Protein 3FLE (pdb70)

InterPro domains:
  IPR010315 Protein of unknown function DUF915, hydrolase-like [PF06028] (36-289)
  IPR029058 Alpha/Beta hydrolase fold [G3DSA:3.40.50.1820] (40-288)
  IPR029058 Alpha/Beta hydrolase fold [SSF53474] (48-277)

Organism: Staphylococcus epidermidis (strain ATCC 12228 / FDA PCI 1200) (NCBI:txid176280)

Secondary structure (DSSP, 8-state):
--EEEEEE--TT--GGGT---HHHHTTTS-S-EEEEEE-SS--EEESS-----S-EEEEEESSTT---HHHHHHHHHHHHHHHHHTT---EEEEEEE-----S----SSS-SSSPEEEEEEEES--TT-------TTTS-B-TT--B---HHHHHTGGGHHHHTTTT-EEEEE-EE--SSS-BSSSSBHHHHHTHHHHSTT-SSEEE--EESGGGSTGGGGG-HHHHHHHHHHHT-/--EEEEEE--TT--GGGG---HHHHHTT--S-EEEEEE-TTS-EEESS-----S-EEEEEESS-----HHHHHHHHHHHHHHHHHHH---EEEEEEE----TTT---STT-TTS-EEEEEEEES--TT--B--B-TT---B-SS--B---HHHHTTTTGGGGSTTS--EEEEE-EE--SSSSBSSSSBHHHHHTHHHHH-S--SEEE--EESGGGSTTGGGS-HHHHHHHHHHHH-

B-factor: mean 33.71, std 11.46, range [11.64, 81.47]

Structure (mmCIF, N/CA/C/O backbone):
data_3FLE
#
_entry.id   3FLE
#
_cell.length_a   92.722
_cell.length_b   41.458
_cell.length_c   153.996
_cell.angle_alpha   90.000
_cell.angle_beta   90.060
_cell.angle_gamma   90.000
#
_symmetry.space_group_name_H-M   'C 1 2 1'
#
loop_
_entity.id
_entity.type
_entity.pdbx_description
1 polymer 'SE_1780 protein'
2 water water
#
loop_
_atom_site.group_PDB
_atom_site.id
_atom_site.type_symbol
_atom_site.label_atom_id
_atom_site.label_alt_id
_atom_site.label_comp_id
_atom_site.label_asym_id
_atom_site.label_entity_id
_atom_site.label_seq_id
_atom_site.pdbx_PDB_ins_code
_atom_site.Cartn_x
_atom_site.Cartn_y
_atom_site.Cartn_z
_atom_site.occupancy
_atom_site.B_iso_or_equiv
_atom_site.auth_seq_id
_atom_site.auth_comp_id
_atom_site.auth_asym_id
_atom_site.auth_atom_id
_atom_site.pdbx_PDB_model_num
ATOM 1 N N . LYS A 1 5 ? 37.134 -19.086 51.432 1.00 47.10 44 LYS A N 1
ATOM 2 C CA . LYS A 1 5 ? 37.768 -17.797 51.754 1.00 53.08 44 LYS A CA 1
ATOM 3 C C . LYS A 1 5 ? 37.053 -17.135 52.948 1.00 45.78 44 LYS A C 1
ATOM 4 O O . LYS A 1 5 ? 35.824 -17.162 53.040 1.00 48.04 44 LYS A O 1
ATOM 10 N N . THR A 1 6 ? 37.815 -16.561 53.872 1.00 45.25 45 THR A N 1
ATOM 11 C CA . THR A 1 6 ? 37.237 -16.115 55.143 1.00 45.74 45 THR A CA 1
ATOM 12 C C . THR A 1 6 ? 36.778 -14.644 55.151 1.00 47.62 45 THR A C 1
ATOM 13 O O . THR A 1 6 ? 37.506 -13.748 54.700 1.00 48.92 45 THR A O 1
ATOM 17 N N . THR A 1 7 ? 35.574 -14.415 55.685 1.00 48.94 46 THR A N 1
ATOM 18 C CA . THR A 1 7 ? 34.896 -13.113 55.627 1.00 47.44 46 THR A CA 1
ATOM 19 C C . THR A 1 7 ? 34.471 -12.543 56.994 1.00 43.95 46 THR A C 1
ATOM 20 O O . THR A 1 7 ? 33.402 -12.884 57.517 1.00 40.94 46 THR A O 1
ATOM 24 N N . ALA A 1 8 ? 35.310 -11.662 57.542 1.00 45.48 47 ALA A N 1
ATOM 25 C CA . ALA A 1 8 ? 35.063 -11.002 58.823 1.00 39.64 47 ALA A CA 1
ATOM 26 C C . ALA A 1 8 ? 33.807 -10.151 58.746 1.00 40.66 47 ALA A C 1
ATOM 27 O O . ALA A 1 8 ? 33.603 -9.453 57.758 1.00 43.67 47 ALA A O 1
ATOM 29 N N . THR A 1 9 ? 32.970 -10.198 59.781 1.00 37.14 48 THR A N 1
ATOM 30 C CA . THR A 1 9 ? 31.762 -9.370 59.835 1.00 33.38 48 THR A CA 1
ATOM 31 C C . THR A 1 9 ? 31.904 -8.312 60.921 1.00 38.03 48 THR A C 1
ATOM 32 O O . THR A 1 9 ? 31.770 -8.618 62.107 1.00 34.72 48 THR A O 1
ATOM 36 N N . LEU A 1 10 ? 32.165 -7.070 60.511 1.00 38.29 49 LEU A N 1
ATOM 37 C CA . LEU A 1 10 ? 32.422 -5.968 61.442 1.00 37.27 49 LEU A CA 1
ATOM 38 C C . LEU A 1 10 ? 31.147 -5.272 61.947 1.00 37.92 49 LEU A C 1
ATOM 39 O O . LEU A 1 10 ? 30.259 -4.923 61.166 1.00 38.93 49 LEU A O 1
ATOM 44 N N . PHE A 1 11 ? 31.070 -5.074 63.261 1.00 39.39 50 PHE A N 1
ATOM 45 C CA . PHE A 1 11 ? 29.928 -4.401 63.869 1.00 38.25 50 PHE A CA 1
ATOM 46 C C . PHE A 1 11 ? 30.318 -3.048 64.435 1.00 36.00 50 PHE A C 1
ATOM 47 O O . PHE A 1 11 ? 31.123 -2.989 65.358 1.00 37.38 50 PHE A O 1
ATOM 55 N N . LEU A 1 12 ? 29.730 -1.973 63.907 1.00 37.99 51 LEU A N 1
ATOM 56 C CA . LEU A 1 12 ? 30.053 -0.618 64.368 1.00 38.35 51 LEU A CA 1
ATOM 57 C C . LEU A 1 12 ? 28.906 0.071 65.106 1.00 38.41 51 LEU A C 1
ATOM 58 O O . LEU A 1 12 ? 27.755 0.043 64.661 1.00 37.58 51 LEU A O 1
ATOM 63 N N . HIS A 1 13 ? 29.249 0.708 66.226 1.00 40.06 52 HIS A N 1
ATOM 64 C CA . HIS A 1 13 ? 28.297 1.392 67.095 1.00 36.46 52 HIS A CA 1
ATOM 65 C C . HIS A 1 13 ? 28.023 2.818 66.621 1.00 38.94 52 HIS A C 1
ATOM 66 O O . HIS A 1 13 ? 28.897 3.470 66.021 1.00 36.27 52 HIS A O 1
ATOM 73 N N . GLY A 1 14 ? 26.806 3.292 66.891 1.00 38.53 53 GLY A N 1
ATOM 74 C CA . GLY A 1 14 ? 26.448 4.680 66.667 1.00 37.42 53 GLY A CA 1
ATOM 75 C C . GLY A 1 14 ? 27.116 5.593 67.691 1.00 41.23 53 GLY A C 1
ATOM 76 O O . GLY A 1 14 ? 27.974 5.150 68.462 1.00 41.22 53 GLY A O 1
ATOM 77 N N . TYR A 1 15 ? 26.712 6.863 67.698 1.00 38.38 54 TYR A N 1
ATOM 78 C CA . TYR A 1 15 ? 27.296 7.891 68.564 1.00 38.36 54 TYR A CA 1
ATOM 79 C C . TYR A 1 15 ? 27.146 7.552 70.043 1.00 34.79 54 TYR A C 1
ATOM 80 O O . TYR A 1 15 ? 26.079 7.136 70.494 1.00 40.99 54 TYR A O 1
ATOM 89 N N . GLY A 1 16 ? 28.216 7.742 70.800 1.00 35.94 55 GLY A N 1
ATOM 90 C CA . GLY A 1 16 ? 28.154 7.541 72.233 1.00 38.08 55 GLY A CA 1
ATOM 91 C C . GLY A 1 16 ? 28.400 6.105 72.652 1.00 40.44 55 GLY A C 1
ATOM 92 O O . GLY A 1 16 ? 28.744 5.848 73.805 1.00 37.71 55 GLY A O 1
ATOM 93 N N . GLY A 1 17 ? 28.235 5.177 71.709 1.00 40.37 56 GLY A N 1
ATOM 94 C CA . GLY A 1 17 ? 28.287 3.753 71.989 1.00 36.84 56 GLY A CA 1
ATOM 95 C C . GLY A 1 17 ? 29.676 3.150 72.120 1.00 41.15 56 GLY A C 1
ATOM 96 O O . GLY A 1 17 ? 30.694 3.853 72.070 1.00 40.88 56 GLY A O 1
ATOM 97 N N . SER A 1 18 ? 29.704 1.829 72.306 1.00 42.55 57 SER A N 1
ATOM 98 C CA . SER A 1 18 ? 30.936 1.042 72.324 1.00 42.17 57 SER A CA 1
ATOM 99 C C . SER A 1 18 ? 30.616 -0.388 71.908 1.00 41.52 57 SER A C 1
ATOM 100 O O . SER A 1 18 ? 29.529 -0.663 71.396 1.00 40.56 57 SER A O 1
ATOM 103 N N . GLU A 1 19 ? 31.554 -1.299 72.141 1.00 46.35 58 GLU A N 1
ATOM 104 C CA . GLU A 1 19 ? 31.362 -2.696 71.750 1.00 47.05 58 GLU A CA 1
ATOM 105 C C . GLU A 1 19 ? 30.172 -3.350 72.459 1.00 43.56 58 GLU A C 1
ATOM 106 O O . GLU A 1 19 ? 29.669 -4.384 72.018 1.00 46.24 58 GLU A O 1
ATOM 112 N N . ARG A 1 20 ? 29.708 -2.732 73.541 1.00 43.10 59 ARG A N 1
ATOM 113 C CA . ARG A 1 20 ? 28.587 -3.267 74.307 1.00 41.37 59 ARG A CA 1
ATOM 114 C C . ARG A 1 20 ? 27.256 -2.979 73.614 1.00 40.68 59 ARG A C 1
ATOM 115 O O . ARG A 1 20 ? 26.234 -3.601 73.916 1.00 39.87 59 ARG A O 1
ATOM 123 N N . SER A 1 21 ? 27.274 -2.030 72.680 1.00 41.75 60 SER A N 1
ATOM 124 C CA . SER A 1 21 ? 26.096 -1.723 71.868 1.00 42.18 60 SER A CA 1
ATOM 125 C C . SER A 1 21 ? 25.889 -2.808 70.809 1.00 38.79 60 SER A C 1
ATOM 126 O O . SER A 1 21 ? 24.789 -2.983 70.296 1.00 37.53 60 SER A O 1
ATOM 129 N N . GLU A 1 22 ? 26.956 -3.544 70.512 1.00 40.64 61 GLU A N 1
ATOM 130 C CA . GLU A 1 22 ? 26.948 -4.562 69.462 1.00 41.26 61 GLU A CA 1
ATOM 131 C C . GLU A 1 22 ? 26.658 -5.963 70.003 1.00 42.17 61 GLU A C 1
ATOM 132 O O . GLU A 1 22 ? 26.316 -6.865 69.244 1.00 43.52 61 GLU A O 1
ATOM 138 N N . THR A 1 23 ? 26.775 -6.122 71.319 1.00 42.65 62 THR A N 1
ATOM 139 C CA . THR A 1 23 ? 26.694 -7.422 71.979 1.00 41.14 62 THR A CA 1
ATOM 140 C C . THR A 1 23 ? 25.405 -8.238 71.758 1.00 43.63 62 THR A C 1
ATOM 141 O O . THR A 1 23 ? 25.461 -9.413 71.384 1.00 40.93 62 THR A O 1
ATOM 145 N N . PHE A 1 24 ? 24.246 -7.634 71.992 1.00 42.23 63 PHE A N 1
ATOM 146 C CA . PHE A 1 24 ? 22.993 -8.380 71.914 1.00 41.87 63 PHE A CA 1
ATOM 147 C C . PHE A 1 24 ? 22.790 -9.065 70.570 1.00 43.87 63 PHE A C 1
ATOM 148 O O . PHE A 1 24 ? 22.144 -10.112 70.495 1.00 44.18 63 PHE A O 1
ATOM 164 N N . VAL A 1 26 ? 25.398 -9.865 68.175 1.00 37.66 65 VAL A N 1
ATOM 165 C CA . VAL A 1 26 ? 26.411 -10.916 67.967 1.00 39.86 65 VAL A CA 1
ATOM 166 C C . VAL A 1 26 ? 26.200 -12.121 68.891 1.00 41.09 65 VAL A C 1
ATOM 167 O O . VAL A 1 26 ? 26.568 -13.237 68.549 1.00 41.39 65 VAL A O 1
ATOM 171 N N . LYS A 1 27 ? 25.596 -11.892 70.050 1.00 40.59 66 LYS A N 1
ATOM 172 C CA . LYS A 1 27 ? 25.237 -12.972 70.958 1.00 38.15 66 LYS A CA 1
ATOM 173 C C . LYS A 1 27 ? 24.106 -13.809 70.366 1.00 40.06 66 LYS A C 1
ATOM 174 O O . LYS A 1 27 ? 23.917 -14.967 70.716 1.00 38.99 66 LYS A O 1
ATOM 180 N N . GLN A 1 28 ? 23.349 -13.213 69.457 1.00 42.58 67 GLN A N 1
ATOM 181 C CA . GLN A 1 28 ? 22.266 -13.926 68.796 1.00 42.85 67 GLN A CA 1
ATOM 182 C C . GLN A 1 28 ? 22.858 -14.763 67.662 1.00 45.50 67 GLN A C 1
ATOM 183 O O . GLN A 1 28 ? 22.296 -15.785 67.251 1.00 44.24 67 GLN A O 1
ATOM 189 N N . ALA A 1 29 ? 24.021 -14.319 67.186 1.00 45.31 68 ALA A N 1
ATOM 190 C CA . ALA A 1 29 ? 24.748 -14.983 66.107 1.00 42.17 68 ALA A CA 1
ATOM 191 C C . ALA A 1 29 ? 25.441 -16.240 66.618 1.00 43.23 68 ALA A C 1
ATOM 192 O O . ALA A 1 29 ? 25.339 -17.292 66.003 1.00 45.16 68 ALA A O 1
ATOM 194 N N . LEU A 1 30 ? 26.147 -16.115 67.741 1.00 46.57 69 LEU A N 1
ATOM 195 C CA . LEU A 1 30 ? 26.851 -17.234 68.375 1.00 45.49 69 LEU A CA 1
ATOM 196 C C . LEU A 1 30 ? 25.896 -18.368 68.757 1.00 47.06 69 LEU A C 1
ATOM 197 O O . LEU A 1 30 ? 26.213 -19.544 68.559 1.00 49.96 69 LEU A O 1
ATOM 202 N N . ASN A 1 31 ? 24.740 -18.006 69.317 1.00 45.96 70 ASN A N 1
ATOM 203 C CA . ASN A 1 31 ? 23.674 -18.962 69.620 1.00 44.93 70 ASN A CA 1
ATOM 204 C C . ASN A 1 31 ? 23.106 -19.626 68.360 1.00 45.96 70 ASN A C 1
ATOM 205 O O . ASN A 1 31 ? 22.355 -20.601 68.439 1.00 40.25 70 ASN A O 1
ATOM 210 N N . LYS A 1 32 ? 23.457 -19.078 67.202 1.00 43.86 71 LYS A N 1
ATOM 211 C CA . LYS A 1 32 ? 23.060 -19.642 65.919 1.00 43.28 71 LYS A CA 1
ATOM 212 C C . LYS A 1 32 ? 24.206 -20.424 65.263 1.00 48.01 71 LYS A C 1
ATOM 213 O O . LYS A 1 32 ? 24.138 -20.776 64.078 1.00 46.94 71 LYS A O 1
ATOM 219 N N . ASN A 1 33 ? 25.253 -20.690 66.043 1.00 45.45 72 ASN A N 1
ATOM 220 C CA . ASN A 1 33 ? 26.418 -21.457 65.587 1.00 48.72 72 ASN A CA 1
ATOM 221 C C . ASN A 1 33 ? 27.241 -20.753 64.504 1.00 47.10 72 ASN A C 1
ATOM 222 O O . ASN A 1 33 ? 28.346 -21.197 64.168 1.00 43.76 72 ASN A O 1
ATOM 227 N N . VAL A 1 34 ? 26.700 -19.659 63.971 1.00 47.35 73 VAL A N 1
ATOM 228 C CA . VAL A 1 34 ? 27.384 -18.860 62.957 1.00 41.63 73 VAL A CA 1
ATOM 229 C C . VAL A 1 34 ? 28.901 -18.993 63.040 1.00 41.69 73 VAL A C 1
ATOM 230 O O . VAL A 1 34 ? 29.561 -19.306 62.041 1.00 43.08 73 VAL A O 1
ATOM 234 N N . THR A 1 35 ? 29.453 -18.749 64.228 1.00 42.00 74 THR A N 1
ATOM 235 C CA . THR A 1 35 ? 30.905 -18.782 64.404 1.00 42.90 74 THR A CA 1
ATOM 236 C C . THR A 1 35 ? 31.344 -18.881 65.857 1.00 44.01 74 THR A C 1
ATOM 237 O O . THR A 1 35 ? 30.590 -18.518 66.769 1.00 45.37 74 THR A O 1
ATOM 241 N N . ASN A 1 36 ? 32.568 -19.365 66.061 1.00 45.23 75 ASN A N 1
ATOM 242 C CA . ASN A 1 36 ? 33.150 -19.422 67.394 1.00 50.62 75 ASN A CA 1
ATOM 243 C C . ASN A 1 36 ? 34.104 -18.254 67.632 1.00 48.12 75 ASN A C 1
ATOM 244 O O . ASN A 1 36 ? 34.584 -18.026 68.746 1.00 49.59 75 ASN A O 1
ATOM 249 N N . GLU A 1 37 ? 34.365 -17.512 66.565 1.00 49.12 76 GLU A N 1
ATOM 250 C CA . GLU A 1 37 ? 35.250 -16.362 66.615 1.00 49.55 76 GLU A CA 1
ATOM 251 C C . GLU A 1 37 ? 34.481 -15.068 66.884 1.00 45.55 76 GLU A C 1
ATOM 252 O O . GLU A 1 37 ? 33.557 -14.720 66.138 1.00 44.24 76 GLU A O 1
ATOM 258 N N . VAL A 1 38 ? 34.853 -14.382 67.964 1.00 46.03 77 VAL A N 1
ATOM 259 C CA . VAL A 1 38 ? 34.533 -12.968 68.147 1.00 43.29 77 VAL A CA 1
ATOM 260 C C . VAL A 1 38 ? 35.762 -12.303 68.743 1.00 43.54 77 VAL A C 1
ATOM 261 O O . VAL A 1 38 ? 36.455 -12.893 69.572 1.00 46.47 77 VAL A O 1
ATOM 265 N N . ILE A 1 39 ? 36.062 -11.091 68.294 1.00 43.87 78 ILE A N 1
ATOM 266 C CA . ILE A 1 39 ? 37.170 -10.336 68.868 1.00 47.39 78 ILE A CA 1
ATOM 267 C C . ILE A 1 39 ? 36.845 -8.856 68.839 1.00 47.52 78 ILE A C 1
ATOM 268 O O . ILE A 1 39 ? 35.944 -8.424 68.125 1.00 44.85 78 ILE A O 1
ATOM 273 N N . THR A 1 40 ? 37.574 -8.078 69.625 1.00 50.70 79 THR A N 1
ATOM 274 C CA . THR A 1 40 ? 37.317 -6.653 69.676 1.00 46.21 79 THR A CA 1
ATOM 275 C C . THR A 1 40 ? 38.476 -5.897 69.060 1.00 47.51 79 THR A C 1
ATOM 276 O O . THR A 1 40 ? 39.649 -6.149 69.366 1.00 44.30 79 THR A O 1
ATOM 280 N N . ALA A 1 41 ? 38.119 -4.992 68.155 1.00 49.10 80 ALA A N 1
ATOM 281 C CA . ALA A 1 41 ? 39.044 -4.014 67.622 1.00 47.51 80 ALA A CA 1
ATOM 282 C C . ALA A 1 41 ? 38.773 -2.684 68.325 1.00 46.71 80 ALA A C 1
ATOM 283 O O . ALA A 1 41 ? 37.687 -2.106 68.194 1.00 44.90 80 ALA A O 1
ATOM 285 N N . ARG A 1 42 ? 39.753 -2.208 69.085 1.00 46.35 81 ARG A N 1
ATOM 286 C CA . ARG A 1 42 ? 39.636 -0.898 69.708 1.00 48.77 81 ARG A CA 1
ATOM 287 C C . ARG A 1 42 ? 40.492 0.137 68.978 1.00 47.51 81 ARG A C 1
ATOM 288 O O . ARG A 1 42 ? 41.638 -0.130 68.605 1.00 46.26 81 ARG A O 1
ATOM 296 N N . VAL A 1 43 ? 39.926 1.321 68.774 1.00 46.26 82 VAL A N 1
ATOM 297 C CA . VAL A 1 43 ? 40.650 2.400 68.109 1.00 51.79 82 VAL A CA 1
ATOM 298 C C . VAL A 1 43 ? 40.684 3.651 68.996 1.00 47.83 82 VAL A C 1
ATOM 299 O O . VAL A 1 43 ? 39.643 4.210 69.326 1.00 47.69 82 VAL A O 1
ATOM 303 N N . SER A 1 44 ? 41.881 4.087 69.375 1.00 49.07 83 SER A N 1
ATOM 304 C CA . SER A 1 44 ? 42.043 5.255 70.245 1.00 52.78 83 SER A CA 1
ATOM 305 C C . SER A 1 44 ? 41.450 6.555 69.662 1.00 53.88 83 SER A C 1
ATOM 306 O O . SER A 1 44 ? 40.455 6.529 68.927 1.00 50.70 83 SER A O 1
ATOM 309 N N . SER A 1 45 ? 42.053 7.688 70.028 1.00 58.87 84 SER A N 1
ATOM 310 C CA . SER A 1 45 ? 41.710 8.989 69.459 1.00 55.24 84 SER A CA 1
ATOM 311 C C . SER A 1 45 ? 42.648 9.249 68.291 1.00 53.06 84 SER A C 1
ATOM 312 O O . SER A 1 45 ? 42.250 9.786 67.262 1.00 52.67 84 SER A O 1
ATOM 315 N N . GLU A 1 46 ? 43.906 8.862 68.474 1.00 59.10 85 GLU A N 1
ATOM 316 C CA . GLU A 1 46 ? 44.900 8.920 67.409 1.00 61.32 85 GLU A CA 1
ATOM 317 C C . GLU A 1 46 ? 44.530 7.999 66.236 1.00 59.37 85 GLU A C 1
ATOM 318 O O . GLU A 1 46 ? 44.725 8.350 65.066 1.00 55.89 85 GLU A O 1
ATOM 324 N N . GLY A 1 47 ? 43.983 6.827 66.548 1.00 58.38 86 GLY A N 1
ATOM 325 C CA . GLY A 1 47 ? 43.613 5.874 65.515 1.00 53.17 86 GLY A CA 1
ATOM 326 C C . GLY A 1 47 ? 44.621 4.744 65.376 1.00 59.70 86 GLY A C 1
ATOM 327 O O . GLY A 1 47 ? 44.888 4.281 64.260 1.00 62.31 86 GLY A O 1
ATOM 328 N N . LYS A 1 48 ? 45.196 4.322 66.507 1.00 58.77 87 LYS A N 1
ATOM 329 C CA . LYS A 1 48 ? 45.964 3.079 66.584 1.00 53.98 87 LYS A CA 1
ATOM 330 C C . LYS A 1 48 ? 45.001 1.965 66.985 1.00 53.38 87 LYS A C 1
ATOM 331 O O . LYS A 1 48 ? 44.084 2.181 67.790 1.00 51.64 87 LYS A O 1
ATOM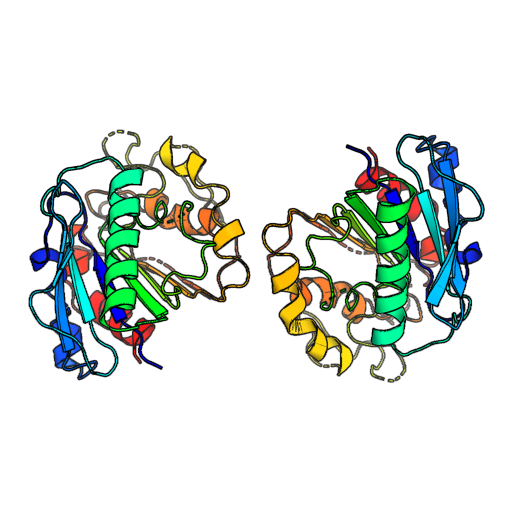 337 N N . VAL A 1 49 ? 45.193 0.779 66.417 1.00 52.40 88 VAL A N 1
ATOM 338 C CA . VAL A 1 49 ? 44.213 -0.294 66.578 1.00 49.80 88 VAL A CA 1
ATOM 339 C C . VAL A 1 49 ? 44.743 -1.463 67.415 1.00 51.57 88 VAL A C 1
ATOM 340 O O . VAL A 1 49 ? 45.795 -2.036 67.100 1.00 52.57 88 VAL A O 1
ATOM 344 N N . TYR A 1 50 ? 44.013 -1.810 68.475 1.00 50.32 89 TYR A N 1
ATOM 345 C CA . TYR A 1 50 ? 44.396 -2.914 69.351 1.00 51.13 89 TYR A CA 1
ATOM 346 C C . TYR A 1 50 ? 43.340 -4.018 69.324 1.00 51.68 89 TYR A C 1
ATOM 347 O O . TYR A 1 50 ? 42.175 -3.782 69.668 1.00 48.24 89 TYR A O 1
ATOM 356 N N . PHE A 1 51 ? 43.753 -5.220 68.919 1.00 54.18 90 PHE A N 1
ATOM 357 C CA . PHE A 1 51 ? 42.882 -6.395 68.947 1.00 54.40 90 PHE A CA 1
ATOM 358 C C . PHE A 1 51 ? 43.069 -7.175 70.253 1.00 56.02 90 PHE A C 1
ATOM 359 O O . PHE A 1 51 ? 44.195 -7.550 70.601 1.00 56.00 90 PHE A O 1
ATOM 367 N N . ASP A 1 52 ? 41.964 -7.440 70.953 1.00 57.19 91 ASP A N 1
ATOM 368 C CA . ASP A 1 52 ? 41.997 -8.136 72.248 1.00 57.07 91 ASP A CA 1
ATOM 369 C C . ASP A 1 52 ? 42.436 -9.608 72.162 1.00 56.93 91 ASP A C 1
ATOM 370 O O . ASP A 1 52 ? 43.104 -10.130 73.056 1.00 61.01 91 ASP A O 1
ATOM 375 N N . LYS A 1 53 ? 42.033 -10.270 71.087 1.00 57.47 92 LYS A N 1
ATOM 376 C CA . LYS A 1 53 ? 42.377 -11.660 70.836 1.00 54.91 92 LYS A CA 1
ATOM 377 C C . LYS A 1 53 ? 42.775 -11.722 69.367 1.00 58.04 92 LYS A C 1
ATOM 378 O O . LYS A 1 53 ? 42.478 -10.797 68.602 1.00 54.69 92 LYS A O 1
ATOM 384 N N . LYS A 1 54 ? 43.429 -12.804 68.962 1.00 58.49 93 LYS A N 1
ATOM 385 C CA . LYS A 1 54 ? 43.881 -12.928 67.581 1.00 55.17 93 LYS A CA 1
ATOM 386 C C . LYS A 1 54 ? 42.876 -13.692 66.705 1.00 57.32 93 LYS A C 1
ATOM 387 O O . LYS A 1 54 ? 41.768 -13.990 67.157 1.00 58.76 93 LYS A O 1
ATOM 393 N N . LEU A 1 55 ? 43.254 -13.981 65.454 1.00 59.27 94 LEU A N 1
ATOM 394 C CA . LEU A 1 55 ? 42.356 -14.619 64.476 1.00 56.51 94 LEU A CA 1
ATOM 395 C C . LEU A 1 55 ? 42.989 -15.795 63.723 1.00 60.49 94 LEU A C 1
ATOM 396 O O . LEU A 1 55 ? 44.206 -15.819 63.494 1.00 60.57 94 LEU A O 1
ATOM 401 N N . SER A 1 56 ? 42.147 -16.745 63.305 1.00 61.28 95 SER A N 1
ATOM 402 C CA . SER A 1 56 ? 42.595 -17.944 62.594 1.00 57.84 95 SER A CA 1
ATOM 403 C C . SER A 1 56 ? 41.799 -18.174 61.314 1.00 58.52 95 SER A C 1
ATOM 404 O O . SER A 1 56 ? 42.355 -18.552 60.275 1.00 62.98 95 SER A O 1
ATOM 407 N N . ALA A 1 59 ? 39.196 -20.235 61.115 1.00 55.47 98 ALA A N 1
ATOM 408 C CA . ALA A 1 59 ? 38.110 -19.401 61.648 1.00 55.17 98 ALA A CA 1
ATOM 409 C C . ALA A 1 59 ? 37.055 -19.043 60.586 1.00 49.63 98 ALA A C 1
ATOM 410 O O . ALA A 1 59 ? 37.355 -18.383 59.578 1.00 46.51 98 ALA A O 1
ATOM 412 N N . ALA A 1 60 ? 35.822 -19.485 60.832 1.00 47.52 99 ALA A N 1
ATOM 413 C CA . ALA A 1 60 ? 34.733 -19.332 59.870 1.00 47.24 99 ALA A CA 1
ATOM 414 C C . ALA A 1 60 ? 33.699 -18.303 60.326 1.00 45.04 99 ALA A C 1
ATOM 415 O O . ALA A 1 60 ? 33.316 -18.296 61.494 1.00 41.86 99 ALA A O 1
ATOM 417 N N . ASN A 1 61 ? 33.240 -17.462 59.392 1.00 42.32 100 ASN A N 1
ATOM 418 C CA . ASN A 1 61 ? 32.276 -16.400 59.680 1.00 42.00 100 ASN A CA 1
ATOM 419 C C . ASN A 1 61 ? 32.677 -15.558 60.885 1.00 42.46 100 ASN A C 1
ATOM 420 O O . ASN A 1 61 ? 31.806 -15.192 61.685 1.00 40.20 100 ASN A O 1
ATOM 425 N N . PRO A 1 62 ? 33.984 -15.230 61.010 1.00 39.52 101 PRO A N 1
ATOM 426 C CA . PRO A 1 62 ? 34.445 -14.542 62.226 1.00 39.28 101 PRO A CA 1
ATOM 427 C C . PRO A 1 62 ? 33.745 -13.203 62.425 1.00 43.95 101 PRO A C 1
ATOM 428 O O . PRO A 1 62 ? 33.528 -12.469 61.447 1.00 40.96 101 PRO A O 1
ATOM 432 N N . ILE A 1 63 ? 33.397 -12.890 63.674 1.00 40.85 102 ILE A N 1
ATOM 433 C CA . ILE A 1 63 ? 32.758 -11.617 63.988 1.00 39.10 102 ILE A CA 1
ATOM 434 C C . ILE A 1 63 ? 33.738 -10.689 64.689 1.00 38.81 102 ILE A C 1
ATOM 435 O O . ILE A 1 63 ? 34.359 -11.078 65.677 1.00 40.59 102 ILE A O 1
ATOM 440 N N . VAL A 1 64 ? 33.891 -9.468 64.183 1.00 38.45 103 VAL A N 1
ATOM 441 C CA . VAL A 1 64 ? 34.729 -8.499 64.885 1.00 40.16 103 VAL A CA 1
ATOM 442 C C . VAL A 1 64 ? 33.979 -7.230 65.299 1.00 39.14 103 VAL A C 1
ATOM 443 O O . VAL A 1 64 ? 33.309 -6.585 64.487 1.00 38.53 103 VAL A O 1
ATOM 447 N N . LYS A 1 65 ? 34.077 -6.917 66.592 1.00 43.13 104 LYS A N 1
ATOM 448 C CA . LYS A 1 65 ? 33.402 -5.773 67.197 1.00 41.74 104 LYS A CA 1
ATOM 449 C C . LYS A 1 65 ? 34.339 -4.572 67.249 1.00 41.21 104 LYS A C 1
ATOM 450 O O . LYS A 1 65 ? 35.429 -4.653 67.827 1.00 40.71 104 LYS A O 1
ATOM 456 N N . VAL A 1 66 ? 33.908 -3.471 66.629 1.00 42.35 105 VAL A N 1
ATOM 457 C CA . VAL A 1 66 ? 34.722 -2.263 66.517 1.00 41.96 105 VAL A CA 1
ATOM 458 C C . VAL A 1 66 ? 34.285 -1.198 67.523 1.00 40.19 105 VAL A C 1
ATOM 459 O O . VAL A 1 66 ? 33.129 -0.779 67.545 1.00 39.46 105 VAL A O 1
ATOM 463 N N . GLU A 1 67 ? 35.223 -0.768 68.357 1.00 40.85 106 GLU A N 1
ATOM 464 C CA . GLU A 1 67 ? 34.969 0.263 69.355 1.00 40.70 106 GLU A CA 1
ATOM 465 C C . GLU A 1 67 ? 35.970 1.397 69.147 1.00 43.03 106 GLU A C 1
ATOM 466 O O . GLU A 1 67 ? 37.172 1.149 69.038 1.00 44.73 106 GLU A O 1
ATOM 472 N N . PHE A 1 68 ? 35.481 2.634 69.069 1.00 41.47 107 PHE A N 1
ATOM 473 C CA . PHE A 1 68 ? 36.375 3.792 69.033 1.00 44.74 107 PHE A CA 1
ATOM 474 C C . PHE A 1 68 ? 36.469 4.400 70.432 1.00 44.48 107 PHE A C 1
ATOM 475 O O . PHE A 1 68 ? 35.448 4.717 71.038 1.00 44.11 107 PHE A O 1
ATOM 483 N N . LYS A 1 69 ? 37.688 4.549 70.949 1.00 47.64 108 LYS A N 1
ATOM 484 C CA . LYS A 1 69 ? 37.910 5.218 72.236 1.00 48.49 108 LYS A CA 1
ATOM 485 C C . LYS A 1 69 ? 37.364 6.645 72.210 1.00 46.81 108 LYS A C 1
ATOM 486 O O . LYS A 1 69 ? 36.638 7.043 73.122 1.00 45.24 108 LYS A O 1
ATOM 492 N N . ASP A 1 70 ? 37.706 7.403 71.164 1.00 45.71 109 ASP A N 1
ATOM 493 C CA . ASP A 1 70 ? 37.084 8.713 70.913 1.00 47.41 109 ASP A CA 1
ATOM 494 C C . ASP A 1 70 ? 35.733 8.543 70.206 1.00 45.46 109 ASP A C 1
ATOM 495 O O . ASP A 1 70 ? 35.648 8.625 68.978 1.00 45.07 109 ASP A O 1
ATOM 500 N N . ASN A 1 71 ? 34.684 8.322 70.998 1.00 44.79 110 ASN A N 1
ATOM 501 C CA . ASN A 1 71 ? 33.396 7.848 70.497 1.00 43.83 110 ASN A CA 1
ATOM 502 C C . ASN A 1 71 ? 32.341 8.933 70.414 1.00 42.84 110 ASN A C 1
ATOM 503 O O . ASN A 1 71 ? 31.155 8.640 70.234 1.00 41.06 110 ASN A O 1
ATOM 508 N N . LYS A 1 72 ? 32.785 10.179 70.564 1.00 47.52 111 LYS A N 1
ATOM 509 C CA . LYS A 1 72 ? 31.918 11.349 70.472 1.00 44.17 111 LYS A CA 1
ATOM 510 C C . LYS A 1 72 ? 32.425 12.300 69.381 1.00 46.76 111 LYS A C 1
ATOM 511 O O . LYS A 1 72 ? 32.208 13.517 69.436 1.00 45.81 111 LYS A O 1
ATOM 517 N N . ASN A 1 73 ? 33.111 11.728 68.397 1.00 43.83 112 ASN A N 1
ATOM 518 C CA . ASN A 1 73 ? 33.653 12.479 67.278 1.00 42.14 112 ASN A CA 1
ATOM 519 C C . ASN A 1 73 ? 32.630 12.533 66.150 1.00 47.24 112 ASN A C 1
ATOM 520 O O . ASN A 1 73 ? 32.358 11.516 65.507 1.00 45.77 112 ASN A O 1
ATOM 525 N N . GLY A 1 74 ? 32.061 13.713 65.914 1.00 43.60 113 GLY A N 1
ATOM 526 C CA . GLY A 1 74 ? 31.077 13.895 64.860 1.00 42.12 113 GLY A CA 1
ATOM 527 C C . GLY A 1 74 ? 31.678 14.124 63.487 1.00 41.78 113 GLY A C 1
ATOM 528 O O . GLY A 1 74 ? 30.985 14.551 62.559 1.00 42.96 113 GLY A O 1
ATOM 529 N N . ASN A 1 75 ? 32.968 13.832 63.358 1.00 42.61 114 ASN A N 1
ATOM 530 C CA . ASN A 1 75 ? 33.695 14.051 62.114 1.00 44.24 114 ASN A CA 1
ATOM 531 C C . ASN A 1 75 ? 33.739 12.798 61.232 1.00 46.34 114 ASN A C 1
ATOM 532 O O . ASN A 1 75 ? 34.604 11.935 61.411 1.00 46.04 114 ASN A O 1
ATOM 537 N N . PHE A 1 76 ? 32.821 12.721 60.267 1.00 48.20 115 PHE A N 1
ATOM 538 C CA . PHE A 1 76 ? 32.638 11.526 59.444 1.00 39.32 115 PHE A CA 1
ATOM 539 C C . PHE A 1 76 ? 33.903 11.045 58.761 1.00 39.95 115 PHE A C 1
ATOM 540 O O . PHE A 1 76 ? 34.066 9.850 58.544 1.00 43.81 115 PHE A O 1
ATOM 548 N N . LYS A 1 77 ? 34.793 11.972 58.424 1.00 41.70 116 LYS A N 1
ATOM 549 C CA . LYS A 1 77 ? 35.974 11.656 57.627 1.00 43.00 116 LYS A CA 1
ATOM 550 C C . LYS A 1 77 ? 37.073 10.999 58.434 1.00 45.04 116 LYS A C 1
ATOM 551 O O . LYS A 1 77 ? 37.894 10.255 57.879 1.00 47.66 116 LYS A O 1
ATOM 557 N N . GLU A 1 78 ? 37.108 11.275 59.736 1.00 44.56 117 GLU A N 1
ATOM 558 C CA . GLU A 1 78 ? 38.083 10.618 60.597 1.00 44.31 117 GLU A CA 1
ATOM 559 C C . GLU A 1 78 ? 37.562 9.306 61.165 1.00 41.26 117 GLU A C 1
ATOM 560 O O . GLU A 1 78 ? 38.347 8.410 61.465 1.00 41.59 117 GLU A O 1
ATOM 566 N N . ASN A 1 79 ? 36.245 9.208 61.326 1.00 38.60 118 ASN A N 1
ATOM 567 C CA . ASN A 1 79 ? 35.613 7.963 61.743 1.00 37.93 118 ASN A CA 1
ATOM 568 C C . ASN A 1 79 ? 35.427 6.994 60.584 1.00 38.63 118 ASN A C 1
ATOM 569 O O . ASN A 1 79 ? 35.106 5.832 60.787 1.00 35.75 118 ASN A O 1
ATOM 574 N N . ALA A 1 80 ? 35.612 7.495 59.367 1.00 42.17 119 ALA A N 1
ATOM 575 C CA . ALA A 1 80 ? 35.714 6.651 58.181 1.00 38.22 119 ALA A CA 1
ATOM 576 C C . ALA A 1 80 ? 37.191 6.375 57.882 1.00 41.66 119 ALA A C 1
ATOM 577 O O . ALA A 1 80 ? 37.528 5.404 57.204 1.00 45.01 119 ALA A O 1
ATOM 579 N N . TYR A 1 81 ? 38.075 7.235 58.382 1.00 40.80 120 TYR A N 1
ATOM 580 C CA . TYR A 1 81 ? 39.500 6.946 58.317 1.00 42.55 120 TYR A CA 1
ATOM 581 C C . TYR A 1 81 ? 39.832 5.854 59.318 1.00 44.54 120 TYR A C 1
ATOM 582 O O . TYR A 1 81 ? 40.708 5.025 59.083 1.00 49.27 120 TYR A O 1
ATOM 591 N N . TRP A 1 82 ? 39.144 5.874 60.450 1.00 42.87 121 TRP A N 1
ATOM 592 C CA . TRP A 1 82 ? 39.343 4.849 61.453 1.00 43.36 121 TRP A CA 1
ATOM 593 C C . TRP A 1 82 ? 38.920 3.501 60.883 1.00 43.30 121 TRP A C 1
ATOM 594 O O . TRP A 1 82 ? 39.651 2.521 61.000 1.00 46.33 121 TRP A O 1
ATOM 605 N N . ILE A 1 83 ? 37.744 3.461 60.259 1.00 41.22 122 ILE A N 1
ATOM 606 C CA . ILE A 1 83 ? 37.212 2.241 59.642 1.00 38.70 122 ILE A CA 1
ATOM 607 C C . ILE A 1 83 ? 38.219 1.570 58.715 1.00 41.86 122 ILE A C 1
ATOM 608 O O . ILE A 1 83 ? 38.326 0.349 58.691 1.00 43.68 122 ILE A O 1
ATOM 613 N N . LYS A 1 84 ? 38.951 2.381 57.955 1.00 46.68 123 LYS A N 1
ATOM 614 C CA . LYS A 1 84 ? 39.981 1.905 57.027 1.00 45.59 123 LYS A CA 1
ATOM 615 C C . LYS A 1 84 ? 41.230 1.426 57.776 1.00 47.77 123 LYS A C 1
ATOM 616 O O . LYS A 1 84 ? 42.001 0.612 57.269 1.00 46.20 123 LYS A O 1
ATOM 622 N N . GLU A 1 85 ? 41.418 1.939 58.989 1.00 47.11 124 GLU A N 1
ATOM 623 C CA . GLU A 1 85 ? 42.520 1.522 59.847 1.00 46.02 124 GLU A CA 1
ATOM 624 C C . GLU A 1 85 ? 42.293 0.154 60.465 1.00 44.60 124 GLU A C 1
ATOM 625 O O . GLU A 1 85 ? 43.252 -0.562 60.741 1.00 46.86 124 GLU A O 1
ATOM 631 N N . VAL A 1 86 ? 41.031 -0.196 60.703 1.00 44.52 125 VAL A N 1
ATOM 632 C CA . VAL A 1 86 ? 40.694 -1.497 61.268 1.00 44.58 125 VAL A CA 1
ATOM 633 C C . VAL A 1 86 ? 40.708 -2.559 60.173 1.00 47.43 125 VAL A C 1
ATOM 634 O O . VAL A 1 86 ? 41.224 -3.664 60.363 1.00 45.79 125 VAL A O 1
ATOM 638 N N . LEU A 1 87 ? 40.156 -2.206 59.018 1.00 45.55 126 LEU A N 1
ATOM 639 C CA . LEU A 1 87 ? 40.152 -3.100 57.872 1.00 45.76 126 LEU A CA 1
ATOM 640 C C . LEU A 1 87 ? 41.578 -3.425 57.463 1.00 45.41 126 LEU A C 1
ATOM 641 O O . LEU A 1 87 ? 41.903 -4.573 57.190 1.00 46.06 126 LEU A O 1
ATOM 646 N N . SER A 1 88 ? 42.429 -2.405 57.442 1.00 46.67 127 SER A N 1
ATOM 647 C CA . SER A 1 88 ? 43.819 -2.546 57.027 1.00 43.80 127 SER A CA 1
ATOM 648 C C . SER A 1 88 ? 44.684 -3.127 58.134 1.00 45.61 127 SER A C 1
ATOM 649 O O . SER A 1 88 ? 45.857 -3.402 57.932 1.00 44.42 127 SER A O 1
ATOM 652 N N . GLN A 1 89 ? 44.111 -3.283 59.320 1.00 48.62 128 GLN A N 1
ATOM 653 C CA . GLN A 1 89 ? 44.812 -3.958 60.404 1.00 48.59 128 GLN A CA 1
ATOM 654 C C . GLN A 1 89 ? 44.410 -5.426 60.408 1.00 45.66 128 GLN A C 1
ATOM 655 O O . GLN A 1 89 ? 45.220 -6.300 60.702 1.00 50.16 128 GLN A O 1
ATOM 661 N N . LEU A 1 90 ? 43.156 -5.689 60.058 1.00 44.44 129 LEU A N 1
ATOM 662 C CA . LEU A 1 90 ? 42.658 -7.055 59.938 1.00 46.87 129 LEU A CA 1
ATOM 663 C C . LEU A 1 90 ? 43.267 -7.800 58.747 1.00 49.43 129 LEU A C 1
ATOM 664 O O . LEU A 1 90 ? 43.188 -9.026 58.676 1.00 51.38 129 LEU A O 1
ATOM 669 N N . LYS A 1 91 ? 43.849 -7.061 57.804 1.00 49.68 130 LYS A N 1
ATOM 670 C CA . LYS A 1 91 ? 44.477 -7.667 56.632 1.00 49.67 130 LYS A CA 1
ATOM 671 C C . LYS A 1 91 ? 45.980 -7.834 56.867 1.00 50.93 130 LYS A C 1
ATOM 672 O O . LYS A 1 91 ? 46.514 -8.939 56.766 1.00 52.13 130 LYS A O 1
ATOM 678 N N . SER A 1 92 ? 46.653 -6.739 57.203 1.00 48.25 131 SER A N 1
ATOM 679 C CA . SER A 1 92 ? 48.084 -6.776 57.483 1.00 49.27 131 SER A CA 1
ATOM 680 C C . SER A 1 92 ? 48.447 -7.855 58.495 1.00 52.16 131 SER A C 1
ATOM 681 O O . SER A 1 92 ? 49.548 -8.413 58.448 1.00 52.97 131 SER A O 1
ATOM 684 N N . GLN A 1 93 ? 47.518 -8.128 59.412 1.00 52.84 132 GLN A N 1
ATOM 685 C CA . GLN A 1 93 ? 47.732 -9.074 60.503 1.00 50.48 132 GLN A CA 1
ATOM 686 C C . GLN A 1 93 ? 47.188 -10.461 60.163 1.00 53.43 132 GLN A C 1
ATOM 687 O O . GLN A 1 93 ? 47.926 -11.452 60.180 1.00 56.54 132 GLN A O 1
ATOM 693 N N . PHE A 1 94 ? 45.894 -10.522 59.856 1.00 51.55 133 PHE A N 1
ATOM 694 C CA . PHE A 1 94 ? 45.192 -11.792 59.708 1.00 52.82 133 PHE A CA 1
ATOM 695 C C . PHE A 1 94 ? 44.866 -12.145 58.253 1.00 53.18 133 PHE A C 1
ATOM 696 O O . PHE A 1 94 ? 44.355 -13.230 57.975 1.00 54.93 133 PHE A O 1
ATOM 704 N N . GLY A 1 95 ? 45.150 -11.230 57.331 1.00 53.06 134 GLY A N 1
ATOM 705 C CA . GLY A 1 95 ? 44.999 -11.508 55.912 1.00 50.09 134 GLY A CA 1
ATOM 706 C C . GLY A 1 95 ? 43.593 -11.447 55.337 1.00 49.29 134 GLY A C 1
ATOM 707 O O . GLY A 1 95 ? 43.409 -11.709 54.142 1.00 48.71 134 GLY A O 1
ATOM 708 N N . ILE A 1 96 ? 42.608 -11.098 56.165 1.00 49.11 135 ILE A N 1
ATOM 709 C CA . ILE A 1 96 ? 41.212 -11.066 55.719 1.00 48.11 135 ILE A CA 1
ATOM 710 C C . ILE A 1 96 ? 41.018 -10.197 54.470 1.00 50.16 135 ILE A C 1
ATOM 711 O O . ILE A 1 96 ? 41.381 -9.012 54.457 1.00 48.83 135 ILE A O 1
ATOM 716 N N . GLN A 1 97 ? 40.440 -10.792 53.427 1.00 48.38 136 GLN A N 1
ATOM 717 C CA . GLN A 1 97 ? 40.346 -10.141 52.124 1.00 46.96 136 GLN A CA 1
ATOM 718 C C . GLN A 1 97 ? 38.964 -9.570 51.869 1.00 46.58 136 GLN A C 1
ATOM 719 O O . GLN A 1 97 ? 38.818 -8.650 51.067 1.00 51.27 136 GLN A O 1
ATOM 725 N N . GLN A 1 98 ? 37.948 -10.129 52.519 1.00 45.79 137 GLN A N 1
ATOM 726 C CA . GLN A 1 98 ? 36.593 -9.586 52.406 1.00 46.71 137 GLN A CA 1
ATOM 727 C C . GLN A 1 98 ? 35.890 -9.467 53.764 1.00 48.61 137 GLN A C 1
ATOM 728 O O . GLN A 1 98 ? 36.331 -10.072 54.751 1.00 45.44 137 GLN A O 1
ATOM 734 N N . PHE A 1 99 ? 34.797 -8.696 53.806 1.00 43.23 138 PHE A N 1
ATOM 735 C CA . PHE A 1 99 ? 34.090 -8.440 55.058 1.00 42.94 138 PHE A CA 1
ATOM 736 C C . PHE A 1 99 ? 32.623 -8.055 54.849 1.00 39.62 138 PHE A C 1
ATOM 737 O O . PHE A 1 99 ? 32.281 -7.424 53.859 1.00 40.71 138 PHE A O 1
ATOM 745 N N . ASN A 1 100 ? 31.756 -8.447 55.778 1.00 39.16 139 ASN A N 1
ATOM 746 C CA . ASN A 1 100 ? 30.434 -7.832 55.891 1.00 35.01 139 ASN A CA 1
ATOM 747 C C . ASN A 1 100 ? 30.498 -6.647 56.871 1.00 39.88 139 ASN A C 1
ATOM 748 O O . ASN A 1 100 ? 31.319 -6.650 57.804 1.00 35.33 139 ASN A O 1
ATOM 753 N N . PHE A 1 101 ? 29.658 -5.631 56.656 1.00 41.39 140 PHE A N 1
ATOM 754 C CA . PHE A 1 101 ? 29.580 -4.519 57.600 1.00 37.40 140 PHE A CA 1
ATOM 755 C C . PHE A 1 101 ? 28.173 -4.309 58.110 1.00 37.17 140 PHE A C 1
ATOM 756 O O . PHE A 1 101 ? 27.222 -4.259 57.327 1.00 38.92 140 PHE A O 1
ATOM 764 N N . VAL A 1 102 ? 28.047 -4.180 59.430 1.00 36.78 141 VAL A N 1
ATOM 765 C CA . VAL A 1 102 ? 26.784 -3.778 60.036 1.00 37.92 141 VAL A CA 1
ATOM 766 C C . VAL A 1 102 ? 27.043 -2.667 61.067 1.00 37.42 141 VAL A C 1
ATOM 767 O O . VAL A 1 102 ? 27.998 -2.713 61.844 1.00 36.52 141 VAL A O 1
ATOM 771 N N . GLY A 1 103 ? 26.225 -1.628 61.019 1.00 39.49 142 GLY A N 1
ATOM 772 C CA . GLY A 1 103 ? 26.483 -0.474 61.844 1.00 34.40 142 GLY A CA 1
ATOM 773 C C . GLY A 1 103 ? 25.189 0.021 62.429 1.00 34.64 142 GLY A C 1
ATOM 774 O O . GLY A 1 103 ? 24.119 -0.241 61.874 1.00 32.81 142 GLY A O 1
ATOM 775 N N . HIS A 1 104 ? 25.280 0.713 63.563 1.00 37.37 143 HIS A N 1
ATOM 776 C CA . HIS A 1 104 ? 24.109 1.369 64.123 1.00 38.34 143 HIS A CA 1
ATOM 777 C C . HIS A 1 104 ? 24.168 2.885 63.909 1.00 36.63 143 HIS A C 1
ATOM 778 O O . HIS A 1 104 ? 25.206 3.508 64.132 1.00 37.33 143 HIS A O 1
ATOM 785 N N . SER A 1 105 ? 23.033 3.454 63.501 1.00 34.94 144 SER A N 1
ATOM 786 C CA . SER A 1 105 ? 22.909 4.869 63.137 1.00 36.80 144 SER A CA 1
ATOM 787 C C . SER A 1 105 ? 24.171 5.484 62.525 1.00 39.47 144 SER A C 1
ATOM 788 O O . SER A 1 105 ? 24.440 5.297 61.330 1.00 41.67 144 SER A O 1
ATOM 799 N N . GLY A 1 107 ? 27.331 4.948 62.834 1.00 39.57 146 GLY A N 1
ATOM 800 C CA . GLY A 1 107 ? 28.442 4.102 62.429 1.00 37.66 146 GLY A CA 1
ATOM 801 C C . GLY A 1 107 ? 28.313 3.846 60.940 1.00 37.56 146 GLY A C 1
ATOM 802 O O . GLY A 1 107 ? 29.267 3.439 60.287 1.00 35.83 146 GLY A O 1
ATOM 803 N N . ASN A 1 108 ? 27.115 4.104 60.415 1.00 34.60 147 ASN A N 1
ATOM 804 C CA . ASN A 1 108 ? 26.777 3.909 58.998 1.00 36.92 147 ASN A CA 1
ATOM 805 C C . ASN A 1 108 ? 27.059 5.144 58.143 1.00 35.87 147 ASN A C 1
ATOM 806 O O . ASN A 1 108 ? 27.351 5.038 56.952 1.00 36.03 147 ASN A O 1
ATOM 819 N N . SER A 1 110 ? 29.493 6.928 58.943 1.00 34.10 149 SER A N 1
ATOM 820 C CA . SER A 1 110 ? 30.950 6.849 58.936 1.00 35.21 149 SER A CA 1
ATOM 821 C C . SER A 1 110 ? 31.418 5.791 57.935 1.00 36.52 149 SER A C 1
ATOM 822 O O . SER A 1 110 ? 32.581 5.777 57.542 1.00 35.97 149 SER A O 1
ATOM 825 N N . PHE A 1 111 ? 30.520 4.892 57.538 1.00 35.20 150 PHE A N 1
ATOM 826 C CA . PHE A 1 111 ? 30.890 3.865 56.570 1.00 37.71 150 PHE A CA 1
ATOM 827 C C . PHE A 1 111 ? 30.575 4.305 55.140 1.00 39.36 150 PHE A C 1
ATOM 828 O O . PHE A 1 111 ? 31.096 3.737 54.174 1.00 41.44 150 PHE A O 1
ATOM 836 N N . ALA A 1 112 ? 29.716 5.315 55.017 1.00 37.77 151 ALA A N 1
ATOM 837 C CA . ALA A 1 112 ? 29.467 5.957 53.732 1.00 37.06 151 ALA A CA 1
ATOM 838 C C . ALA A 1 112 ? 30.628 6.875 53.404 1.00 37.79 151 ALA A C 1
ATOM 839 O O . ALA A 1 112 ? 30.895 7.147 52.241 1.00 42.84 151 ALA A O 1
ATOM 841 N N . PHE A 1 113 ? 31.323 7.354 54.427 1.00 36.51 152 PHE A N 1
ATOM 842 C CA . PHE A 1 113 ? 32.496 8.172 54.183 1.00 40.58 152 PHE A CA 1
ATOM 843 C C . PHE A 1 113 ? 33.747 7.318 54.033 1.00 41.34 152 PHE A C 1
ATOM 844 O O . PHE A 1 113 ? 34.756 7.766 53.477 1.00 35.92 152 PHE A O 1
ATOM 852 N N . TYR A 1 114 ? 33.680 6.081 54.522 1.00 43.09 153 TYR A N 1
ATOM 853 C CA . TYR A 1 114 ? 34.770 5.140 54.301 1.00 39.55 153 TYR A CA 1
ATOM 854 C C . TYR A 1 114 ? 34.767 4.729 52.842 1.00 38.07 153 TYR A C 1
ATOM 855 O O . TYR A 1 114 ? 35.770 4.796 52.150 1.00 42.38 153 TYR A O 1
ATOM 872 N N . LYS A 1 116 ? 33.485 6.167 50.400 1.00 46.24 155 LYS A N 1
ATOM 873 C CA . LYS A 1 116 ? 33.629 7.329 49.531 1.00 43.96 155 LYS A CA 1
ATOM 874 C C . LYS A 1 116 ? 35.097 7.695 49.349 1.00 44.34 155 LYS A C 1
ATOM 875 O O . LYS A 1 116 ? 35.515 8.082 48.261 1.00 45.62 155 LYS A O 1
ATOM 881 N N . ASN A 1 117 ? 35.884 7.547 50.409 1.00 42.56 156 ASN A N 1
ATOM 882 C CA . ASN A 1 117 ? 37.285 7.941 50.368 1.00 41.95 156 ASN A CA 1
ATOM 883 C C . ASN A 1 117 ? 38.230 6.758 50.180 1.00 44.42 156 ASN A C 1
ATOM 884 O O . ASN A 1 117 ? 39.372 6.934 49.757 1.00 46.01 156 ASN A O 1
ATOM 889 N N . TYR A 1 118 ? 37.752 5.555 50.492 1.00 46.65 157 TYR A N 1
ATOM 890 C CA . TYR A 1 118 ? 38.580 4.354 50.412 1.00 46.61 157 TYR A CA 1
ATOM 891 C C . TYR A 1 118 ? 37.867 3.209 49.675 1.00 45.89 157 TYR A C 1
ATOM 892 O O . TYR A 1 118 ? 38.330 2.066 49.682 1.00 50.98 157 TYR A O 1
ATOM 901 N N . GLY A 1 119 ? 36.753 3.523 49.025 1.00 45.16 158 GLY A N 1
ATOM 902 C CA . GLY A 1 119 ? 35.926 2.506 48.405 1.00 46.87 158 GLY A CA 1
ATOM 903 C C . GLY A 1 119 ? 36.392 1.973 47.058 1.00 50.95 158 GLY A C 1
ATOM 904 O O . GLY A 1 119 ? 35.803 1.020 46.537 1.00 53.07 158 GLY A O 1
ATOM 905 N N . ASP A 1 120 ? 37.432 2.574 46.484 1.00 53.13 159 ASP A N 1
ATOM 906 C CA . ASP A 1 120 ? 37.984 2.087 45.213 1.00 52.09 159 ASP A CA 1
ATOM 907 C C . ASP A 1 120 ? 39.368 1.473 45.368 1.00 51.48 159 ASP A C 1
ATOM 908 O O . ASP A 1 120 ? 39.872 0.834 44.444 1.00 52.68 159 ASP A O 1
ATOM 913 N N . ASP A 1 121 ? 39.986 1.674 46.528 1.00 50.26 160 ASP A N 1
ATOM 914 C CA . ASP A 1 121 ? 41.259 1.015 46.809 1.00 53.92 160 ASP A CA 1
ATOM 915 C C . ASP A 1 121 ? 41.061 -0.509 46.744 1.00 57.23 160 ASP A C 1
ATOM 916 O O . ASP A 1 121 ? 39.964 -1.021 47.015 1.00 54.38 160 ASP A O 1
ATOM 921 N N . ARG A 1 122 ? 42.119 -1.218 46.355 1.00 52.85 161 ARG A N 1
ATOM 922 C CA . ARG A 1 122 ? 42.076 -2.663 46.207 1.00 53.79 161 ARG A CA 1
ATOM 923 C C . ARG A 1 122 ? 42.936 -3.358 47.263 1.00 55.71 161 ARG A C 1
ATOM 924 O O . ARG A 1 122 ? 42.724 -4.539 47.557 1.00 59.41 161 ARG A O 1
ATOM 932 N N . HIS A 1 123 ? 43.910 -2.640 47.823 1.00 51.96 162 HIS A N 1
ATOM 933 C CA . HIS A 1 123 ? 44.746 -3.216 48.867 1.00 53.16 162 HIS A CA 1
ATOM 934 C C . HIS A 1 123 ? 43.937 -3.332 50.165 1.00 53.80 162 HIS A C 1
ATOM 935 O O . HIS A 1 123 ? 44.481 -3.678 51.219 1.00 58.81 162 HIS A O 1
ATOM 942 N N . LEU A 1 124 ? 42.639 -3.041 50.088 1.00 53.44 163 LEU A N 1
ATOM 943 C CA . LEU A 1 124 ? 41.775 -3.016 51.273 1.00 52.11 163 LEU A CA 1
ATOM 944 C C . LEU A 1 124 ? 40.691 -4.100 51.237 1.00 49.16 163 LEU A C 1
ATOM 945 O O . LEU A 1 124 ? 40.087 -4.345 50.191 1.00 46.62 163 LEU A O 1
ATOM 950 N N . PRO A 1 125 ? 40.452 -4.765 52.386 1.00 50.26 164 PRO A N 1
ATOM 951 C CA . PRO A 1 125 ? 39.466 -5.848 52.429 1.00 49.11 164 PRO A CA 1
ATOM 952 C C . PRO A 1 125 ? 38.171 -5.411 51.774 1.00 47.97 164 PRO A C 1
ATOM 953 O O . PRO A 1 125 ? 37.650 -4.333 52.068 1.00 47.20 164 PRO A O 1
ATOM 957 N N . GLN A 1 126 ? 37.665 -6.252 50.881 1.00 48.21 165 GLN A N 1
ATOM 958 C CA . GLN A 1 126 ? 36.567 -5.879 50.006 1.00 44.14 165 GLN A CA 1
ATOM 959 C C . GLN A 1 126 ? 35.211 -6.147 50.640 1.00 42.23 165 GLN A C 1
ATOM 960 O O . GLN A 1 126 ? 35.038 -7.129 51.363 1.00 45.02 165 GLN A O 1
ATOM 966 N N . LEU A 1 127 ? 34.249 -5.269 50.370 1.00 41.26 166 LEU A N 1
ATOM 967 C CA . LEU A 1 127 ? 32.906 -5.426 50.925 1.00 43.68 166 LEU A CA 1
ATOM 968 C C . LEU A 1 127 ? 32.151 -6.529 50.183 1.00 42.89 166 LEU A C 1
ATOM 969 O O . LEU A 1 127 ? 32.356 -6.731 48.984 1.00 46.19 166 LEU A O 1
ATOM 974 N N . LYS A 1 128 ? 31.307 -7.259 50.909 1.00 39.15 167 LYS A N 1
ATOM 975 C CA . LYS A 1 128 ? 30.501 -8.315 50.321 1.00 40.68 167 LYS A CA 1
ATOM 976 C C . LYS A 1 128 ? 29.017 -8.045 50.594 1.00 39.37 167 LYS A C 1
ATOM 977 O O . LYS A 1 128 ? 28.221 -7.926 49.665 1.00 40.01 167 LYS A O 1
ATOM 983 N N . LYS A 1 129 ? 28.649 -7.943 51.870 1.00 37.25 168 LYS A N 1
ATOM 984 C CA . LYS A 1 129 ? 27.280 -7.593 52.244 1.00 35.73 168 LYS A CA 1
ATOM 985 C C . LYS A 1 129 ? 27.271 -6.360 53.151 1.00 38.49 168 LYS A C 1
ATOM 986 O O . LYS A 1 129 ? 28.305 -5.987 53.722 1.00 37.10 168 LYS A O 1
ATOM 992 N N . GLU A 1 130 ? 26.103 -5.735 53.284 1.00 34.78 169 GLU A N 1
ATOM 993 C CA . GLU A 1 130 ? 25.989 -4.537 54.092 1.00 34.99 169 GLU A CA 1
ATOM 994 C C . GLU A 1 130 ? 24.638 -4.437 54.788 1.00 36.58 169 GLU A C 1
ATOM 995 O O . GLU A 1 130 ? 23.586 -4.455 54.153 1.00 36.97 169 GLU A O 1
ATOM 1001 N N . VAL A 1 131 ? 24.687 -4.325 56.107 1.00 37.81 170 VAL A N 1
ATOM 1002 C CA . VAL A 1 131 ? 23.494 -4.174 56.915 1.00 36.46 170 VAL A CA 1
ATOM 1003 C C . VAL A 1 131 ? 23.507 -2.774 57.546 1.00 38.73 170 VAL A C 1
ATOM 1004 O O . VAL A 1 131 ? 24.507 -2.363 58.160 1.00 34.22 170 VAL A O 1
ATOM 1008 N N . ASN A 1 132 ? 22.407 -2.039 57.371 1.00 33.80 171 ASN A N 1
ATOM 1009 C CA . ASN A 1 132 ? 22.335 -0.663 57.839 1.00 33.48 171 ASN A CA 1
ATOM 1010 C C . ASN A 1 132 ? 21.200 -0.435 58.836 1.00 36.45 171 ASN A C 1
ATOM 1011 O O . ASN A 1 132 ? 20.021 -0.437 58.459 1.00 34.37 171 ASN A O 1
ATOM 1016 N N . ILE A 1 133 ? 21.564 -0.248 60.109 1.00 34.98 172 ILE A N 1
ATOM 1017 C CA . ILE A 1 133 ? 20.577 -0.091 61.175 1.00 35.68 172 ILE A CA 1
ATOM 1018 C C . ILE A 1 133 ? 20.380 1.377 61.547 1.00 35.60 172 ILE A C 1
ATOM 1019 O O . ILE A 1 133 ? 21.318 2.038 61.971 1.00 34.46 172 ILE A O 1
ATOM 1024 N N . ALA A 1 134 ? 19.150 1.867 61.377 1.00 39.93 173 ALA A N 1
ATOM 1025 C CA . ALA A 1 134 ? 18.788 3.279 61.578 1.00 35.65 173 ALA A CA 1
ATOM 1026 C C . ALA A 1 134 ? 19.756 4.295 60.967 1.00 37.44 173 ALA A C 1
ATOM 1027 O O . ALA A 1 134 ? 20.105 5.290 61.615 1.00 35.49 173 ALA A O 1
ATOM 1029 N N . GLY A 1 135 ? 20.162 4.049 59.719 1.00 33.83 174 GLY A N 1
ATOM 1030 C CA . GLY A 1 135 ? 21.064 4.926 58.994 1.00 32.72 174 GLY A CA 1
ATOM 1031 C C . GLY A 1 135 ? 20.607 6.370 59.107 1.00 36.06 174 GLY A C 1
ATOM 1032 O O . GLY A 1 135 ? 19.408 6.652 59.087 1.00 37.01 174 GLY A O 1
ATOM 1033 N N . VAL A 1 136 ? 21.559 7.288 59.232 1.00 33.88 175 VAL A N 1
ATOM 1034 C CA . VAL A 1 136 ? 21.226 8.691 59.464 1.00 35.65 175 VAL A CA 1
ATOM 1035 C C . VAL A 1 136 ? 21.620 9.566 58.279 1.00 35.80 175 VAL A C 1
ATOM 1036 O O . VAL A 1 136 ? 22.136 10.670 58.464 1.00 38.50 175 VAL A O 1
ATOM 1040 N N . TYR A 1 137 ? 21.325 9.079 57.076 1.00 32.09 176 TYR A N 1
ATOM 1041 C CA . TYR A 1 137 ? 21.901 9.602 55.837 1.00 34.71 176 TYR A CA 1
ATOM 1042 C C . TYR A 1 137 ? 21.532 11.030 55.438 1.00 34.63 176 TYR A C 1
ATOM 1043 O O . TYR A 1 137 ? 22.405 11.822 55.087 1.00 34.86 176 TYR A O 1
ATOM 1052 N N . ASN A 1 138 ? 20.245 11.355 55.472 1.00 38.04 177 ASN A N 1
ATOM 1053 C CA . ASN A 1 138 ? 19.806 12.709 55.148 1.00 35.65 177 ASN A CA 1
ATOM 1054 C C . ASN A 1 138 ? 19.507 13.532 56.388 1.00 36.11 177 ASN A C 1
ATOM 1055 O O . ASN A 1 138 ? 18.502 14.242 56.441 1.00 37.81 177 ASN A O 1
ATOM 1060 N N . GLY A 1 139 ? 20.372 13.423 57.389 1.00 34.07 178 GLY A N 1
ATOM 1061 C CA . GLY A 1 139 ? 20.272 14.265 58.565 1.00 37.23 178 GLY A CA 1
ATOM 1062 C C . GLY A 1 139 ? 19.874 13.519 59.813 1.00 35.71 178 GLY A C 1
ATOM 1063 O O . GLY A 1 139 ? 19.818 12.285 59.830 1.00 35.67 178 GLY A O 1
ATOM 1064 N N . ILE A 1 140 ? 19.609 14.289 60.863 1.00 39.16 179 ILE A N 1
ATOM 1065 C CA . ILE A 1 140 ? 19.039 13.764 62.099 1.00 41.21 179 ILE A CA 1
ATOM 1066 C C . ILE A 1 140 ? 17.789 14.563 62.494 1.00 43.56 179 ILE A C 1
ATOM 1067 O O . ILE A 1 140 ? 17.653 15.729 62.130 1.00 46.07 179 ILE A O 1
ATOM 1072 N N . LEU A 1 141 ? 16.863 13.933 63.208 1.00 40.48 180 LEU A N 1
ATOM 1073 C CA . LEU A 1 141 ? 15.698 14.649 63.691 1.00 43.31 180 LEU A CA 1
ATOM 1074 C C . LEU A 1 141 ? 16.148 15.660 64.743 1.00 45.53 180 LEU A C 1
ATOM 1075 O O . LEU A 1 141 ? 17.166 15.447 65.402 1.00 42.86 180 LEU A O 1
ATOM 1080 N N . ASN A 1 142 ? 15.396 16.754 64.892 1.00 50.11 181 ASN A N 1
ATOM 1081 C CA . ASN A 1 142 ? 15.703 17.815 65.871 1.00 48.26 181 ASN A CA 1
ATOM 1082 C C . ASN A 1 142 ? 17.147 18.347 65.822 1.00 48.83 181 ASN A C 1
ATOM 1083 O O . ASN A 1 142 ? 17.700 18.742 66.853 1.00 50.46 181 ASN A O 1
ATOM 1096 N N . ASN A 1 144 ? 19.314 18.923 62.002 1.00 48.21 183 ASN A N 1
ATOM 1097 C CA . ASN A 1 144 ? 19.306 19.551 60.679 1.00 44.56 183 ASN A CA 1
ATOM 1098 C C . ASN A 1 144 ? 18.128 19.057 59.846 1.00 44.92 183 ASN A C 1
ATOM 1099 O O . ASN A 1 144 ? 18.172 19.059 58.614 1.00 48.59 183 ASN A O 1
ATOM 1104 N N . GLU A 1 145 ? 17.082 18.617 60.530 1.00 41.14 184 GLU A N 1
ATOM 1105 C CA . GLU A 1 145 ? 15.872 18.166 59.877 1.00 44.60 184 GLU A CA 1
ATOM 1106 C C . GLU A 1 145 ? 14.770 18.243 60.911 1.00 47.88 184 GLU A C 1
ATOM 1107 O O . GLU A 1 145 ? 15.030 18.481 62.096 1.00 51.00 184 GLU A O 1
ATOM 1113 N N . ASN A 1 146 ? 13.539 18.050 60.468 1.00 48.20 185 ASN A N 1
ATOM 1114 C CA . ASN A 1 146 ? 12.433 17.987 61.393 1.00 48.82 185 ASN A CA 1
ATOM 1115 C C . ASN A 1 146 ? 11.495 16.823 61.059 1.00 52.12 185 ASN A C 1
ATOM 1116 O O . ASN A 1 146 ? 11.654 16.168 60.016 1.00 51.49 185 ASN A O 1
ATOM 1121 N N . VAL A 1 147 ? 10.545 16.559 61.957 1.00 51.67 186 VAL A N 1
ATOM 1122 C CA . VAL A 1 147 ? 9.677 15.387 61.862 1.00 48.71 186 VAL A CA 1
ATOM 1123 C C . VAL A 1 147 ? 8.683 15.508 60.711 1.00 47.16 186 VAL A C 1
ATOM 1124 O O . VAL A 1 147 ? 8.010 16.526 60.572 1.00 49.15 186 VAL A O 1
ATOM 1128 N N . ASN A 1 148 ? 8.610 14.471 59.877 1.00 50.09 187 ASN A N 1
ATOM 1129 C CA . ASN A 1 148 ? 7.724 14.465 58.705 1.00 52.24 187 ASN A CA 1
ATOM 1130 C C . ASN A 1 148 ? 7.983 15.600 57.698 1.00 49.24 187 ASN A C 1
ATOM 1131 O O . ASN A 1 148 ? 7.166 15.852 56.809 1.00 50.59 187 ASN A O 1
ATOM 1136 N N . GLU A 1 149 ? 9.122 16.275 57.848 1.00 48.33 188 GLU A N 1
ATOM 1137 C CA . GLU A 1 149 ? 9.516 17.356 56.945 1.00 48.36 188 GLU A CA 1
ATOM 1138 C C . GLU A 1 149 ? 10.006 16.813 55.606 1.00 50.47 188 GLU A C 1
ATOM 1139 O O . GLU A 1 149 ? 9.424 17.097 54.553 1.00 52.28 188 GLU A O 1
ATOM 1145 N N . ILE A 1 150 ? 11.079 16.029 55.664 1.00 48.88 189 ILE A N 1
ATOM 1146 C CA . ILE A 1 150 ? 11.769 15.541 54.478 1.00 44.08 189 ILE A CA 1
ATOM 1147 C C . ILE A 1 150 ? 11.056 14.336 53.886 1.00 45.43 189 ILE A C 1
ATOM 1148 O O . ILE A 1 150 ? 10.452 13.550 54.616 1.00 45.98 189 ILE A O 1
ATOM 1153 N N . ILE A 1 151 ? 11.132 14.195 52.564 1.00 44.04 190 ILE A N 1
ATOM 1154 C CA . ILE A 1 151 ? 10.358 13.182 51.846 1.00 43.78 190 ILE A CA 1
ATOM 1155 C C . ILE A 1 151 ? 11.203 12.401 50.840 1.00 44.07 190 ILE A C 1
ATOM 1156 O O . ILE A 1 151 ? 12.162 12.936 50.288 1.00 43.72 190 ILE A O 1
ATOM 1161 N N . VAL A 1 152 ? 10.842 11.141 50.593 1.00 44.30 191 VAL A N 1
ATOM 1162 C CA . VAL A 1 152 ? 11.524 10.332 49.570 1.00 45.51 191 VAL A CA 1
ATOM 1163 C C . VAL A 1 152 ? 10.568 9.803 48.481 1.00 46.19 191 VAL A C 1
ATOM 1164 O O . VAL A 1 152 ? 9.448 9.370 48.776 1.00 44.01 191 VAL A O 1
ATOM 1168 N N . ASP A 1 153 ? 11.011 9.839 47.225 1.00 46.32 192 ASP A N 1
ATOM 1169 C CA . ASP A 1 153 ? 10.207 9.319 46.117 1.00 45.32 192 ASP A CA 1
ATOM 1170 C C . ASP A 1 153 ? 10.366 7.801 45.986 1.00 49.78 192 ASP A C 1
ATOM 1171 O O . ASP A 1 153 ? 10.616 7.113 46.983 1.00 49.77 192 ASP A O 1
ATOM 1176 N N . LYS A 1 154 ? 10.226 7.287 44.761 1.00 52.85 193 LYS A N 1
ATOM 1177 C CA . LYS A 1 154 ? 10.427 5.864 44.477 1.00 50.98 193 LYS A CA 1
ATOM 1178 C C . LYS A 1 154 ? 11.857 5.428 44.784 1.00 48.53 193 LYS A C 1
ATOM 1179 O O . LYS A 1 154 ? 12.096 4.399 45.425 1.00 49.06 193 LYS A O 1
ATOM 1185 N N . GLN A 1 155 ? 12.798 6.238 44.309 1.00 49.42 194 GLN A N 1
ATOM 1186 C CA . GLN A 1 155 ? 14.214 5.924 44.314 1.00 44.41 194 GLN A CA 1
ATOM 1187 C C . GLN A 1 155 ? 14.899 6.401 45.586 1.00 43.37 194 GLN A C 1
ATOM 1188 O O . GLN A 1 155 ? 16.131 6.448 45.652 1.00 44.92 194 GLN A O 1
ATOM 1194 N N . GLY A 1 156 ? 14.110 6.762 46.593 1.00 45.46 195 GLY A N 1
ATOM 1195 C CA . GLY A 1 156 ? 14.665 7.211 47.860 1.00 45.63 195 GLY A CA 1
ATOM 1196 C C . GLY A 1 156 ? 15.346 8.572 47.793 1.00 47.17 195 GLY A C 1
ATOM 1197 O O . GLY A 1 156 ? 16.201 8.889 48.628 1.00 45.71 195 GLY A O 1
ATOM 1198 N N . LYS A 1 157 ? 14.973 9.374 46.797 1.00 47.34 196 LYS A N 1
ATOM 1199 C CA . LYS A 1 157 ? 15.469 10.747 46.678 1.00 46.07 196 LYS A CA 1
ATOM 1200 C C . LYS A 1 157 ? 14.733 11.692 47.637 1.00 44.28 196 LYS A C 1
ATOM 1201 O O . LYS A 1 157 ? 13.499 11.768 47.624 1.00 42.89 196 LYS A O 1
ATOM 1207 N N . PRO A 1 158 ? 15.502 12.414 48.473 1.00 42.34 197 PRO A N 1
ATOM 1208 C CA . PRO A 1 158 ? 15.000 13.315 49.517 1.00 40.84 197 PRO A CA 1
ATOM 1209 C C . PRO A 1 158 ? 14.328 14.562 48.933 1.00 47.89 197 PRO A C 1
ATOM 1210 O O . PRO A 1 158 ? 14.826 15.113 47.945 1.00 49.67 197 PRO A O 1
ATOM 1214 N N . SER A 1 159 ? 13.221 15.001 49.533 1.00 44.04 198 SER A N 1
ATOM 1215 C CA . SER A 1 159 ? 12.550 16.223 49.106 1.00 43.52 198 SER A CA 1
ATOM 1216 C C . SER A 1 159 ? 13.438 17.416 49.425 1.00 46.31 198 SER A C 1
ATOM 1217 O O . SER A 1 159 ? 13.234 18.524 48.911 1.00 48.04 198 SER A O 1
ATOM 1220 N N . ARG A 1 160 ? 14.433 17.173 50.273 1.00 44.25 199 ARG A N 1
ATOM 1221 C CA . ARG A 1 160 ? 15.462 18.157 50.570 1.00 41.33 199 ARG A CA 1
ATOM 1222 C C . ARG A 1 160 ? 16.672 17.429 51.130 1.00 40.08 199 ARG A C 1
ATOM 1223 O O . ARG A 1 160 ? 16.531 16.535 51.965 1.00 41.51 199 ARG A O 1
ATOM 1239 N N . ASN A 1 162 ? 20.469 17.276 53.007 1.00 38.82 201 ASN A N 1
ATOM 1240 C CA . ASN A 1 162 ? 21.310 17.973 53.966 1.00 41.07 201 ASN A CA 1
ATOM 1241 C C . ASN A 1 162 ? 22.794 17.966 53.622 1.00 38.96 201 ASN A C 1
ATOM 1242 O O . ASN A 1 162 ? 23.225 17.260 52.719 1.00 36.44 201 ASN A O 1
ATOM 1247 N N . ALA A 1 163 ? 23.560 18.782 54.338 1.00 38.93 202 ALA A N 1
ATOM 1248 C CA . ALA A 1 163 ? 24.988 18.940 54.086 1.00 35.68 202 ALA A CA 1
ATOM 1249 C C . ALA A 1 163 ? 25.660 17.641 53.652 1.00 38.51 202 ALA A C 1
ATOM 1250 O O . ALA A 1 163 ? 26.033 17.493 52.495 1.00 39.58 202 ALA A O 1
ATOM 1252 N N . ALA A 1 164 ? 25.811 16.705 54.585 1.00 38.24 203 ALA A N 1
ATOM 1253 C CA . ALA A 1 164 ? 26.580 15.481 54.357 1.00 37.83 203 ALA A CA 1
ATOM 1254 C C . ALA A 1 164 ? 26.029 14.599 53.231 1.00 32.11 203 ALA A C 1
ATOM 1255 O O . ALA A 1 164 ? 26.785 14.036 52.456 1.00 33.50 203 ALA A O 1
ATOM 1257 N N . TYR A 1 165 ? 24.711 14.500 53.140 1.00 33.43 204 TYR A N 1
ATOM 1258 C CA . TYR A 1 165 ? 24.063 13.696 52.111 1.00 36.55 204 TYR A CA 1
ATOM 1259 C C . TYR A 1 165 ? 24.564 14.061 50.716 1.00 37.30 204 TYR A C 1
ATOM 1260 O O . TYR A 1 165 ? 24.576 13.225 49.814 1.00 38.44 204 TYR A O 1
ATOM 1269 N N . ARG A 1 166 ? 24.998 15.310 50.558 1.00 39.00 205 ARG A N 1
ATOM 1270 C CA . ARG A 1 166 ? 25.363 15.857 49.259 1.00 34.09 205 ARG A CA 1
ATOM 1271 C C . ARG A 1 166 ? 26.776 15.483 48.839 1.00 36.16 205 ARG A C 1
ATOM 1272 O O . ARG A 1 166 ? 27.005 15.176 47.668 1.00 33.81 205 ARG A O 1
ATOM 1280 N N . GLN A 1 167 ? 27.713 15.496 49.788 1.00 36.22 206 GLN A N 1
ATOM 1281 C CA . GLN A 1 167 ? 29.073 14.990 49.554 1.00 35.89 206 GLN A CA 1
ATOM 1282 C C . GLN A 1 167 ? 29.085 13.495 49.212 1.00 38.41 206 GLN A C 1
ATOM 1283 O O . GLN A 1 167 ? 30.114 12.961 48.789 1.00 41.36 206 GLN A O 1
ATOM 1289 N N . LEU A 1 168 ? 27.945 12.828 49.406 1.00 39.52 207 LEU A N 1
ATOM 1290 C CA . LEU A 1 168 ? 27.828 11.383 49.180 1.00 39.82 207 LEU A CA 1
ATOM 1291 C C . LEU A 1 168 ? 27.016 11.034 47.935 1.00 39.26 207 LEU A C 1
ATOM 1292 O O . LEU A 1 168 ? 26.581 9.896 47.782 1.00 40.40 207 LEU A O 1
ATOM 1297 N N . LEU A 1 169 ? 26.803 12.001 47.047 1.00 40.56 208 LEU A N 1
ATOM 1298 C CA . LEU A 1 169 ? 25.980 11.753 45.866 1.00 38.89 208 LEU A CA 1
ATOM 1299 C C . LEU A 1 169 ? 26.660 10.796 44.882 1.00 39.81 208 LEU A C 1
ATOM 1300 O O . LEU A 1 169 ? 26.009 9.915 44.306 1.00 45.99 208 LEU A O 1
ATOM 1305 N N . SER A 1 170 ? 27.972 10.935 44.721 1.00 39.06 209 SER A N 1
ATOM 1306 C CA . SER A 1 170 ? 28.720 10.078 43.798 1.00 38.75 209 SER A CA 1
ATOM 1307 C C . SER A 1 170 ? 29.207 8.781 44.436 1.00 40.58 209 SER A C 1
ATOM 1308 O O . SER A 1 170 ? 30.294 8.297 44.115 1.00 39.20 209 SER A O 1
ATOM 1311 N N . LEU A 1 171 ? 28.396 8.211 45.322 1.00 39.66 210 LEU A N 1
ATOM 1312 C CA . LEU A 1 171 ? 28.804 7.022 46.066 1.00 43.37 210 LEU A CA 1
ATOM 1313 C C . LEU A 1 171 ? 28.369 5.747 45.335 1.00 43.30 210 LEU A C 1
ATOM 1314 O O . LEU A 1 171 ? 28.869 4.656 45.617 1.00 43.00 210 LEU A O 1
ATOM 1319 N N . TYR A 1 172 ? 27.439 5.891 44.393 1.00 46.05 211 TYR A N 1
ATOM 1320 C CA . TYR A 1 172 ? 27.102 4.799 43.485 1.00 42.62 211 TYR A CA 1
ATOM 1321 C C . TYR A 1 172 ? 28.327 4.441 42.629 1.00 41.46 211 TYR A C 1
ATOM 1322 O O . TYR A 1 172 ? 28.583 3.268 42.355 1.00 44.06 211 TYR A O 1
ATOM 1331 N N . LYS A 1 173 ? 29.093 5.452 42.228 1.00 40.22 212 LYS A N 1
ATOM 1332 C CA . LYS A 1 173 ? 30.321 5.228 41.470 1.00 40.14 212 LYS A CA 1
ATOM 1333 C C . LYS A 1 173 ? 31.259 4.208 42.125 1.00 43.33 212 LYS A C 1
ATOM 1334 O O . LYS A 1 173 ? 32.087 3.584 41.449 1.00 40.36 212 LYS A O 1
ATOM 1340 N N . ILE A 1 174 ? 31.124 4.048 43.439 1.00 44.77 213 ILE A N 1
ATOM 1341 C CA . ILE A 1 174 ? 31.972 3.144 44.209 1.00 42.99 213 ILE A CA 1
ATOM 1342 C C . ILE A 1 174 ? 31.340 1.747 44.327 1.00 42.57 213 ILE A C 1
ATOM 1343 O O . ILE A 1 174 ? 32.051 0.738 44.308 1.00 43.10 213 ILE A O 1
ATOM 1348 N N . TYR A 1 175 ? 30.012 1.701 44.446 1.00 38.75 214 TYR A N 1
ATOM 1349 C CA . TYR A 1 175 ? 29.283 0.447 44.653 1.00 40.35 214 TYR A CA 1
ATOM 1350 C C . TYR A 1 175 ? 29.110 -0.337 43.361 1.00 40.67 214 TYR A C 1
ATOM 1351 O O . TYR A 1 175 ? 29.019 -1.574 43.384 1.00 40.57 214 TYR A O 1
ATOM 1360 N N . CYS A 1 176 ? 29.047 0.397 42.247 1.00 38.84 215 CYS A N 1
ATOM 1361 C CA . CYS A 1 176 ? 28.915 -0.174 40.902 1.00 35.15 215 CYS A CA 1
ATOM 1362 C C . CYS A 1 176 ? 29.878 -1.318 40.630 1.00 35.31 215 CYS A C 1
ATOM 1363 O O . CYS A 1 176 ? 31.098 -1.171 40.816 1.00 39.72 215 CYS A O 1
ATOM 1366 N N . GLY A 1 177 ? 29.328 -2.444 40.175 1.00 31.83 216 GLY A N 1
ATOM 1367 C CA . GLY A 1 177 ? 30.121 -3.539 39.644 1.00 33.66 216 GLY A CA 1
ATOM 1368 C C . GLY A 1 177 ? 30.886 -4.352 40.667 1.00 34.16 216 GLY A C 1
ATOM 1369 O O . GLY A 1 177 ? 31.657 -5.246 40.303 1.00 34.91 216 GLY A O 1
ATOM 1370 N N . LYS A 1 178 ? 30.681 -4.026 41.942 1.00 39.17 217 LYS A N 1
ATOM 1371 C CA . LYS A 1 178 ? 31.263 -4.766 43.061 1.00 38.66 217 LYS A CA 1
ATOM 1372 C C . LYS A 1 178 ? 30.235 -5.764 43.654 1.00 40.22 217 LYS A C 1
ATOM 1373 O O . LYS A 1 178 ? 30.498 -6.422 44.672 1.00 40.63 217 LYS A O 1
ATOM 1379 N N . GLU A 1 179 ? 29.066 -5.862 43.014 1.00 38.86 218 GLU A N 1
ATOM 1380 C CA . GLU A 1 179 ? 28.033 -6.849 43.374 1.00 41.48 218 GLU A CA 1
ATOM 1381 C C . GLU A 1 179 ? 27.734 -6.888 44.877 1.00 37.37 218 GLU A C 1
ATOM 1382 O O . GLU A 1 179 ? 27.376 -7.928 45.437 1.00 36.15 218 GLU A O 1
ATOM 1388 N N . ILE A 1 180 ? 27.872 -5.732 45.513 1.00 37.13 219 ILE A N 1
ATOM 1389 C CA . ILE A 1 180 ? 27.631 -5.583 46.944 1.00 37.87 219 ILE A CA 1
ATOM 1390 C C . ILE A 1 180 ? 26.135 -5.641 47.277 1.00 37.11 219 ILE A C 1
ATOM 1391 O O . ILE A 1 180 ? 25.338 -4.854 46.757 1.00 37.33 219 ILE A O 1
ATOM 1396 N N . GLU A 1 181 ? 25.755 -6.574 48.141 1.00 35.76 220 GLU A N 1
ATOM 1397 C CA . GLU A 1 181 ? 24.383 -6.626 48.612 1.00 35.57 220 GLU A CA 1
ATOM 1398 C C . GLU A 1 181 ? 24.244 -5.666 49.788 1.00 39.13 220 GLU A C 1
ATOM 1399 O O . GLU A 1 181 ? 25.201 -5.464 50.544 1.00 36.34 220 GLU A O 1
ATOM 1405 N N . VAL A 1 182 ? 23.054 -5.076 49.924 1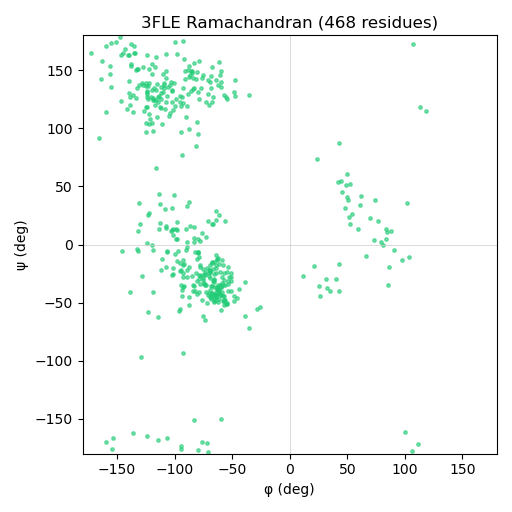.00 38.62 221 VAL A N 1
ATOM 1406 C CA . VAL A 1 182 ? 22.773 -4.091 50.957 1.00 31.87 221 VAL A CA 1
ATOM 1407 C C . VAL A 1 182 ? 21.372 -4.322 51.521 1.00 36.18 221 VAL A C 1
ATOM 1408 O O . VAL A 1 182 ? 20.403 -4.477 50.769 1.00 36.23 221 VAL A O 1
ATOM 1412 N N . LEU A 1 183 ? 21.285 -4.376 52.851 1.00 39.11 222 LEU A N 1
ATOM 1413 C CA . LEU A 1 183 ? 20.011 -4.490 53.555 1.00 37.16 222 LEU A CA 1
ATOM 1414 C C . LEU A 1 183 ? 19.854 -3.275 54.468 1.00 32.23 222 LEU A C 1
ATOM 1415 O O . LEU A 1 183 ? 20.776 -2.910 55.199 1.00 32.61 222 LEU A O 1
ATOM 1420 N N . ASN A 1 184 ? 18.678 -2.664 54.417 1.00 34.57 223 ASN A N 1
ATOM 1421 C CA . ASN A 1 184 ? 18.432 -1.383 55.066 1.00 35.71 223 ASN A CA 1
ATOM 1422 C C . ASN A 1 184 ? 17.331 -1.559 56.095 1.00 36.94 223 ASN A C 1
ATOM 1423 O O . ASN A 1 184 ? 16.157 -1.682 55.747 1.00 40.03 223 ASN A O 1
ATOM 1428 N N . ILE A 1 185 ? 17.726 -1.592 57.363 1.00 37.42 224 ILE A N 1
ATOM 1429 C CA . ILE A 1 185 ? 16.805 -1.835 58.468 1.00 39.23 224 ILE A CA 1
ATOM 1430 C C . ILE A 1 185 ? 16.553 -0.550 59.271 1.00 35.68 224 ILE A C 1
ATOM 1431 O O . ILE A 1 185 ? 17.484 0.083 59.765 1.0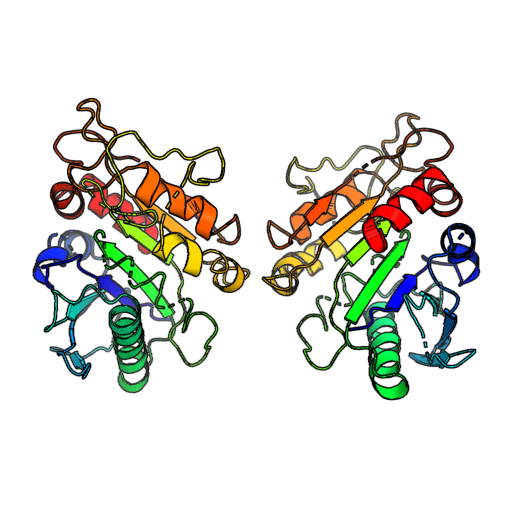0 36.85 224 ILE A O 1
ATOM 1436 N N . TYR A 1 186 ? 15.285 -0.166 59.370 1.00 38.62 225 TYR A N 1
ATOM 1437 C CA . TYR A 1 186 ? 14.873 1.002 60.138 1.00 41.38 225 TYR A CA 1
ATOM 1438 C C . TYR A 1 186 ? 13.515 0.732 60.790 1.00 43.87 225 TYR A C 1
ATOM 1439 O O . TYR A 1 186 ? 12.821 -0.224 60.418 1.00 43.82 225 TYR A O 1
ATOM 1448 N N . GLY A 1 187 ? 13.144 1.561 61.766 1.00 39.79 226 GLY A N 1
ATOM 1449 C CA . GLY A 1 187 ? 11.900 1.373 62.490 1.00 41.60 226 GLY A CA 1
ATOM 1450 C C . GLY A 1 187 ? 10.898 2.509 62.397 1.00 43.48 226 GLY A C 1
ATOM 1451 O O . GLY A 1 187 ? 11.271 3.679 62.313 1.00 42.21 226 GLY A O 1
ATOM 1452 N N . ASP A 1 188 ? 9.615 2.145 62.408 1.00 46.03 227 ASP A N 1
ATOM 1453 C CA . ASP A 1 188 ? 8.503 3.093 62.438 1.00 42.85 227 ASP A CA 1
ATOM 1454 C C . ASP A 1 188 ? 7.695 2.861 63.722 1.00 48.37 227 ASP A C 1
ATOM 1455 O O . ASP A 1 188 ? 6.851 1.956 63.781 1.00 48.81 227 ASP A O 1
ATOM 1460 N N . LEU A 1 189 ? 7.963 3.661 64.753 1.00 47.74 228 LEU A N 1
ATOM 1461 C CA . LEU A 1 189 ? 7.312 3.462 66.042 1.00 46.62 228 LEU A CA 1
ATOM 1462 C C . LEU A 1 189 ? 5.792 3.355 65.885 1.00 51.69 228 LEU A C 1
ATOM 1463 O O . LEU A 1 189 ? 5.123 2.696 66.694 1.00 52.08 228 LEU A O 1
ATOM 1468 N N . GLU A 1 190 ? 5.268 3.997 64.838 1.00 52.37 229 GLU A N 1
ATOM 1469 C CA . GLU A 1 190 ? 3.837 3.998 64.506 1.00 50.43 229 GLU A CA 1
ATOM 1470 C C . GLU A 1 190 ? 3.083 5.068 65.289 1.00 50.17 229 GLU A C 1
ATOM 1471 O O . GLU A 1 190 ? 1.854 5.103 65.279 1.00 51.87 229 GLU A O 1
ATOM 1477 N N . ASP A 1 191 ? 3.840 5.948 65.940 1.00 49.50 230 ASP A N 1
ATOM 1478 C CA . ASP A 1 191 ? 3.289 6.978 66.816 1.00 54.22 230 ASP A CA 1
ATOM 1479 C C . ASP A 1 191 ? 2.896 8.248 66.055 1.00 53.57 230 ASP A C 1
ATOM 1480 O O . ASP A 1 191 ? 2.697 9.306 66.661 1.00 53.33 230 ASP A O 1
ATOM 1485 N N . GLY A 1 192 ? 2.795 8.146 64.734 1.00 51.75 231 GLY A N 1
ATOM 1486 C CA . GLY A 1 192 ? 2.383 9.278 63.928 1.00 48.67 231 GLY A CA 1
ATOM 1487 C C . GLY A 1 192 ? 3.542 10.161 63.514 1.00 51.16 231 GLY A C 1
ATOM 1488 O O . GLY A 1 192 ? 3.330 11.260 63.006 1.00 50.29 231 GLY A O 1
ATOM 1489 N N . SER A 1 193 ? 4.768 9.680 63.712 1.00 51.74 232 SER A N 1
ATOM 1490 C CA . SER A 1 193 ? 5.956 10.465 63.383 1.00 47.64 232 SER A CA 1
ATOM 1491 C C . SER A 1 193 ? 6.920 9.768 62.413 1.00 50.46 232 SER A C 1
ATOM 1492 O O . SER A 1 193 ? 7.970 10.330 62.084 1.00 53.60 232 SER A O 1
ATOM 1495 N N . HIS A 1 194 ? 6.576 8.558 61.965 1.00 48.58 233 HIS A N 1
ATOM 1496 C CA . HIS A 1 194 ? 7.390 7.828 60.983 1.00 46.73 233 HIS A CA 1
ATOM 1497 C C . HIS A 1 194 ? 8.883 7.863 61.290 1.00 45.23 233 HIS A C 1
ATOM 1498 O O . HIS A 1 194 ? 9.678 8.259 60.433 1.00 48.87 233 HIS A O 1
ATOM 1505 N N . SER A 1 195 ? 9.265 7.452 62.498 1.00 46.54 234 SER A N 1
ATOM 1506 C CA . SER A 1 195 ? 10.673 7.492 62.923 1.00 44.47 234 SER A CA 1
ATOM 1507 C C . SER A 1 195 ? 11.010 6.407 63.955 1.00 39.85 234 SER A C 1
ATOM 1508 O O . SER A 1 195 ? 10.125 5.688 64.415 1.00 41.00 234 SER A O 1
ATOM 1511 N N . ASP A 1 196 ? 12.286 6.295 64.314 1.00 38.48 235 ASP A N 1
ATOM 1512 C CA . ASP A 1 196 ? 12.723 5.342 65.338 1.00 40.92 235 ASP A CA 1
ATOM 1513 C C . ASP A 1 196 ? 12.969 6.067 66.661 1.00 42.98 235 ASP A C 1
ATOM 1514 O O . ASP A 1 196 ? 13.837 5.678 67.457 1.00 37.71 235 ASP A O 1
ATOM 1519 N N . GLY A 1 197 ? 12.194 7.126 66.879 1.00 41.72 236 GLY A N 1
ATOM 1520 C CA . GLY A 1 197 ? 12.325 7.952 68.058 1.00 41.27 236 GLY A CA 1
ATOM 1521 C C . GLY A 1 197 ? 13.387 9.014 67.881 1.00 39.17 236 GLY A C 1
ATOM 1522 O O . GLY A 1 197 ? 13.248 10.123 68.383 1.00 43.54 236 GLY A O 1
ATOM 1523 N N . ARG A 1 198 ? 14.447 8.674 67.158 1.00 39.25 237 ARG A N 1
ATOM 1524 C CA . ARG A 1 198 ? 15.630 9.525 67.068 1.00 38.03 237 ARG A CA 1
ATOM 1525 C C . ARG A 1 198 ? 15.925 10.001 65.649 1.00 40.60 237 ARG A C 1
ATOM 1526 O O . ARG A 1 198 ? 16.299 11.153 65.432 1.00 43.61 237 ARG A O 1
ATOM 1534 N N . VAL A 1 199 ? 15.766 9.095 64.689 1.00 41.87 238 VAL A N 1
ATOM 1535 C CA . VAL A 1 199 ? 16.091 9.362 63.295 1.00 39.21 238 VAL A CA 1
ATOM 1536 C C . VAL A 1 199 ? 14.838 9.213 62.443 1.00 40.27 238 VAL A C 1
ATOM 1537 O O . VAL A 1 199 ? 13.900 8.515 62.830 1.00 40.94 238 VAL A O 1
ATOM 1541 N N . SER A 1 200 ? 14.812 9.883 61.294 1.00 42.59 239 SER A N 1
ATOM 1542 C CA . SER A 1 200 ? 13.660 9.824 60.390 1.00 42.00 239 SER A CA 1
ATOM 1543 C C . SER A 1 200 ? 13.772 8.622 59.448 1.00 37.24 239 SER A C 1
ATOM 1544 O O . SER A 1 200 ? 14.873 8.253 59.047 1.00 40.32 239 SER A O 1
ATOM 1547 N N . ASN A 1 201 ? 12.641 8.015 59.101 1.00 38.53 240 ASN A N 1
ATOM 1548 C CA . ASN A 1 201 ? 12.632 6.929 58.123 1.00 39.89 240 ASN A CA 1
ATOM 1549 C C . ASN A 1 201 ? 13.137 7.387 56.751 1.00 39.53 240 ASN A C 1
ATOM 1550 O O . ASN A 1 201 ? 13.906 6.682 56.105 1.00 40.90 240 ASN A O 1
ATOM 1555 N N . SER A 1 202 ? 12.724 8.584 56.328 1.00 46.62 241 SER A N 1
ATOM 1556 C CA . SER A 1 202 ? 13.241 9.214 55.108 1.00 40.31 241 SER A CA 1
ATOM 1557 C C . SER A 1 202 ? 14.764 9.357 55.138 1.00 38.53 241 SER A C 1
ATOM 1558 O O . SER A 1 202 ? 15.426 9.247 54.110 1.00 38.75 241 SER A O 1
ATOM 1561 N N . SER A 1 203 ? 15.318 9.602 56.320 1.00 39.90 242 SER A N 1
ATOM 1562 C CA . SER A 1 203 ? 16.763 9.765 56.472 1.00 37.29 242 SER A CA 1
ATOM 1563 C C . SER A 1 203 ? 17.523 8.510 56.015 1.00 39.07 242 SER A C 1
ATOM 1564 O O . SER A 1 203 ? 18.387 8.582 55.135 1.00 36.46 242 SER A O 1
ATOM 1567 N N . SER A 1 204 ? 17.183 7.371 56.621 1.00 38.90 243 SER A N 1
ATOM 1568 C CA . SER A 1 204 ? 17.773 6.076 56.278 1.00 37.51 243 SER A CA 1
ATOM 1569 C C . SER A 1 204 ? 17.250 5.545 54.937 1.00 35.52 243 SER A C 1
ATOM 1570 O O . SER A 1 204 ? 17.983 4.903 54.193 1.00 36.04 243 SER A O 1
ATOM 1573 N N . GLN A 1 205 ? 15.980 5.807 54.638 1.00 37.59 244 GLN A N 1
ATOM 1574 C CA . GLN A 1 205 ? 15.380 5.394 53.366 1.00 36.39 244 GLN A CA 1
ATOM 1575 C C . GLN A 1 205 ? 15.997 6.095 52.172 1.00 37.89 244 GLN A C 1
ATOM 1576 O O . GLN A 1 205 ? 15.796 5.674 51.030 1.00 38.62 244 GLN A O 1
ATOM 1582 N N . SER A 1 206 ? 16.728 7.175 52.445 1.00 40.09 245 SER A N 1
ATOM 1583 C CA . SER A 1 206 ? 17.395 7.972 51.411 1.00 40.88 245 SER A CA 1
ATOM 1584 C C . SER A 1 206 ? 18.743 7.361 51.027 1.00 39.64 245 SER A C 1
ATOM 1585 O O . SER A 1 206 ? 19.502 7.944 50.259 1.00 40.37 245 SER A O 1
ATOM 1588 N N . LEU A 1 207 ? 19.038 6.189 51.575 1.00 35.07 246 LEU A N 1
ATOM 1589 C CA . LEU A 1 207 ? 20.213 5.434 51.171 1.00 39.29 246 LEU A CA 1
ATOM 1590 C C . LEU A 1 207 ? 19.992 4.809 49.799 1.00 40.16 246 LEU A C 1
ATOM 1591 O O . LEU A 1 207 ? 20.951 4.521 49.076 1.00 37.18 246 LEU A O 1
ATOM 1596 N N . GLN A 1 208 ? 18.724 4.589 49.448 1.00 39.60 247 GLN A N 1
ATOM 1597 C CA . GLN A 1 208 ? 18.400 3.903 48.201 1.00 38.38 247 GLN A CA 1
ATOM 1598 C C . GLN A 1 208 ? 18.741 4.778 47.021 1.00 40.69 247 GLN A C 1
ATOM 1599 O O . GLN A 1 208 ? 18.952 4.292 45.916 1.00 41.38 247 GLN A O 1
ATOM 1605 N N . TYR A 1 209 ? 18.779 6.081 47.269 1.00 43.48 248 TYR A N 1
ATOM 1606 C CA . TYR A 1 209 ? 19.132 7.041 46.239 1.00 43.82 248 TYR A CA 1
ATOM 1607 C C . TYR A 1 209 ? 20.651 7.286 46.190 1.00 42.50 248 TYR A C 1
ATOM 1608 O O . TYR A 1 209 ? 21.186 7.719 45.171 1.00 42.78 248 TYR A O 1
ATOM 1617 N N . LEU A 1 210 ? 21.337 7.001 47.291 1.00 41.05 249 LEU A N 1
ATOM 1618 C CA . LEU A 1 210 ? 22.796 7.087 47.339 1.00 41.98 249 LEU A CA 1
ATOM 1619 C C . LEU A 1 210 ? 23.434 5.925 46.580 1.00 42.03 249 LEU A C 1
ATOM 1620 O O . LEU A 1 210 ? 24.571 6.031 46.095 1.00 40.65 249 LEU A O 1
ATOM 1625 N N . LEU A 1 211 ? 22.698 4.815 46.496 1.00 43.57 250 LEU A N 1
ATOM 1626 C CA . LEU A 1 211 ? 23.177 3.598 45.833 1.00 42.10 250 LEU A CA 1
ATOM 1627 C C . LEU A 1 211 ? 22.651 3.489 44.402 1.00 43.31 250 LEU A C 1
ATOM 1628 O O . LEU A 1 211 ? 23.129 2.665 43.624 1.00 43.83 250 LEU A O 1
ATOM 1633 N N . ARG A 1 212 ? 21.643 4.301 44.092 1.00 40.75 251 ARG A N 1
ATOM 1634 C CA . ARG A 1 212 ? 21.243 4.619 42.721 1.00 39.51 251 ARG A CA 1
ATOM 1635 C C . ARG A 1 212 ? 21.008 3.412 41.794 1.00 43.16 251 ARG A C 1
ATOM 1636 O O . ARG A 1 212 ? 21.094 3.534 40.566 1.00 42.62 251 ARG A O 1
ATOM 1644 N N . GLY A 1 213 ? 20.708 2.257 42.376 1.00 40.21 252 GLY A N 1
ATOM 1645 C CA . GLY A 1 213 ? 20.530 1.040 41.601 1.00 40.08 252 GLY A CA 1
ATOM 1646 C C . GLY A 1 213 ? 21.808 0.287 41.259 1.00 35.34 252 GLY A C 1
ATOM 1647 O O . GLY A 1 213 ? 21.786 -0.623 40.430 1.00 35.00 252 GLY A O 1
ATOM 1648 N N . SER A 1 214 ? 22.914 0.646 41.910 1.00 37.03 253 SER A N 1
ATOM 1649 C CA . SER A 1 214 ? 24.226 0.057 41.607 1.00 37.56 253 SER A CA 1
ATOM 1650 C C . SER A 1 214 ? 24.660 -1.083 42.541 1.00 36.11 253 SER A C 1
ATOM 1651 O O . SER A 1 214 ? 25.785 -1.583 42.427 1.00 32.52 253 SER A O 1
ATOM 1654 N N . THR A 1 215 ? 23.787 -1.496 43.459 1.00 37.84 254 THR A N 1
ATOM 1655 C CA . THR A 1 215 ? 24.081 -2.670 44.284 1.00 36.57 254 THR A CA 1
ATOM 1656 C C . THR A 1 215 ? 23.592 -3.926 43.580 1.00 38.56 254 THR A C 1
ATOM 1657 O O . THR A 1 215 ? 22.615 -3.880 42.826 1.00 37.34 254 THR A O 1
ATOM 1661 N N . LYS A 1 216 ? 24.271 -5.041 43.837 1.00 39.17 255 LYS A N 1
ATOM 1662 C CA . LYS A 1 216 ? 23.816 -6.348 43.387 1.00 37.19 255 LYS A CA 1
ATOM 1663 C C . LYS A 1 216 ? 22.418 -6.629 43.924 1.00 37.14 255 LYS A C 1
ATOM 1664 O O . LYS A 1 216 ? 21.608 -7.308 43.280 1.00 37.17 255 LYS A O 1
ATOM 1670 N N . SER A 1 217 ? 22.133 -6.069 45.095 1.00 37.49 256 SER A N 1
ATOM 1671 C CA . SER A 1 217 ? 20.913 -6.376 45.828 1.00 39.08 256 SER A CA 1
ATOM 1672 C C . SER A 1 217 ? 20.591 -5.185 46.742 1.00 37.00 256 SER A C 1
ATOM 1673 O O . SER A 1 217 ? 21.492 -4.640 47.371 1.00 35.09 256 SER A O 1
ATOM 1676 N N . TYR A 1 218 ? 19.327 -4.758 46.792 1.00 35.91 257 TYR A N 1
ATOM 1677 C CA . TYR A 1 218 ? 18.929 -3.710 47.739 1.00 37.07 257 TYR A CA 1
ATOM 1678 C C . TYR A 1 218 ? 17.576 -3.999 48.380 1.00 38.76 257 TYR A C 1
ATOM 1679 O O . TYR A 1 218 ? 16.562 -4.127 47.687 1.00 39.07 257 TYR A O 1
ATOM 1688 N N . GLN A 1 219 ? 17.566 -4.108 49.707 1.00 39.37 258 GLN A N 1
ATOM 1689 C CA . GLN A 1 219 ? 16.325 -4.336 50.424 1.00 38.77 258 GLN A CA 1
ATOM 1690 C C . GLN A 1 219 ? 16.178 -3.377 51.592 1.00 38.62 258 GLN A C 1
ATOM 1691 O O . GLN A 1 219 ? 17.169 -2.930 52.161 1.00 39.49 258 GLN A O 1
ATOM 1697 N N . GLU A 1 220 ? 14.934 -3.058 51.933 1.00 38.29 259 GLU A N 1
ATOM 1698 C CA . GLU A 1 220 ? 14.643 -2.260 53.113 1.00 42.72 259 GLU A CA 1
ATOM 1699 C C . GLU A 1 220 ? 13.673 -3.033 54.003 1.00 45.64 259 GLU A C 1
ATOM 1700 O O . GLU A 1 220 ? 12.739 -3.674 53.503 1.00 45.86 259 GLU A O 1
ATOM 1714 N N . LYS A 1 222 ? 11.142 -2.305 57.254 1.00 41.28 261 LYS A N 1
ATOM 1715 C CA . LYS A 1 222 ? 10.571 -1.357 58.200 1.00 43.37 261 LYS A CA 1
ATOM 1716 C C . LYS A 1 222 ? 9.914 -2.093 59.361 1.00 48.67 261 LYS A C 1
ATOM 1717 O O . LYS A 1 222 ? 8.732 -2.456 59.285 1.00 48.15 261 LYS A O 1
ATOM 1723 N N . PHE A 1 223 ? 10.689 -2.320 60.422 1.00 47.92 262 PHE A N 1
ATOM 1724 C CA . PHE A 1 223 ? 10.171 -2.935 61.635 1.00 43.20 262 PHE A CA 1
ATOM 1725 C C . PHE A 1 223 ? 9.274 -1.915 62.305 1.00 45.83 262 PHE A C 1
ATOM 1726 O O . PHE A 1 223 ? 9.568 -0.720 62.295 1.00 47.34 262 PHE A O 1
ATOM 1734 N N . LYS A 1 224 ? 8.172 -2.378 62.874 1.00 46.18 263 LYS A N 1
ATOM 1735 C CA . LYS A 1 224 ? 7.199 -1.467 63.449 1.00 46.49 263 LYS A CA 1
ATOM 1736 C C . LYS A 1 224 ? 6.965 -1.779 64.919 1.00 47.57 263 LYS A C 1
ATOM 1737 O O . LYS A 1 224 ? 7.120 -2.920 65.352 1.00 47.57 263 LYS A O 1
ATOM 1743 N N . GLY A 1 225 ? 6.607 -0.757 65.691 1.00 50.57 264 GLY A N 1
ATOM 1744 C CA . GLY A 1 225 ? 6.212 -0.973 67.069 1.00 48.12 264 GLY A CA 1
ATOM 1745 C C . GLY A 1 225 ? 7.233 -0.549 68.102 1.00 47.37 264 GLY A C 1
ATOM 1746 O O . GLY A 1 225 ? 8.294 -0.031 67.762 1.00 50.74 264 GLY A O 1
ATOM 1747 N N . ALA A 1 226 ? 6.908 -0.783 69.369 1.00 42.52 265 ALA A N 1
ATOM 1748 C CA . ALA A 1 226 ? 7.749 -0.357 70.473 1.00 47.50 265 ALA A CA 1
ATOM 1749 C C . ALA A 1 226 ? 9.145 -0.970 70.393 1.00 51.01 265 ALA A C 1
ATOM 1750 O O . ALA A 1 226 ? 10.137 -0.320 70.744 1.00 50.53 265 ALA A O 1
ATOM 1752 N N . LYS A 1 227 ? 9.215 -2.224 69.945 1.00 50.63 266 LYS A N 1
ATOM 1753 C CA . LYS A 1 227 ? 10.487 -2.935 69.828 1.00 48.82 266 LYS A CA 1
ATOM 1754 C C . LYS A 1 227 ? 11.268 -2.485 68.585 1.00 46.49 266 LYS A C 1
ATOM 1755 O O . LYS A 1 227 ? 12.337 -3.012 68.278 1.00 44.13 266 LYS A O 1
ATOM 1761 N N . ALA A 1 228 ? 10.720 -1.503 67.875 1.00 50.54 267 ALA A N 1
ATOM 1762 C CA . ALA A 1 228 ? 11.358 -0.952 66.682 1.00 47.40 267 ALA A CA 1
ATOM 1763 C C . ALA A 1 228 ? 11.803 0.490 66.900 1.00 44.92 267 ALA A C 1
ATOM 1764 O O . ALA A 1 228 ? 11.752 1.305 65.973 1.00 39.36 267 ALA A O 1
ATOM 1766 N N . GLN A 1 229 ? 12.235 0.793 68.126 1.00 44.81 268 GLN A N 1
ATOM 1767 C CA . GLN A 1 229 ? 12.750 2.115 68.468 1.00 43.54 268 GLN A CA 1
ATOM 1768 C C . GLN A 1 229 ? 14.259 2.132 68.271 1.00 42.42 268 GLN A C 1
ATOM 1769 O O . GLN A 1 229 ? 14.890 1.078 68.235 1.00 44.81 268 GLN A O 1
ATOM 1775 N N . HIS A 1 230 ? 14.83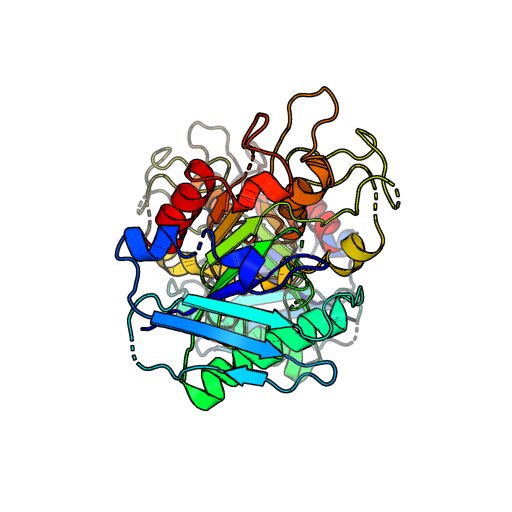1 3.326 68.135 1.00 41.72 269 HIS A N 1
ATOM 1776 C CA . HIS A 1 230 ? 16.251 3.493 67.788 1.00 40.38 269 HIS A CA 1
ATOM 1777 C C . HIS A 1 230 ? 17.177 2.485 68.457 1.00 41.41 269 HIS A C 1
ATOM 1778 O O . HIS A 1 230 ? 17.865 1.725 67.781 1.00 40.09 269 HIS A O 1
ATOM 1785 N N . SER A 1 231 ? 17.204 2.504 69.789 1.00 42.50 270 SER A N 1
ATOM 1786 C CA . SER A 1 231 ? 18.031 1.576 70.544 1.00 44.25 270 SER A CA 1
ATOM 1787 C C . SER A 1 231 ? 17.397 0.186 70.632 1.00 42.08 270 SER A C 1
ATOM 1788 O O . SER A 1 231 ? 18.096 -0.815 70.774 1.00 44.74 270 SER A O 1
ATOM 1791 N N . GLN A 1 232 ? 16.075 0.128 70.539 1.00 42.91 271 GLN A N 1
ATOM 1792 C CA . GLN A 1 232 ? 15.360 -1.143 70.495 1.00 43.72 271 GLN A CA 1
ATOM 1793 C C . GLN A 1 232 ? 15.707 -1.988 69.263 1.00 44.04 271 GLN A C 1
ATOM 1794 O O . GLN A 1 232 ? 15.349 -3.159 69.200 1.00 45.00 271 GLN A O 1
ATOM 1800 N N . LEU A 1 233 ? 16.362 -1.386 68.271 1.00 43.51 272 LEU A N 1
ATOM 1801 C CA . LEU A 1 233 ? 16.626 -2.055 66.995 1.00 42.46 272 LEU A CA 1
ATOM 1802 C C . LEU A 1 233 ? 17.706 -3.123 67.130 1.00 45.08 272 LEU A C 1
ATOM 1803 O O . LEU A 1 233 ? 17.604 -4.210 66.555 1.00 48.17 272 LEU A O 1
ATOM 1808 N N . HIS A 1 234 ? 18.742 -2.798 67.895 1.00 42.82 273 HIS A N 1
ATOM 1809 C CA . HIS A 1 234 ? 19.842 -3.714 68.144 1.00 43.15 273 HIS A CA 1
ATOM 1810 C C . HIS A 1 234 ? 19.659 -4.438 69.484 1.00 41.06 273 HIS A C 1
ATOM 1811 O O . HIS A 1 234 ? 20.620 -4.955 70.046 1.00 36.27 273 HIS A O 1
ATOM 1818 N N . GLU A 1 235 ? 18.421 -4.445 69.988 1.00 44.19 274 GLU A N 1
ATOM 1819 C CA . GLU A 1 235 ? 18.035 -5.183 71.202 1.00 45.58 274 GLU A CA 1
ATOM 1820 C C . GLU A 1 235 ? 16.782 -6.022 70.936 1.00 44.26 274 GLU A C 1
ATOM 1821 O O . GLU A 1 235 ? 16.090 -6.439 71.868 1.00 43.64 274 GLU A O 1
ATOM 1827 N N . ASN A 1 236 ? 16.496 -6.233 69.651 1.00 43.81 275 ASN A N 1
ATOM 1828 C CA . ASN A 1 236 ? 15.387 -7.061 69.197 1.00 44.90 275 ASN A CA 1
ATOM 1829 C C . ASN A 1 236 ? 15.969 -8.353 68.633 1.00 45.34 275 ASN A C 1
ATOM 1830 O O . ASN A 1 236 ? 17.105 -8.348 68.127 1.00 45.04 275 ASN A O 1
ATOM 1835 N N . LYS 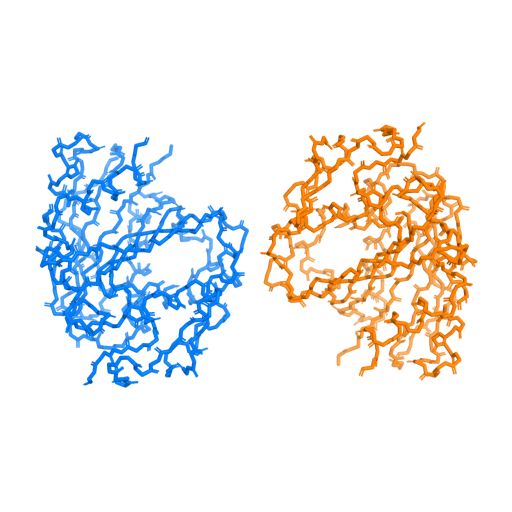A 1 237 ? 15.221 -9.455 68.737 1.00 45.63 276 LYS A N 1
ATOM 1836 C CA . LYS A 1 237 ? 15.694 -10.741 68.222 1.00 43.93 276 LYS A CA 1
ATOM 1837 C C . LYS A 1 237 ? 15.157 -10.994 66.821 1.00 42.99 276 LYS A C 1
ATOM 1838 O O . LYS A 1 237 ? 15.729 -11.766 66.058 1.00 45.66 276 LYS A O 1
ATOM 1844 N N . ASP A 1 238 ? 14.051 -10.342 66.486 1.00 44.61 277 ASP A N 1
ATOM 1845 C CA . ASP A 1 238 ? 13.464 -10.479 65.160 1.00 46.22 277 ASP A CA 1
ATOM 1846 C C . ASP A 1 238 ? 14.238 -9.647 64.146 1.00 45.50 277 ASP A C 1
ATOM 1847 O O . ASP A 1 238 ? 14.141 -9.885 62.940 1.00 44.99 277 ASP A O 1
ATOM 1852 N N . VAL A 1 239 ? 15.005 -8.678 64.647 1.00 45.02 278 VAL A N 1
ATOM 1853 C CA . VAL A 1 239 ? 15.938 -7.905 63.827 1.00 43.85 278 VAL A CA 1
ATOM 1854 C C . VAL A 1 239 ? 17.257 -8.651 63.687 1.00 39.74 278 VAL A C 1
ATOM 1855 O O . VAL A 1 239 ? 17.843 -8.663 62.620 1.00 43.13 278 VAL A O 1
ATOM 1859 N N . ALA A 1 240 ? 17.719 -9.269 64.769 1.00 39.58 279 ALA A N 1
ATOM 1860 C CA . ALA A 1 240 ? 19.027 -9.923 64.783 1.00 39.92 279 ALA A CA 1
ATOM 1861 C C . ALA A 1 240 ? 19.065 -11.192 63.919 1.00 41.74 279 ALA A C 1
ATOM 1862 O O . ALA A 1 240 ? 20.118 -11.588 63.419 1.00 35.56 279 ALA A O 1
ATOM 1864 N N . ASN A 1 241 ? 17.913 -11.831 63.750 1.00 42.14 280 ASN A N 1
ATOM 1865 C CA . ASN A 1 241 ? 17.842 -13.036 62.929 1.00 45.66 280 ASN A CA 1
ATOM 1866 C C . ASN A 1 241 ? 17.719 -12.637 61.465 1.00 44.49 280 ASN A C 1
ATOM 1867 O O . ASN A 1 241 ? 18.257 -13.290 60.572 1.00 44.48 280 ASN A O 1
ATOM 1872 N N . GLU A 1 242 ? 16.998 -11.546 61.241 1.00 46.31 281 GLU A N 1
ATOM 1873 C CA . GLU A 1 242 ? 16.947 -10.895 59.945 1.00 44.38 281 GLU A CA 1
ATOM 1874 C C . GLU A 1 242 ? 18.359 -10.713 59.394 1.00 44.34 281 GLU A C 1
ATOM 1875 O O . GLU A 1 242 ? 18.621 -10.967 58.211 1.00 48.29 281 GLU A O 1
ATOM 1881 N N . ILE A 1 243 ? 19.263 -10.274 60.268 1.00 42.01 282 ILE A N 1
ATOM 1882 C CA . ILE A 1 243 ? 20.656 -10.007 59.919 1.00 40.85 282 ILE A CA 1
ATOM 1883 C C . ILE A 1 243 ? 21.509 -11.285 59.814 1.00 45.22 282 ILE A C 1
ATOM 1884 O O . ILE A 1 243 ? 22.436 -11.354 58.993 1.00 44.80 282 ILE A O 1
ATOM 1889 N N . ILE A 1 244 ? 21.203 -12.280 60.653 1.00 44.03 283 ILE A N 1
ATOM 1890 C CA . ILE A 1 244 ? 21.892 -13.572 60.627 1.00 43.36 283 ILE A CA 1
ATOM 1891 C C . ILE A 1 244 ? 21.669 -14.255 59.289 1.00 41.41 283 ILE A C 1
ATOM 1892 O O . ILE A 1 244 ? 22.597 -14.734 58.640 1.00 42.23 283 ILE A O 1
ATOM 1897 N N . GLN A 1 245 ? 20.405 -14.298 58.901 1.00 44.01 284 GLN A N 1
ATOM 1898 C CA . GLN A 1 245 ? 19.958 -15.039 57.737 1.00 45.81 284 GLN A CA 1
ATOM 1899 C C . GLN A 1 245 ? 20.410 -14.350 56.452 1.00 42.31 284 GLN A C 1
ATOM 1900 O O . GLN A 1 245 ? 20.466 -14.970 55.396 1.00 43.74 284 GLN A O 1
ATOM 1906 N N . PHE A 1 246 ? 20.729 -13.064 56.555 1.00 44.46 285 PHE A N 1
ATOM 1907 C CA . PHE A 1 246 ? 21.152 -12.280 55.409 1.00 40.07 285 PHE A CA 1
ATOM 1908 C C . PHE A 1 246 ? 22.665 -12.409 55.231 1.00 39.26 285 PHE A C 1
ATOM 1909 O O . PHE A 1 246 ? 23.168 -12.627 54.123 1.00 40.22 285 PHE A O 1
ATOM 1917 N N . LEU A 1 247 ? 23.394 -12.297 56.332 1.00 38.18 286 LEU A N 1
ATOM 1918 C CA . LEU A 1 247 ? 24.843 -12.365 56.274 1.00 35.88 286 LEU A CA 1
ATOM 1919 C C . LEU A 1 247 ? 25.342 -13.799 56.192 1.00 42.62 286 LEU A C 1
ATOM 1920 O O . LEU A 1 247 ? 26.378 -14.068 55.576 1.00 39.77 286 LEU A O 1
ATOM 1925 N N . TRP A 1 248 ? 24.611 -14.726 56.803 1.00 41.70 287 TRP A N 1
ATOM 1926 C CA . TRP A 1 248 ? 25.208 -16.018 57.090 1.00 40.70 287 TRP A CA 1
ATOM 1927 C C . TRP A 1 248 ? 24.451 -17.273 56.640 1.00 46.26 287 TRP A C 1
ATOM 1928 O O . TRP A 1 248 ? 25.079 -18.309 56.406 1.00 46.45 287 TRP A O 1
ATOM 1939 N N . GLU A 1 249 ? 23.127 -17.202 56.520 1.00 43.98 288 GLU A N 1
ATOM 1940 C CA . GLU A 1 249 ? 22.356 -18.395 56.133 1.00 45.66 288 GLU A CA 1
ATOM 1941 C C . GLU A 1 249 ? 22.344 -18.639 54.624 1.00 46.61 288 GLU A C 1
ATOM 1942 O O . GLU A 1 249 ? 21.520 -19.406 54.120 1.00 44.85 288 GLU A O 1
ATOM 1949 N N . LYS B 1 5 ? 37.619 20.293 26.086 1.00 48.23 44 LYS B N 1
ATOM 1950 C CA . LYS B 1 5 ? 38.109 18.924 25.925 1.00 40.05 44 LYS B CA 1
ATOM 1951 C C . LYS B 1 5 ? 37.356 18.215 24.798 1.00 39.13 44 LYS B C 1
ATOM 1952 O O . LYS B 1 5 ? 36.166 17.900 24.934 1.00 41.68 44 LYS B O 1
ATOM 1958 N N . THR B 1 6 ? 38.052 17.946 23.697 1.00 35.14 45 THR B N 1
ATOM 1959 C CA . THR B 1 6 ? 37.383 17.540 22.460 1.00 34.00 45 THR B CA 1
ATOM 1960 C C . THR B 1 6 ? 37.019 16.032 22.332 1.00 33.64 45 THR B C 1
ATOM 1961 O O . THR B 1 6 ? 37.814 15.134 22.651 1.00 30.13 45 THR B O 1
ATOM 1965 N N . THR B 1 7 ? 35.781 15.803 21.880 1.00 29.92 46 THR B N 1
ATOM 1966 C CA . THR B 1 7 ? 35.168 14.481 21.679 1.00 25.90 46 THR B CA 1
ATOM 1967 C C . THR B 1 7 ? 34.931 14.194 20.184 1.00 21.24 46 THR B C 1
ATOM 1968 O O . THR B 1 7 ? 34.205 14.925 19.496 1.00 22.55 46 THR B O 1
ATOM 1972 N N . ALA B 1 8 ? 35.569 13.143 19.679 1.00 20.89 47 ALA B N 1
ATOM 1973 C CA . ALA B 1 8 ? 35.317 12.656 18.327 1.00 19.46 47 ALA B CA 1
ATOM 1974 C C . ALA B 1 8 ? 34.133 11.711 18.404 1.00 17.89 47 ALA B C 1
ATOM 1975 O O . ALA B 1 8 ? 33.912 11.092 19.436 1.00 19.13 47 ALA B O 1
ATOM 1977 N N . THR B 1 9 ? 33.349 11.630 17.336 1.00 19.11 48 THR B N 1
ATOM 1978 C CA . THR B 1 9 ? 32.241 10.681 17.267 1.00 14.93 48 THR B CA 1
ATOM 1979 C C . THR B 1 9 ? 32.581 9.706 16.176 1.00 16.94 48 THR B C 1
ATOM 1980 O O . THR B 1 9 ? 32.805 10.112 15.034 1.00 16.09 48 THR B O 1
ATOM 1984 N N . LEU B 1 10 ? 32.616 8.422 16.535 1.00 16.11 49 LEU B N 1
ATOM 1985 C CA . LEU B 1 10 ? 32.880 7.339 15.599 1.00 17.20 49 LEU B CA 1
ATOM 1986 C C . LEU B 1 10 ? 31.585 6.732 15.082 1.00 15.65 49 LEU B C 1
ATOM 1987 O O . LEU B 1 10 ? 30.714 6.376 15.869 1.00 17.35 49 LEU B O 1
ATOM 1992 N N . PHE B 1 11 ? 31.451 6.637 13.760 1.00 17.54 50 PHE B N 1
ATOM 1993 C CA . PHE B 1 11 ? 30.355 5.892 13.157 1.00 16.17 50 PHE B CA 1
ATOM 1994 C C . PHE B 1 11 ? 30.861 4.525 12.724 1.00 17.28 50 PHE B C 1
ATOM 1995 O O . PHE B 1 11 ? 31.994 4.387 12.250 1.00 17.58 50 PHE B O 1
ATOM 2003 N N . LEU B 1 12 ? 30.043 3.505 12.951 1.00 15.40 51 LEU B N 1
ATOM 2004 C CA . LEU B 1 12 ? 30.369 2.170 12.493 1.00 13.36 51 LEU B CA 1
ATOM 2005 C C . LEU B 1 12 ? 29.150 1.511 11.865 1.00 16.30 51 LEU B C 1
ATOM 2006 O O . LEU B 1 12 ? 28.075 1.473 12.469 1.00 14.65 51 LEU B O 1
ATOM 2011 N N . HIS B 1 13 ? 29.357 0.998 10.650 1.00 18.55 52 HIS B N 1
ATOM 2012 C CA . HIS B 1 13 ? 28.401 0.214 9.870 1.00 14.32 52 HIS B CA 1
ATOM 2013 C C . HIS B 1 13 ? 28.170 -1.198 10.449 1.00 15.70 52 HIS B C 1
ATOM 2014 O O . HIS B 1 13 ? 28.733 -1.588 11.493 1.00 14.40 52 HIS B O 1
ATOM 2021 N N . GLY B 1 14 ? 27.337 -1.971 9.761 1.00 17.30 53 GLY B N 1
ATOM 2022 C CA . GLY B 1 14 ? 27.114 -3.357 10.135 1.00 14.40 53 GLY B CA 1
ATOM 2023 C C . GLY B 1 14 ? 27.779 -4.306 9.161 1.00 18.33 53 GLY B C 1
ATOM 2024 O O . GLY B 1 14 ? 28.633 -3.887 8.368 1.00 17.21 53 GLY B O 1
ATOM 2025 N N . TYR B 1 15 ? 27.420 -5.588 9.236 1.00 17.42 54 TYR B N 1
ATOM 2026 C CA . TYR B 1 15 ? 27.948 -6.587 8.304 1.00 19.61 54 TYR B CA 1
ATOM 2027 C C . TYR B 1 15 ? 27.648 -6.219 6.846 1.00 18.29 54 TYR B C 1
ATOM 2028 O O . TYR B 1 15 ? 26.519 -5.882 6.470 1.00 18.29 54 TYR B O 1
ATOM 2037 N N . GLY B 1 16 ? 28.685 -6.240 6.032 1.00 19.60 55 GLY B N 1
ATOM 2038 C CA . GLY B 1 16 ? 28.552 -5.903 4.629 1.00 21.25 55 GLY B CA 1
ATOM 2039 C C . GLY B 1 16 ? 28.520 -4.432 4.268 1.00 21.09 55 GLY B C 1
ATOM 2040 O O . GLY B 1 16 ? 28.420 -4.088 3.094 1.00 25.83 55 GLY B O 1
ATOM 2041 N N . GLY B 1 17 ? 28.606 -3.551 5.258 1.00 19.39 56 GLY B N 1
ATOM 2042 C CA . GLY B 1 17 ? 28.497 -2.120 5.016 1.00 19.69 56 GLY B CA 1
ATOM 2043 C C . GLY B 1 17 ? 29.838 -1.419 4.834 1.00 22.09 56 GLY B C 1
ATOM 2044 O O . GLY B 1 17 ? 30.891 -2.063 4.827 1.00 19.19 56 GLY B O 1
ATOM 2045 N N . SER B 1 18 ? 29.808 -0.092 4.687 1.00 21.61 57 SER B N 1
ATOM 2046 C CA . SER B 1 18 ? 31.041 0.679 4.520 1.00 20.71 57 SER B CA 1
ATOM 2047 C C . SER B 1 18 ? 30.793 2.085 4.999 1.00 20.90 57 SER B C 1
ATOM 2048 O O . SER B 1 18 ? 29.718 2.374 5.513 1.00 21.58 57 SER B O 1
ATOM 2051 N N . GLU B 1 19 ? 31.777 2.962 4.845 1.00 23.96 58 GLU B N 1
ATOM 2052 C CA . GLU B 1 19 ? 31.569 4.364 5.203 1.00 26.39 58 GLU B CA 1
ATOM 2053 C C . GLU B 1 19 ? 30.324 4.882 4.483 1.00 22.22 58 GLU B C 1
ATOM 2054 O O . GLU B 1 19 ? 29.723 5.843 4.905 1.00 24.32 58 GLU B O 1
ATOM 2060 N N . ARG B 1 20 ? 29.911 4.199 3.423 1.00 24.09 59 ARG B N 1
ATOM 2061 C CA . ARG B 1 20 ? 28.763 4.625 2.630 1.00 23.24 59 ARG B CA 1
ATOM 2062 C C . ARG B 1 20 ? 27.482 4.535 3.446 1.00 23.98 59 ARG B C 1
ATOM 2063 O O . ARG B 1 20 ? 26.556 5.326 3.244 1.00 23.43 59 ARG B O 1
ATOM 2071 N N . SER B 1 21 ? 27.444 3.554 4.354 1.00 22.62 60 SER B N 1
ATOM 2072 C CA . SER B 1 21 ? 26.306 3.292 5.243 1.00 22.72 60 SER B CA 1
ATOM 2073 C C . SER B 1 21 ? 26.067 4.400 6.260 1.00 22.74 60 SER B C 1
ATOM 2074 O O . SER B 1 21 ? 24.962 4.539 6.804 1.00 22.09 60 SER B O 1
ATOM 2077 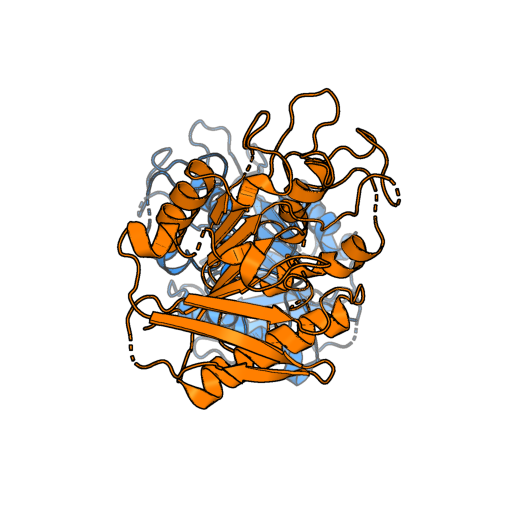N N . GLU B 1 22 ? 27.110 5.182 6.507 1.00 21.66 61 GLU B N 1
ATOM 2078 C CA . GLU B 1 22 ? 27.090 6.223 7.525 1.00 21.92 61 GLU B CA 1
ATOM 2079 C C . GLU B 1 22 ? 27.016 7.631 6.919 1.00 21.63 61 GLU B C 1
ATOM 2080 O O . GLU B 1 22 ? 26.876 8.613 7.636 1.00 20.45 61 GLU B O 1
ATOM 2086 N N . THR B 1 23 ? 27.114 7.714 5.594 1.00 22.33 62 THR B N 1
ATOM 2087 C CA . THR B 1 23 ? 27.144 8.993 4.877 1.00 20.99 62 THR B CA 1
ATOM 2088 C C . THR B 1 23 ? 25.880 9.875 5.025 1.00 24.56 62 THR B C 1
ATOM 2089 O O . THR B 1 23 ? 25.972 11.107 5.062 1.00 23.49 62 THR B O 1
ATOM 2093 N N . PHE B 1 24 ? 24.703 9.263 5.109 1.00 21.48 63 PHE B N 1
ATOM 2094 C CA . PHE B 1 24 ? 23.484 10.051 5.219 1.00 19.93 63 PHE B CA 1
ATOM 2095 C C . PHE B 1 24 ? 23.424 10.805 6.547 1.00 22.97 63 PHE B C 1
ATOM 2096 O O . PHE B 1 24 ? 23.180 12.012 6.568 1.00 20.14 63 PHE B O 1
ATOM 2112 N N . VAL B 1 26 ? 25.921 11.405 8.543 1.00 22.67 65 VAL B N 1
ATOM 2113 C CA . VAL B 1 26 ? 27.054 12.329 8.586 1.00 20.56 65 VAL B CA 1
ATOM 2114 C C . VAL B 1 26 ? 26.750 13.605 7.791 1.00 23.74 65 VAL B C 1
ATOM 2115 O O . VAL B 1 26 ? 27.131 14.708 8.189 1.00 22.35 65 VAL B O 1
ATOM 2119 N N . LYS B 1 27 ? 26.028 13.451 6.691 1.00 24.79 66 LYS B N 1
ATOM 2120 C CA . LYS B 1 27 ? 25.603 14.582 5.876 1.00 23.31 66 LYS B CA 1
ATOM 2121 C C . LYS B 1 27 ? 24.639 15.453 6.672 1.00 23.24 66 LYS B C 1
ATOM 2122 O O . LYS B 1 27 ? 24.742 16.673 6.662 1.00 22.26 66 LYS B O 1
ATOM 2128 N N . GLN B 1 28 ? 23.708 14.817 7.375 1.00 25.22 67 GLN B N 1
ATOM 2129 C CA . GLN B 1 28 ? 22.693 15.523 8.158 1.00 24.70 67 GLN B CA 1
ATOM 2130 C C . GLN B 1 28 ? 23.313 16.335 9.297 1.00 23.32 67 GLN B C 1
ATOM 2131 O O . GLN B 1 28 ? 22.897 17.459 9.579 1.00 21.08 67 GLN B O 1
ATOM 2137 N N . ALA B 1 29 ? 24.305 15.737 9.955 1.00 24.59 68 ALA B N 1
ATOM 2138 C CA . ALA B 1 29 ? 25.123 16.421 10.955 1.00 20.38 68 ALA B CA 1
ATOM 2139 C C . ALA B 1 29 ? 25.893 17.597 10.339 1.00 21.28 68 ALA B C 1
ATOM 2140 O O . ALA B 1 29 ? 26.051 18.611 10.980 1.00 24.37 68 ALA B O 1
ATOM 2142 N N . LEU B 1 30 ? 26.387 17.460 9.111 1.00 23.37 69 LEU B N 1
ATOM 2143 C CA . LEU B 1 30 ? 27.044 18.581 8.414 1.00 27.01 69 LEU B CA 1
ATOM 2144 C C . LEU B 1 30 ? 26.031 19.630 7.923 1.00 24.84 69 LEU B C 1
ATOM 2145 O O . LEU B 1 30 ? 26.325 20.826 7.918 1.00 27.23 69 LEU B O 1
ATOM 2150 N N . ASN B 1 31 ? 24.835 19.186 7.544 1.00 26.58 70 ASN B N 1
ATOM 2151 C CA . ASN B 1 31 ? 23.757 20.110 7.189 1.00 25.43 70 ASN B CA 1
ATOM 2152 C C . ASN B 1 31 ? 23.296 20.995 8.362 1.00 27.04 70 ASN B C 1
ATOM 2153 O O . ASN B 1 31 ? 23.062 22.188 8.183 1.00 26.67 70 ASN B O 1
ATOM 2158 N N . LYS B 1 32 ? 23.162 20.392 9.539 1.00 23.26 71 LYS B N 1
ATOM 2159 C CA . LYS B 1 32 ? 22.853 21.073 10.794 1.00 22.73 71 LYS B CA 1
ATOM 2160 C C . LYS B 1 32 ? 24.047 21.812 11.380 1.00 23.15 71 LYS B C 1
ATOM 2161 O O . LYS B 1 32 ? 23.997 22.259 12.529 1.00 23.24 71 LYS B O 1
ATOM 2167 N N . ASN B 1 33 ? 25.130 21.917 10.614 1.00 27.80 72 ASN B N 1
ATOM 2168 C CA . ASN B 1 33 ? 26.360 22.588 11.073 1.00 25.00 72 ASN B CA 1
ATOM 2169 C C . ASN B 1 33 ? 26.886 22.144 12.436 1.00 25.43 72 ASN B C 1
ATOM 2170 O O . ASN B 1 33 ? 27.024 22.956 13.349 1.00 30.27 72 ASN B O 1
ATOM 2175 N N . VAL B 1 34 ? 27.211 20.860 12.536 1.00 25.13 73 VAL B N 1
ATOM 2176 C CA . VAL B 1 34 ? 27.659 20.207 13.770 1.00 24.46 73 VAL B CA 1
ATOM 2177 C C . VAL B 1 34 ? 29.184 20.233 13.873 1.00 26.16 73 VAL B C 1
ATOM 2178 O O . VAL B 1 34 ? 29.780 20.188 14.968 1.00 22.30 73 VAL B O 1
ATOM 2182 N N . THR B 1 35 ? 29.807 20.329 12.706 1.00 25.26 74 THR B N 1
ATOM 2183 C CA . THR B 1 35 ? 31.239 20.212 12.595 1.00 26.08 74 THR B CA 1
ATOM 2184 C C . THR B 1 35 ? 31.633 20.548 11.172 1.00 25.96 74 THR B C 1
ATOM 2185 O O . THR B 1 35 ? 30.792 20.597 10.285 1.00 26.98 74 THR B O 1
ATOM 2189 N N . ASN B 1 36 ? 32.917 20.787 10.961 1.00 28.56 75 ASN B N 1
ATOM 2190 C CA . ASN B 1 36 ? 33.440 20.956 9.619 1.00 28.89 75 ASN B CA 1
ATOM 2191 C C . ASN B 1 36 ? 34.479 19.868 9.324 1.00 30.96 75 ASN B C 1
ATOM 2192 O O . ASN B 1 36 ? 34.958 19.737 8.199 1.00 34.95 75 ASN B O 1
ATOM 2197 N N . GLU B 1 37 ? 34.781 19.062 10.342 1.00 30.91 76 GLU B N 1
ATOM 2198 C CA . GLU B 1 37 ? 35.851 18.073 10.275 1.00 27.82 76 GLU B CA 1
ATOM 2199 C C . GLU B 1 37 ? 35.322 16.646 10.208 1.00 26.13 76 GLU B C 1
ATOM 2200 O O . GLU B 1 37 ? 34.688 16.164 11.151 1.00 26.94 76 GLU B O 1
ATOM 2206 N N . VAL B 1 38 ? 35.598 15.959 9.106 1.00 22.97 77 VAL B N 1
ATOM 2207 C CA . VAL B 1 38 ? 35.148 14.579 8.963 1.00 26.68 77 VAL B CA 1
ATOM 2208 C C . VAL B 1 38 ? 36.192 13.728 8.286 1.00 27.37 77 VAL B C 1
ATOM 2209 O O . VAL B 1 38 ? 36.516 13.954 7.120 1.00 28.81 77 VAL B O 1
ATOM 2213 N N . ILE B 1 39 ? 36.706 12.736 9.001 1.00 25.34 78 ILE B N 1
ATOM 2214 C CA . ILE B 1 39 ? 37.681 11.844 8.402 1.00 27.97 78 ILE B CA 1
ATOM 2215 C C . ILE B 1 39 ? 37.150 10.426 8.321 1.00 24.40 78 ILE B C 1
ATOM 2216 O O . ILE B 1 39 ? 36.172 10.070 8.977 1.00 19.83 78 ILE B O 1
ATOM 2221 N N . THR B 1 40 ? 37.786 9.639 7.466 1.00 26.21 79 THR B N 1
ATOM 2222 C CA . THR B 1 40 ? 37.439 8.240 7.292 1.00 21.86 79 THR B CA 1
ATOM 2223 C C . THR B 1 40 ? 38.611 7.399 7.769 1.00 25.77 79 THR B C 1
ATOM 2224 O O . THR B 1 40 ? 39.766 7.599 7.362 1.00 21.08 79 THR B O 1
ATOM 2228 N N . ALA B 1 41 ? 38.289 6.473 8.669 1.00 26.30 80 ALA B N 1
ATOM 2229 C CA . ALA B 1 41 ? 39.250 5.532 9.215 1.00 23.80 80 ALA B CA 1
ATOM 2230 C C . ALA B 1 41 ? 38.986 4.187 8.562 1.00 23.98 80 ALA B C 1
ATOM 2231 O O . ALA B 1 41 ? 37.949 3.563 8.803 1.00 20.83 80 ALA B O 1
ATOM 2233 N N . ARG B 1 42 ? 39.908 3.757 7.707 1.00 24.28 81 ARG B N 1
ATOM 2234 C CA . ARG B 1 42 ? 39.763 2.466 7.044 1.00 27.97 81 ARG B CA 1
ATOM 2235 C C . ARG B 1 42 ? 40.708 1.453 7.690 1.00 27.73 81 ARG B C 1
ATOM 2236 O O . ARG B 1 42 ? 41.935 1.587 7.607 1.00 25.26 81 ARG B O 1
ATOM 2244 N N . VAL B 1 43 ? 40.116 0.462 8.358 1.00 24.46 82 VAL B N 1
ATOM 2245 C CA . VAL B 1 43 ? 40.867 -0.598 9.018 1.00 28.05 82 VAL B CA 1
ATOM 2246 C C . VAL B 1 43 ? 41.120 -1.726 8.018 1.00 30.09 82 VAL B C 1
ATOM 2247 O O . VAL B 1 43 ? 40.200 -2.183 7.329 1.00 25.31 82 VAL B O 1
ATOM 2251 N N . SER B 1 44 ? 42.377 -2.152 7.923 1.00 29.30 83 SER B N 1
ATOM 2252 C CA . SER B 1 44 ? 42.746 -3.212 6.991 1.00 32.82 83 SER B CA 1
ATOM 2253 C C . SER B 1 44 ? 42.393 -4.613 7.499 1.00 35.90 83 SER B C 1
ATOM 2254 O O . SER B 1 44 ? 42.243 -4.850 8.710 1.00 31.81 83 SER B O 1
ATOM 2257 N N . SER B 1 45 ? 42.270 -5.534 6.543 1.00 38.09 84 SER B N 1
ATOM 2258 C CA . SER B 1 45 ? 42.114 -6.953 6.809 1.00 37.84 84 SER B CA 1
ATOM 2259 C C . SER B 1 45 ? 42.996 -7.352 7.981 1.00 39.58 84 SER B C 1
ATOM 2260 O O . SER B 1 45 ? 42.643 -8.243 8.753 1.00 38.96 84 SER B O 1
ATOM 2263 N N . GLU B 1 46 ? 44.142 -6.677 8.103 1.00 40.91 85 GLU B N 1
ATOM 2264 C CA . GLU B 1 46 ? 45.145 -6.985 9.120 1.00 38.82 85 GLU B CA 1
ATOM 2265 C C . GLU B 1 46 ? 45.107 -6.022 10.321 1.00 39.40 85 GLU B C 1
ATOM 2266 O O . GLU B 1 46 ? 46.038 -5.998 11.146 1.00 40.74 85 GLU B O 1
ATOM 2272 N N . GLY B 1 47 ? 44.030 -5.238 10.415 1.00 37.29 86 GLY B N 1
ATOM 2273 C CA . GLY B 1 47 ? 43.799 -4.364 11.551 1.00 30.35 86 GLY B CA 1
ATOM 2274 C C . GLY B 1 47 ? 44.508 -3.029 11.452 1.00 31.83 86 GLY B C 1
ATOM 2275 O O . GLY B 1 47 ? 44.473 -2.223 12.396 1.00 32.81 86 GLY B O 1
ATOM 2276 N N . LYS B 1 48 ? 45.156 -2.801 10.310 1.00 37.90 87 LYS B N 1
ATOM 2277 C CA . LYS B 1 48 ? 45.926 -1.581 10.056 1.00 31.96 87 LYS B CA 1
ATOM 2278 C C . LYS B 1 48 ? 44.987 -0.421 9.745 1.00 28.07 87 LYS B C 1
ATOM 2279 O O . LYS B 1 48 ? 43.956 -0.593 9.093 1.00 28.98 87 LYS B O 1
ATOM 2285 N N . VAL B 1 49 ? 45.361 0.762 10.212 1.00 27.85 88 VAL B N 1
ATOM 2286 C CA . VAL B 1 49 ? 44.451 1.901 10.252 1.00 30.76 88 VAL B CA 1
ATOM 2287 C C . VAL B 1 49 ? 44.948 3.073 9.405 1.00 28.25 88 VAL B C 1
ATOM 2288 O O . VAL B 1 49 ? 46.075 3.541 9.572 1.00 31.87 88 VAL B O 1
ATOM 2292 N N . TYR B 1 50 ? 44.098 3.541 8.494 1.00 29.22 89 TYR B N 1
ATOM 2293 C CA . TYR B 1 50 ? 44.451 4.621 7.574 1.00 27.04 89 TYR B CA 1
ATOM 2294 C C . TYR B 1 50 ? 43.415 5.737 7.643 1.00 28.51 89 TYR B C 1
ATOM 2295 O O . TYR B 1 50 ? 42.245 5.536 7.298 1.00 26.74 89 TYR B O 1
ATOM 2304 N N . PHE B 1 51 ? 43.863 6.907 8.104 1.00 26.21 90 PHE B N 1
ATOM 2305 C CA . PHE B 1 51 ? 43.053 8.109 8.149 1.00 24.81 90 PHE B CA 1
ATOM 2306 C C . PHE B 1 51 ? 43.205 8.881 6.837 1.00 29.46 90 PHE B C 1
ATOM 2307 O O . PHE B 1 51 ? 44.312 9.323 6.502 1.00 33.29 90 PHE B O 1
ATOM 2315 N N . ASP B 1 52 ? 42.100 9.071 6.114 1.00 30.21 91 ASP B N 1
ATOM 2316 C CA . ASP B 1 52 ? 42.135 9.764 4.819 1.00 29.48 91 ASP B CA 1
ATOM 2317 C C . ASP B 1 52 ? 42.558 11.244 4.892 1.00 31.14 91 ASP B C 1
ATOM 2318 O O . ASP B 1 52 ? 42.988 11.832 3.897 1.00 32.11 91 ASP B O 1
ATOM 2323 N N . LYS B 1 53 ? 42.435 11.840 6.073 1.00 30.50 92 LYS B N 1
ATOM 2324 C CA . LYS B 1 53 ? 42.947 13.178 6.323 1.00 28.97 92 LYS B CA 1
ATOM 2325 C C . LYS B 1 53 ? 43.369 13.219 7.776 1.00 27.91 92 LYS B C 1
ATOM 2326 O O . LYS B 1 53 ? 43.204 12.245 8.510 1.00 30.37 92 LYS B O 1
ATOM 2332 N N . LYS B 1 54 ? 43.889 14.357 8.201 1.00 29.40 93 LYS B N 1
ATOM 2333 C CA . LYS B 1 54 ? 44.298 14.525 9.579 1.00 29.01 93 LYS B CA 1
ATOM 2334 C C . LYS B 1 54 ? 43.346 15.498 10.248 1.00 30.55 93 LYS B C 1
ATOM 2335 O O . LYS B 1 54 ? 42.842 16.409 9.591 1.00 40.21 93 LYS B O 1
ATOM 2341 N N . LEU B 1 55 ? 43.078 15.298 11.540 1.00 33.58 94 LEU B N 1
ATOM 2342 C CA . LEU B 1 55 ? 42.259 16.229 12.340 1.00 34.67 94 LEU B CA 1
ATOM 2343 C C . LEU B 1 55 ? 43.078 17.405 12.873 1.00 39.21 94 LEU B C 1
ATOM 2344 O O . LEU B 1 55 ? 44.293 17.279 13.056 1.00 43.16 94 LEU B O 1
ATOM 2349 N N . SER B 1 56 ? 42.409 18.526 13.167 1.00 44.80 95 SER B N 1
ATOM 2350 C CA . SER B 1 56 ? 43.077 19.720 13.712 1.00 43.41 95 SER B CA 1
ATOM 2351 C C . SER B 1 56 ? 43.064 19.764 15.234 1.00 40.89 95 SER B C 1
ATOM 2352 O O . SER B 1 56 ? 43.455 20.761 15.830 1.00 43.83 95 SER B O 1
ATOM 2355 N N . ALA B 1 59 ? 39.688 22.000 15.583 1.00 44.43 98 ALA B N 1
ATOM 2356 C CA . ALA B 1 59 ? 38.617 21.095 15.159 1.00 44.89 98 ALA B CA 1
ATOM 2357 C C . ALA B 1 59 ? 37.586 20.818 16.271 1.00 39.68 98 ALA B C 1
ATOM 2358 O O . ALA B 1 59 ? 37.904 20.225 17.322 1.00 34.34 98 ALA B O 1
ATOM 2360 N N . ALA B 1 60 ? 36.353 21.265 16.034 1.00 33.64 99 ALA B N 1
ATOM 2361 C CA . ALA B 1 60 ? 35.268 21.051 16.984 1.00 27.93 99 ALA B CA 1
ATOM 2362 C C . ALA B 1 60 ? 34.373 19.936 16.473 1.00 25.72 99 ALA B C 1
ATOM 2363 O O . ALA B 1 60 ? 34.126 19.843 15.270 1.00 23.30 99 ALA B O 1
ATOM 2365 N N . ASN B 1 61 ? 33.922 19.079 17.390 1.00 25.84 100 ASN B N 1
ATOM 2366 C CA . ASN B 1 61 ? 33.001 17.993 17.073 1.00 23.00 100 ASN B CA 1
ATOM 2367 C C . ASN B 1 61 ? 33.401 17.151 15.864 1.00 23.53 100 ASN B C 1
ATOM 2368 O O . ASN B 1 61 ? 32.576 16.938 14.963 1.00 24.21 100 ASN B O 1
ATOM 2373 N N . PRO B 1 62 ? 34.656 16.657 15.843 1.00 21.83 101 PRO B N 1
ATOM 2374 C CA . PRO B 1 62 ? 35.119 15.921 14.662 1.00 20.03 101 PRO B CA 1
ATOM 2375 C C . PRO B 1 62 ? 34.405 14.590 14.501 1.00 22.14 101 PRO B C 1
ATOM 2376 O O . PRO B 1 62 ? 34.253 13.869 15.486 1.00 20.69 101 PRO B O 1
ATOM 2380 N N . ILE B 1 63 ? 33.970 14.275 13.283 1.00 20.87 102 ILE B N 1
ATOM 2381 C CA . ILE B 1 63 ? 33.297 13.010 13.030 1.00 19.28 102 ILE B CA 1
ATOM 2382 C C . ILE B 1 63 ? 34.245 12.053 12.363 1.00 17.76 102 ILE B C 1
ATOM 2383 O O . ILE B 1 63 ? 34.906 12.422 11.405 1.00 18.83 102 ILE B O 1
ATOM 2388 N N . VAL B 1 64 ? 34.304 10.819 12.862 1.00 19.52 103 VAL B N 1
ATOM 2389 C CA . VAL B 1 64 ? 35.126 9.793 12.232 1.00 18.82 103 VAL B CA 1
ATOM 2390 C C . VAL B 1 64 ? 34.299 8.635 11.666 1.00 18.86 103 VAL B C 1
ATOM 2391 O O . VAL B 1 64 ? 33.738 7.844 12.419 1.00 18.68 103 VAL B O 1
ATOM 2395 N N . LYS B 1 65 ? 34.229 8.548 10.337 1.00 16.88 104 LYS B N 1
ATOM 2396 C CA . LYS B 1 65 ? 33.551 7.442 9.671 1.00 19.96 104 LYS B CA 1
ATOM 2397 C C . LYS B 1 65 ? 34.444 6.215 9.621 1.00 20.83 104 LYS B C 1
ATOM 2398 O O . LYS B 1 65 ? 35.382 6.149 8.838 1.00 19.66 104 LYS B O 1
ATOM 2404 N N . VAL B 1 66 ? 34.128 5.245 10.469 1.00 19.30 105 VAL B N 1
ATOM 2405 C CA . VAL B 1 66 ? 34.882 4.020 10.584 1.00 18.16 105 VAL B CA 1
ATOM 2406 C C . VAL B 1 66 ? 34.443 2.990 9.544 1.00 19.43 105 VAL B C 1
ATOM 2407 O O . VAL B 1 66 ? 33.253 2.760 9.325 1.00 16.94 105 VAL B O 1
ATOM 2411 N N . GLU B 1 67 ? 35.409 2.369 8.893 1.00 16.94 106 GLU B N 1
ATOM 2412 C CA . GLU B 1 67 ? 35.067 1.408 7.869 1.00 17.67 106 GLU B CA 1
ATOM 2413 C C . GLU B 1 67 ? 35.972 0.198 7.970 1.00 21.09 106 GLU B C 1
ATOM 2414 O O . GLU B 1 67 ? 37.214 0.317 8.026 1.00 21.32 106 GLU B O 1
ATOM 2420 N N . PHE B 1 68 ? 35.355 -0.973 8.044 1.00 18.94 107 PHE B N 1
ATOM 2421 C CA . PHE B 1 68 ? 36.127 -2.197 8.039 1.00 21.96 107 PHE B CA 1
ATOM 2422 C C . PHE B 1 68 ? 36.213 -2.712 6.610 1.00 22.63 107 PHE B C 1
ATOM 2423 O O . PHE B 1 68 ? 35.189 -2.969 5.975 1.00 23.72 107 PHE B O 1
ATOM 2431 N N . LYS B 1 69 ? 37.438 -2.813 6.101 1.00 21.98 108 LYS B N 1
ATOM 2432 C CA . LYS B 1 69 ? 37.685 -3.400 4.790 1.00 26.78 108 LYS B CA 1
ATOM 2433 C C . LYS B 1 69 ? 37.210 -4.857 4.771 1.00 23.99 108 LYS B C 1
ATOM 2434 O O . LYS B 1 69 ? 36.732 -5.345 3.747 1.00 22.83 108 LYS B O 1
ATOM 2440 N N . ASP B 1 70 ? 37.362 -5.541 5.908 1.00 25.65 109 ASP B N 1
ATOM 2441 C CA . ASP B 1 70 ? 36.792 -6.870 6.129 1.00 26.15 109 ASP B CA 1
ATOM 2442 C C . ASP B 1 70 ? 35.431 -6.718 6.814 1.00 22.70 109 ASP B C 1
ATOM 2443 O O . ASP B 1 70 ? 35.300 -6.938 8.022 1.00 24.07 109 ASP B O 1
ATOM 2448 N N . ASN B 1 71 ? 34.432 -6.342 6.019 1.00 23.70 110 ASN B N 1
ATOM 2449 C CA . ASN B 1 71 ? 33.136 -5.876 6.495 1.00 21.71 110 ASN B CA 1
ATOM 2450 C C . ASN B 1 71 ? 32.148 -7.005 6.660 1.00 22.08 110 ASN B C 1
ATOM 2451 O O . ASN B 1 71 ? 31.029 -6.786 7.121 1.00 21.22 110 ASN B O 1
ATOM 2456 N N . LYS B 1 72 ? 32.563 -8.205 6.258 1.00 26.69 111 LYS B N 1
ATOM 2457 C CA . LYS B 1 72 ? 31.827 -9.442 6.554 1.00 25.63 111 LYS B CA 1
ATOM 2458 C C . LYS B 1 72 ? 32.651 -10.374 7.445 1.00 25.87 111 LYS B C 1
ATOM 2459 O O . LYS B 1 72 ? 33.047 -11.456 7.015 1.00 28.58 111 LYS B O 1
ATOM 2465 N N . ASN B 1 73 ? 32.914 -9.955 8.676 1.00 25.05 112 ASN B N 1
ATOM 2466 C CA . ASN B 1 73 ? 33.700 -10.754 9.610 1.00 26.48 112 ASN B CA 1
ATOM 2467 C C . ASN B 1 73 ? 32.854 -10.924 10.856 1.00 24.67 112 ASN B C 1
ATOM 2468 O O . ASN B 1 73 ? 32.699 -9.972 11.627 1.00 26.28 112 ASN B O 1
ATOM 2473 N N . GLY B 1 74 ? 32.279 -12.115 11.037 1.00 23.07 113 GLY B N 1
ATOM 2474 C CA . GLY B 1 74 ? 31.307 -12.348 12.093 1.00 19.92 113 GLY B CA 1
ATOM 2475 C C . GLY B 1 74 ? 31.919 -12.573 13.454 1.00 20.61 113 GLY B C 1
ATOM 2476 O O . GLY B 1 74 ? 31.223 -12.879 14.417 1.00 21.83 113 GLY B O 1
ATOM 2477 N N . ASN B 1 75 ? 33.237 -12.427 13.515 1.00 22.91 114 ASN B N 1
ATOM 2478 C CA . ASN B 1 75 ? 34.023 -12.610 14.728 1.00 23.02 114 ASN B CA 1
ATOM 2479 C C . ASN B 1 75 ? 34.071 -11.299 15.513 1.00 23.86 114 ASN B C 1
ATOM 2480 O O . ASN B 1 75 ? 34.871 -10.421 15.184 1.00 22.68 114 ASN B O 1
ATOM 2485 N N . PHE B 1 76 ? 33.232 -11.187 16.547 1.00 25.23 115 PHE B N 1
ATOM 2486 C CA . PHE B 1 76 ? 33.039 -9.945 17.283 1.00 23.57 115 PHE B CA 1
ATOM 2487 C C . PHE B 1 76 ? 34.282 -9.530 18.033 1.00 20.66 115 PHE B C 1
ATOM 2488 O O . PHE B 1 76 ? 34.469 -8.347 18.308 1.00 18.12 115 PHE B O 1
ATOM 2496 N N . LYS B 1 77 ? 35.114 -10.518 18.352 1.00 20.46 116 LYS B N 1
ATOM 2497 C CA . LYS B 1 77 ? 36.353 -10.329 19.104 1.00 21.43 116 LYS B CA 1
ATOM 2498 C C . LYS B 1 77 ? 37.357 -9.621 18.221 1.00 18.68 116 LYS B C 1
ATOM 2499 O O . LYS B 1 77 ? 38.040 -8.676 18.649 1.00 19.47 116 LYS B O 1
ATOM 2505 N N . GLU B 1 78 ? 37.416 -10.079 16.974 1.00 18.85 117 GLU B N 1
ATOM 2506 C CA . GLU B 1 78 ? 38.263 -9.508 15.947 1.00 21.64 117 GLU B CA 1
ATOM 2507 C C . GLU B 1 78 ? 37.819 -8.090 15.602 1.00 17.97 117 GLU B C 1
ATOM 2508 O O . GLU B 1 78 ? 38.642 -7.187 15.534 1.00 17.96 117 GLU B O 1
ATOM 2514 N N . ASN B 1 79 ? 36.514 -7.887 15.421 1.00 17.37 118 ASN B N 1
ATOM 2515 C CA . ASN B 1 79 ? 35.970 -6.555 15.139 1.00 17.53 118 ASN B CA 1
ATOM 2516 C C . ASN B 1 79 ? 36.112 -5.544 16.272 1.00 16.48 118 ASN B C 1
ATOM 2517 O O . ASN B 1 79 ? 36.211 -4.354 16.036 1.00 15.01 118 ASN B O 1
ATOM 2522 N N . ALA B 1 80 ? 36.108 -6.042 17.505 1.00 18.12 119 ALA B N 1
ATOM 2523 C CA . ALA B 1 80 ? 36.267 -5.222 18.702 1.00 16.01 119 ALA B CA 1
ATOM 2524 C C . ALA B 1 80 ? 37.675 -4.657 18.771 1.00 17.50 119 ALA B C 1
ATOM 2525 O O . ALA B 1 80 ? 37.879 -3.526 19.220 1.00 16.47 119 ALA B O 1
ATOM 2527 N N . TYR B 1 81 ? 38.637 -5.467 18.321 1.00 18.87 120 TYR B N 1
ATOM 2528 C CA . TYR B 1 81 ? 40.060 -5.117 18.311 1.00 18.65 120 TYR B CA 1
ATOM 2529 C C . TYR B 1 81 ? 40.381 -4.003 17.310 1.00 19.43 120 TYR B C 1
ATOM 2530 O O . TYR B 1 81 ? 41.099 -3.077 17.628 1.00 21.97 120 TYR B O 1
ATOM 2539 N N . TRP B 1 82 ? 39.847 -4.102 16.101 1.00 19.00 121 TRP B N 1
ATOM 2540 C CA . TRP B 1 82 ? 40.014 -3.056 15.109 1.00 20.19 121 TRP B CA 1
ATOM 2541 C C . TRP B 1 82 ? 39.492 -1.717 15.625 1.00 19.33 121 TRP B C 1
ATOM 2542 O O . TRP B 1 82 ? 40.048 -0.663 15.299 1.0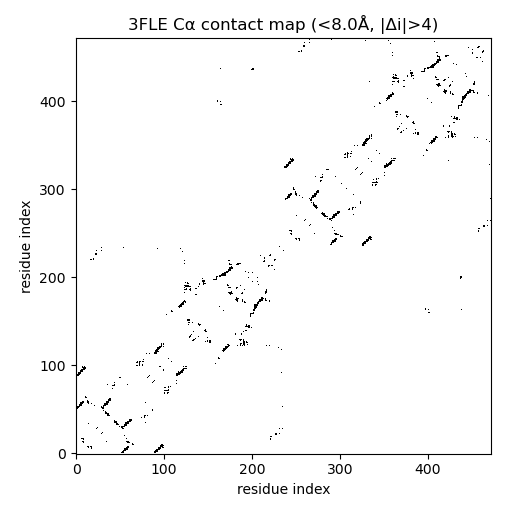0 20.79 121 TRP B O 1
ATOM 2553 N N . ILE B 1 83 ? 38.417 -1.765 16.415 1.00 15.95 122 ILE B N 1
ATOM 2554 C CA . ILE B 1 83 ? 37.871 -0.575 17.051 1.00 18.37 122 ILE B CA 1
ATOM 2555 C C . ILE B 1 83 ? 38.874 0.019 18.030 1.00 18.66 122 ILE B C 1
ATOM 2556 O O . ILE B 1 83 ? 39.074 1.222 18.042 1.00 19.67 122 ILE B O 1
ATOM 2561 N N . LYS B 1 84 ? 39.490 -0.831 18.850 1.00 20.09 123 LYS B N 1
ATOM 2562 C CA . LYS B 1 84 ? 40.561 -0.417 19.753 1.00 21.26 123 LYS B CA 1
ATOM 2563 C C . LYS B 1 84 ? 41.708 0.223 18.976 1.00 21.64 123 LYS B C 1
ATOM 2564 O O . LYS B 1 84 ? 42.264 1.234 19.380 1.00 23.91 123 LYS B O 1
ATOM 2570 N N . GLU B 1 85 ? 42.068 -0.412 17.866 1.00 24.07 124 GLU B N 1
ATOM 2571 C CA . GLU B 1 85 ? 43.036 0.105 16.900 1.00 23.46 124 GLU B CA 1
ATOM 2572 C C . GLU B 1 85 ? 42.689 1.504 16.395 1.00 22.33 124 GLU B C 1
ATOM 2573 O O . GLU B 1 85 ? 43.540 2.387 16.355 1.00 26.50 124 GLU B O 1
ATOM 2579 N N . VAL B 1 86 ? 41.450 1.687 15.962 1.00 23.28 125 VAL B N 1
ATOM 2580 C CA . VAL B 1 86 ? 40.945 2.995 15.570 1.00 21.60 125 VAL B CA 1
ATOM 2581 C C . VAL B 1 86 ? 41.141 3.987 16.719 1.00 21.83 125 VAL B C 1
ATOM 2582 O O . VAL B 1 86 ? 41.710 5.066 16.552 1.00 20.63 125 VAL B O 1
ATOM 2586 N N . LEU B 1 87 ? 40.690 3.585 17.900 1.00 21.48 126 LEU B N 1
ATOM 2587 C CA . LEU B 1 87 ? 40.728 4.448 19.065 1.00 19.78 126 LEU B CA 1
ATOM 2588 C C . LEU B 1 87 ? 42.141 4.707 19.597 1.00 20.88 126 LEU B C 1
ATOM 2589 O O . LEU B 1 87 ? 42.462 5.831 19.987 1.00 21.34 126 LEU B O 1
ATOM 2594 N N . SER B 1 88 ? 42.977 3.676 19.634 1.00 23.26 127 SER B N 1
ATOM 2595 C CA . SER B 1 88 ? 44.372 3.842 20.048 1.00 23.87 127 SER B CA 1
ATOM 2596 C C . SER B 1 88 ? 45.025 4.932 19.191 1.00 22.37 127 SER B C 1
ATOM 2597 O O . SER B 1 88 ? 45.606 5.885 19.704 1.00 21.14 127 SER B O 1
ATOM 2600 N N . GLN B 1 89 ? 44.890 4.785 17.879 1.00 20.39 128 GLN B N 1
ATOM 2601 C CA . GLN B 1 89 ? 45.485 5.687 16.908 1.00 19.80 128 GLN B CA 1
ATOM 2602 C C . GLN B 1 89 ? 44.895 7.087 16.903 1.00 21.77 128 GLN B C 1
ATOM 2603 O O . GLN B 1 89 ? 45.630 8.058 16.781 1.00 24.61 128 GLN B O 1
ATOM 2609 N N . LEU B 1 90 ? 43.578 7.205 17.014 1.00 19.02 129 LEU B N 1
ATOM 2610 C CA . LEU B 1 90 ? 42.959 8.518 17.211 1.00 22.06 129 LEU B CA 1
ATOM 2611 C C . LEU B 1 90 ? 43.656 9.316 18.328 1.00 22.31 129 LEU B C 1
ATOM 2612 O O . LEU B 1 90 ? 43.983 10.497 18.151 1.00 17.07 129 LEU B O 1
ATOM 2617 N N . LYS B 1 91 ? 43.861 8.656 19.475 1.00 24.68 130 LYS B N 1
ATOM 2618 C CA . LYS B 1 91 ? 44.571 9.219 20.635 1.00 22.56 130 LYS B CA 1
ATOM 2619 C C . LYS B 1 91 ? 46.064 9.490 20.358 1.00 23.57 130 LYS B C 1
ATOM 2620 O O . LYS B 1 91 ? 46.566 10.586 20.628 1.00 24.50 130 LYS B O 1
ATOM 2626 N N . SER B 1 92 ? 46.753 8.491 19.813 1.00 23.24 131 SER B N 1
ATOM 2627 C CA . SER B 1 92 ? 48.196 8.556 19.594 0.00 24.26 131 SER B CA 1
ATOM 2628 C C . SER B 1 92 ? 48.601 9.552 18.499 1.00 24.97 131 SER B C 1
ATOM 2629 O O . SER B 1 92 ? 49.695 10.118 18.550 1.00 27.78 131 SER B O 1
ATOM 2632 N N . GLN B 1 93 ? 47.722 9.782 17.522 1.00 24.89 132 GLN B N 1
ATOM 2633 C CA . GLN B 1 93 ? 48.017 10.696 16.407 1.00 23.64 132 GLN B CA 1
ATOM 2634 C C . GLN B 1 93 ? 47.529 12.129 16.653 1.00 24.47 132 GLN B C 1
ATOM 2635 O O . GLN B 1 93 ? 48.241 13.098 16.364 1.00 22.76 132 GLN B O 1
ATOM 2641 N N . PHE B 1 94 ? 46.307 12.254 17.169 1.00 25.64 133 PHE B N 1
ATOM 2642 C CA . PHE B 1 94 ? 45.619 13.537 17.232 1.00 21.89 133 PHE B CA 1
ATOM 2643 C C . PHE B 1 94 ? 45.257 13.990 18.651 1.00 22.11 133 PHE B C 1
ATOM 2644 O O . PHE B 1 94 ? 44.695 15.070 18.843 1.00 26.56 133 PHE B O 1
ATOM 2652 N N . GLY B 1 95 ? 45.592 13.185 19.650 1.00 23.70 134 GLY B N 1
ATOM 2653 C CA . GLY B 1 95 ? 45.362 13.578 21.032 1.00 24.92 134 GLY B CA 1
ATOM 2654 C C . GLY B 1 95 ? 43.921 13.460 21.503 1.00 24.22 134 GLY B C 1
ATOM 2655 O O . GLY B 1 95 ? 43.545 14.092 22.498 1.00 25.97 134 GLY B O 1
ATOM 2656 N N . ILE B 1 96 ? 43.120 12.647 20.807 1.00 25.62 135 ILE B N 1
ATOM 2657 C CA . ILE B 1 96 ? 41.715 12.443 21.183 1.00 23.83 135 ILE B CA 1
ATOM 2658 C C . ILE B 1 96 ? 41.573 11.653 22.486 1.00 25.26 135 ILE B C 1
ATOM 2659 O O . ILE B 1 96 ? 42.026 10.504 22.592 1.00 19.58 135 ILE B O 1
ATOM 2664 N N . GLN B 1 97 ? 40.930 12.281 23.472 1.00 24.19 136 GLN B N 1
ATOM 2665 C CA . GLN B 1 97 ? 40.886 11.748 24.831 0.68 23.91 136 GLN B CA 1
ATOM 2666 C C . GLN B 1 97 ? 39.519 11.187 25.194 1.00 21.67 136 GLN B C 1
ATOM 2667 O O . GLN B 1 97 ? 39.392 10.426 26.151 1.00 22.51 136 GLN B O 1
ATOM 2673 N N . GLN B 1 98 ? 38.499 11.598 24.449 1.00 20.51 137 GLN B N 1
ATOM 2674 C CA . GLN B 1 98 ? 37.145 11.111 24.659 1.00 22.77 137 GLN B CA 1
ATOM 2675 C C . GLN B 1 98 ? 36.487 10.872 23.312 1.00 21.87 137 GLN B C 1
ATOM 2676 O O . GLN B 1 98 ? 36.988 11.361 22.290 1.00 23.02 137 GLN B O 1
ATOM 2682 N N . PHE B 1 99 ? 35.383 10.114 23.304 1.00 24.68 138 PHE B N 1
ATOM 2683 C CA . PHE B 1 99 ? 34.717 9.741 22.051 1.00 19.24 138 PHE B CA 1
ATOM 2684 C C . PHE B 1 99 ? 33.228 9.406 22.211 1.00 18.21 138 PHE B C 1
ATOM 2685 O O . PHE B 1 99 ? 32.782 9.017 23.289 1.00 17.07 138 PHE B O 1
ATOM 2693 N N . ASN B 1 100 ? 32.458 9.592 21.145 1.00 14.60 139 ASN B N 1
ATOM 2694 C CA . ASN B 1 100 ? 31.096 9.071 21.078 1.00 15.64 139 ASN B CA 1
ATOM 2695 C C . ASN B 1 100 ? 31.069 7.893 20.096 1.00 15.70 139 ASN B C 1
ATOM 2696 O O . ASN B 1 100 ? 32.011 7.702 19.325 1.00 16.29 139 ASN B O 1
ATOM 2701 N N . PHE B 1 101 ? 30.004 7.096 20.158 1.00 16.97 140 PHE B N 1
ATOM 2702 C CA . PHE B 1 101 ? 29.835 5.943 19.279 1.00 15.30 140 PHE B CA 1
ATOM 2703 C C . PHE B 1 101 ? 28.436 5.922 18.715 1.00 14.34 140 PHE B C 1
ATOM 2704 O O . PHE B 1 101 ? 27.463 5.996 19.455 1.00 14.99 140 PHE B O 1
ATOM 2712 N N . VAL B 1 102 ? 28.369 5.861 17.388 1.00 15.05 141 VAL B N 1
ATOM 2713 C CA . VAL B 1 102 ? 27.142 5.620 16.649 1.00 16.03 141 VAL B CA 1
ATOM 2714 C C . VAL B 1 102 ? 27.356 4.327 15.891 1.00 16.37 141 VAL B C 1
ATOM 2715 O O . VAL B 1 102 ? 28.353 4.173 15.181 1.00 18.57 141 VAL B O 1
ATOM 2719 N N . GLY B 1 103 ? 26.462 3.366 16.091 1.00 16.50 142 GLY B N 1
ATOM 2720 C CA . GLY B 1 103 ? 26.632 2.066 15.500 1.00 11.80 142 GLY B CA 1
ATOM 2721 C C . GLY B 1 103 ? 25.345 1.526 14.943 1.00 16.07 142 GLY B C 1
ATOM 2722 O O . GLY B 1 103 ? 24.249 1.869 15.400 1.00 14.36 142 GLY B O 1
ATOM 2723 N N . HIS B 1 104 ? 25.478 0.660 13.946 1.00 15.86 143 HIS B N 1
ATOM 2724 C CA . HIS B 1 104 ? 24.317 0.085 13.296 1.00 18.93 143 HIS B CA 1
ATOM 2725 C C . HIS B 1 104 ? 24.444 -1.427 13.265 1.00 17.10 143 HIS B C 1
ATOM 2726 O O . HIS B 1 104 ? 25.533 -1.959 13.028 1.00 15.96 143 HIS B O 1
ATOM 2733 N N . SER B 1 105 ? 23.328 -2.105 13.533 1.00 17.25 144 SER B N 1
ATOM 2734 C CA . SER B 1 105 ? 23.244 -3.564 13.509 1.00 15.43 144 SER B CA 1
ATOM 2735 C C . SER B 1 105 ? 24.457 -4.238 14.166 1.00 18.08 144 SER B C 1
ATOM 2736 O O . SER B 1 105 ? 24.621 -4.150 15.379 1.00 17.98 144 SER B O 1
ATOM 2747 N N . GLY B 1 107 ? 27.697 -3.560 14.110 1.00 17.19 146 GLY B N 1
ATOM 2748 C CA . GLY B 1 107 ? 28.728 -2.707 14.677 1.00 16.92 146 GLY B CA 1
ATOM 2749 C C . GLY B 1 107 ? 28.524 -2.480 16.166 1.00 17.53 146 GLY B C 1
ATOM 2750 O O . GLY B 1 107 ? 29.469 -2.260 16.902 1.00 16.40 146 GLY B O 1
ATOM 2751 N N . ASN B 1 108 ? 27.264 -2.506 16.590 1.00 16.43 147 ASN B N 1
ATOM 2752 C CA . ASN B 1 108 ? 26.868 -2.354 17.985 1.00 17.33 147 ASN B CA 1
ATOM 2753 C C . ASN B 1 108 ? 27.365 -3.459 18.864 1.00 16.50 147 ASN B C 1
ATOM 2754 O O . ASN B 1 108 ? 27.709 -3.233 20.019 1.00 18.45 147 ASN B O 1
ATOM 2767 N N . SER B 1 110 ? 29.939 -5.462 18.131 1.00 15.04 149 SER B N 1
ATOM 2768 C CA . SER B 1 110 ? 31.405 -5.396 18.143 1.00 15.69 149 SER B CA 1
ATOM 2769 C C . SER B 1 110 ? 31.879 -4.379 19.173 1.00 16.10 149 SER B C 1
ATOM 2770 O O . SER B 1 110 ? 32.836 -4.615 19.902 1.00 17.55 149 SER B O 1
ATOM 2773 N N . PHE B 1 111 ? 31.231 -3.223 19.201 1.00 14.98 150 PHE B N 1
ATOM 2774 C CA . PHE B 1 111 ? 31.548 -2.212 20.192 1.00 14.85 150 PHE B CA 1
ATOM 2775 C C . PHE B 1 111 ? 31.289 -2.708 21.611 1.00 17.19 150 PHE B C 1
ATOM 2776 O O . PHE B 1 111 ? 32.053 -2.398 22.506 1.00 16.88 150 PHE B O 1
ATOM 2784 N N . ALA B 1 112 ? 30.207 -3.468 21.815 1.00 18.72 151 ALA B N 1
ATOM 2785 C CA . ALA B 1 112 ? 29.920 -4.067 23.125 1.00 18.57 151 ALA B CA 1
ATOM 2786 C C . ALA B 1 112 ? 31.068 -4.952 23.584 1.00 16.37 151 ALA B C 1
ATOM 2787 O O . ALA B 1 112 ? 31.472 -4.901 24.746 1.00 15.35 151 ALA B O 1
ATOM 2789 N N . PHE B 1 113 ? 31.576 -5.766 22.666 1.00 13.93 152 PHE B N 1
ATOM 2790 C CA . PHE B 1 113 ? 32.775 -6.569 22.912 1.00 17.13 152 PHE B CA 1
ATOM 2791 C C . PHE B 1 113 ? 34.027 -5.684 23.008 1.00 18.76 152 PHE B C 1
ATOM 2792 O O . PHE B 1 113 ? 35.041 -6.084 23.587 1.00 19.78 152 PHE B O 1
ATOM 2800 N N . TYR B 1 114 ? 33.969 -4.482 22.438 1.00 17.59 153 TYR B N 1
ATOM 2801 C CA . TYR B 1 114 ? 35.061 -3.524 22.638 1.00 18.71 153 TYR B CA 1
ATOM 2802 C C . TYR B 1 114 ? 35.088 -3.085 24.083 1.00 18.21 153 TYR B C 1
ATOM 2803 O O . TYR B 1 114 ? 36.140 -2.970 24.692 1.00 20.30 153 TYR B O 1
ATOM 2820 N N . LYS B 1 116 ? 33.591 -4.696 26.607 1.00 20.85 155 LYS B N 1
ATOM 2821 C CA . LYS B 1 116 ? 33.832 -5.911 27.374 1.00 23.04 155 LYS B CA 1
ATOM 2822 C C . LYS B 1 116 ? 35.331 -6.145 27.565 1.00 23.11 155 LYS B C 1
ATOM 2823 O O . LYS B 1 116 ? 35.765 -6.533 28.646 1.00 28.16 155 LYS B O 1
ATOM 2829 N N . ASN B 1 117 ? 36.114 -5.880 26.526 1.00 20.82 156 ASN B N 1
ATOM 2830 C CA . ASN B 1 117 ? 37.521 -6.300 26.494 1.00 21.92 156 ASN B CA 1
ATOM 2831 C C . ASN B 1 117 ? 38.553 -5.235 26.785 1.00 26.14 156 ASN B C 1
ATOM 2832 O O . ASN B 1 117 ? 39.653 -5.558 27.244 1.00 31.09 156 ASN B O 1
ATOM 2837 N N . TYR B 1 118 ? 38.208 -3.975 26.511 1.00 24.33 157 TYR B N 1
ATOM 2838 C CA . TYR B 1 118 ? 39.157 -2.869 26.586 1.00 24.32 157 TYR B CA 1
ATOM 2839 C C . TYR B 1 118 ? 38.608 -1.668 27.336 1.00 24.99 157 TYR B C 1
ATOM 2840 O O . TYR B 1 118 ? 39.335 -0.698 27.532 1.00 28.93 157 TYR B O 1
ATOM 2849 N N . GLY B 1 119 ? 37.336 -1.740 27.743 1.00 23.51 158 GLY B N 1
ATOM 2850 C CA . GLY B 1 119 ? 36.652 -0.642 28.406 1.00 23.14 158 GLY B CA 1
ATOM 2851 C C . GLY B 1 119 ? 37.299 -0.129 29.684 1.00 29.15 158 GLY B C 1
ATOM 2852 O O . GLY B 1 119 ? 37.095 1.015 30.072 1.00 28.49 158 GLY B O 1
ATOM 2853 N N . ASP B 1 120 ? 38.074 -0.972 30.353 1.00 31.91 159 ASP B N 1
ATOM 2854 C CA . ASP B 1 120 ? 38.727 -0.561 31.592 1.00 33.96 159 ASP B CA 1
ATOM 2855 C C . ASP B 1 120 ? 40.194 -0.231 31.350 1.00 32.38 159 ASP B C 1
ATOM 2856 O O . ASP B 1 120 ? 40.952 -0.002 32.295 1.00 33.17 159 ASP B O 1
ATOM 2861 N N . ASP B 1 121 ? 40.578 -0.207 30.078 1.00 30.98 160 ASP B N 1
ATOM 2862 C CA . ASP B 1 121 ? 41.908 0.249 29.687 1.00 30.77 160 ASP B CA 1
ATOM 2863 C C . ASP B 1 121 ? 41.944 1.778 29.676 1.00 33.52 160 ASP B C 1
ATOM 2864 O O . ASP B 1 121 ? 41.557 2.423 28.691 1.00 31.14 160 ASP B O 1
ATOM 2869 N N . ARG B 1 122 ? 42.396 2.353 30.789 1.00 35.25 161 ARG B N 1
ATOM 2870 C CA . ARG B 1 122 ? 42.435 3.801 30.964 1.00 35.05 161 ARG B CA 1
ATOM 2871 C C . ARG B 1 122 ? 43.380 4.502 29.989 1.00 36.49 161 ARG B C 1
ATOM 2872 O O . ARG B 1 122 ? 43.385 5.731 29.905 1.00 35.39 161 ARG B O 1
ATOM 2880 N N . HIS B 1 123 ? 44.173 3.730 29.255 1.00 37.10 162 HIS B N 1
ATOM 2881 C CA . HIS B 1 123 ? 45.083 4.314 28.276 1.00 32.72 162 HIS B CA 1
ATOM 2882 C C . HIS B 1 123 ? 44.407 4.634 26.945 1.00 33.56 162 HIS B C 1
ATOM 2883 O O . HIS B 1 123 ? 45.014 5.258 26.075 1.00 35.41 162 HIS B O 1
ATOM 2890 N N . LEU B 1 124 ? 43.146 4.230 26.804 1.00 31.89 163 LEU B N 1
ATOM 2891 C CA . LEU B 1 124 ? 42.371 4.483 25.593 1.00 28.74 163 LEU B CA 1
ATOM 2892 C C . LEU B 1 124 ? 41.478 5.715 25.773 1.00 23.81 163 LEU B C 1
ATOM 2893 O O . LEU B 1 124 ? 41.282 6.177 26.890 1.00 23.75 163 LEU B O 1
ATOM 2898 N N . PRO B 1 125 ? 40.953 6.272 24.663 1.00 25.12 164 PRO B N 1
ATOM 2899 C CA . PRO B 1 125 ? 40.017 7.382 24.820 1.00 23.53 164 PRO B CA 1
ATOM 2900 C C . PRO B 1 125 ? 38.812 6.882 25.594 1.00 23.34 164 PRO B C 1
ATOM 2901 O O . PRO B 1 125 ? 38.534 5.679 25.603 1.00 23.60 164 PRO B O 1
ATOM 2905 N N . GLN B 1 126 ? 38.094 7.798 26.227 1.00 22.25 165 GLN B N 1
ATOM 2906 C CA . GLN B 1 126 ? 37.020 7.419 27.132 1.00 23.61 165 GLN B CA 1
ATOM 2907 C C . GLN B 1 126 ? 35.636 7.742 26.567 1.00 19.63 165 GLN B C 1
ATOM 2908 O O . GLN B 1 126 ? 35.411 8.825 26.034 1.00 22.60 165 GLN B O 1
ATOM 2914 N N . LEU B 1 127 ? 34.720 6.785 26.692 1.00 21.75 166 LEU B N 1
ATOM 2915 C CA . LEU B 1 127 ? 33.407 6.853 26.047 1.00 21.31 166 LEU B CA 1
ATOM 2916 C C . LEU B 1 127 ? 32.473 7.801 26.781 1.00 20.24 166 LEU B C 1
ATOM 2917 O O . LEU B 1 127 ? 32.392 7.771 28.010 1.00 20.12 166 LEU B O 1
ATOM 2922 N N . LYS B 1 128 ? 31.779 8.654 26.025 1.00 19.72 167 LYS B N 1
ATOM 2923 C CA . LYS B 1 128 ? 30.916 9.673 26.612 1.00 18.50 167 LYS B CA 1
ATOM 2924 C C . LYS B 1 128 ? 29.450 9.409 26.260 1.00 16.26 167 LYS B C 1
ATOM 2925 O O . LYS B 1 128 ? 28.639 9.184 27.134 1.00 18.59 167 LYS B O 1
ATOM 2931 N N . LYS B 1 129 ? 29.121 9.438 24.975 1.00 17.25 168 LYS B N 1
ATOM 2932 C CA . LYS B 1 129 ? 27.760 9.161 24.526 1.00 17.95 168 LYS B CA 1
ATOM 2933 C C . LYS B 1 129 ? 27.748 8.012 23.527 1.00 16.07 168 LYS B C 1
ATOM 2934 O O . LYS B 1 129 ? 28.560 7.946 22.620 1.00 13.53 168 LYS B O 1
ATOM 2940 N N . GLU B 1 130 ? 26.795 7.112 23.697 1.00 14.85 169 GLU B N 1
ATOM 2941 C CA . GLU B 1 130 ? 26.716 5.951 22.851 1.00 14.69 169 GLU B CA 1
ATOM 2942 C C . GLU B 1 130 ? 25.346 5.928 22.222 1.00 14.99 169 GLU B C 1
ATOM 2943 O O . GLU B 1 130 ? 24.357 6.114 22.906 1.00 14.42 169 GLU B O 1
ATOM 2949 N N . VAL B 1 131 ? 25.314 5.743 20.908 1.00 17.13 170 VAL B N 1
ATOM 2950 C CA . VAL B 1 131 ? 24.077 5.612 20.154 1.00 16.64 170 VAL B CA 1
ATOM 2951 C C . VAL B 1 131 ? 24.138 4.284 19.419 1.00 14.74 170 VAL B C 1
ATOM 2952 O O . VAL B 1 131 ? 25.080 4.016 18.703 1.00 14.72 170 VAL B O 1
ATOM 2956 N N . ASN B 1 132 ? 23.137 3.442 19.624 1.00 16.73 171 ASN B N 1
ATOM 2957 C CA . ASN B 1 132 ? 23.059 2.160 18.929 1.00 16.21 171 ASN B CA 1
ATOM 2958 C C . ASN B 1 132 ? 21.786 2.178 18.100 1.00 16.00 171 ASN B C 1
ATOM 2959 O O . ASN B 1 132 ? 20.711 2.455 18.638 1.00 16.48 171 ASN B O 1
ATOM 2964 N N . ILE B 1 133 ? 21.909 1.946 16.794 1.00 16.98 172 ILE B N 1
ATOM 2965 C CA . ILE B 1 133 ? 20.739 1.809 15.929 1.00 17.19 172 ILE B CA 1
ATOM 2966 C C . ILE B 1 133 ? 20.645 0.333 15.497 1.00 16.95 172 ILE B C 1
ATOM 2967 O O . ILE B 1 133 ? 21.633 -0.251 15.112 1.00 13.99 172 ILE B O 1
ATOM 2972 N N . ALA B 1 134 ? 19.461 -0.268 15.624 1.00 17.29 173 ALA B N 1
ATOM 2973 C CA . ALA B 1 134 ? 19.250 -1.685 15.306 1.00 16.49 173 ALA B CA 1
ATOM 2974 C C . ALA B 1 134 ? 20.219 -2.646 15.997 1.00 16.48 173 ALA B C 1
ATOM 2975 O O . ALA B 1 134 ? 20.809 -3.488 15.334 1.00 16.38 173 ALA B O 1
ATOM 2977 N N . GLY B 1 135 ? 20.353 -2.537 17.321 1.00 15.61 174 GLY B N 1
ATOM 2978 C CA . GLY B 1 135 ? 21.263 -3.367 18.096 1.00 15.67 174 GLY B CA 1
ATOM 2979 C C . GLY B 1 135 ? 20.940 -4.848 17.984 1.00 18.84 174 GLY B C 1
ATOM 2980 O O . GLY B 1 135 ? 19.775 -5.233 17.872 1.00 18.16 174 GLY B O 1
ATOM 2981 N N . VAL B 1 136 ? 21.970 -5.693 18.008 1.00 18.67 175 VAL B N 1
ATOM 2982 C CA . VAL B 1 136 ? 21.784 -7.111 17.716 1.00 16.28 175 VAL B CA 1
ATOM 2983 C C . VAL B 1 136 ? 22.268 -8.007 18.862 1.00 17.25 175 VAL B C 1
ATOM 2984 O O . VAL B 1 136 ? 22.591 -9.171 18.651 1.00 16.65 175 VAL B O 1
ATOM 2988 N N . TYR B 1 137 ? 22.268 -7.458 20.072 1.00 15.99 176 TYR B N 1
ATOM 2989 C CA . TYR B 1 137 ? 22.890 -8.090 21.240 1.00 16.89 176 TYR B CA 1
ATOM 2990 C C . TYR B 1 137 ? 22.449 -9.518 21.544 1.00 16.99 176 TYR B C 1
ATOM 2991 O O . TYR B 1 137 ? 23.260 -10.356 21.918 1.00 14.93 176 TYR B O 1
ATOM 3000 N N . ASN B 1 138 ? 21.159 -9.799 21.398 1.00 18.72 177 ASN B N 1
ATOM 3001 C CA . ASN B 1 138 ? 20.635 -11.131 21.661 1.00 15.47 177 ASN B CA 1
ATOM 3002 C C . ASN B 1 138 ? 20.228 -11.907 20.386 1.00 17.55 177 ASN B C 1
ATOM 3003 O O . ASN B 1 138 ? 19.302 -12.712 20.399 1.00 19.23 177 ASN B O 1
ATOM 3008 N N . GLY B 1 139 ? 20.902 -11.659 19.277 1.00 15.07 178 GLY B N 1
ATOM 3009 C CA . GLY B 1 139 ? 20.708 -12.500 18.115 1.00 16.76 178 GLY B CA 1
ATOM 3010 C C . GLY B 1 139 ? 19.943 -11.918 16.956 1.00 17.59 178 GLY B C 1
ATOM 3011 O O . GLY B 1 139 ? 19.373 -10.822 17.042 1.00 18.30 178 GLY B O 1
ATOM 3012 N N . ILE B 1 140 ? 19.930 -12.677 15.862 1.00 20.60 179 ILE B N 1
ATOM 3013 C CA . ILE B 1 140 ? 19.303 -12.261 14.598 1.00 20.45 179 ILE B CA 1
ATOM 3014 C C . ILE B 1 140 ? 18.138 -13.152 14.139 1.00 23.75 179 ILE B C 1
ATOM 3015 O O . ILE B 1 140 ? 18.213 -14.387 14.189 1.00 22.15 179 ILE B O 1
ATOM 3020 N N . LEU B 1 141 ? 17.053 -12.508 13.715 1.00 21.35 180 LEU B N 1
ATOM 3021 C CA . LEU B 1 141 ? 15.839 -13.204 13.304 1.00 23.00 180 LEU B CA 1
ATOM 3022 C C . LEU B 1 141 ? 16.122 -14.220 12.208 1.00 21.14 180 LEU B C 1
ATOM 3023 O O . LEU B 1 141 ? 16.679 -13.857 11.167 1.00 22.33 180 LEU B O 1
ATOM 3028 N N . ASN B 1 142 ? 15.694 -15.465 12.425 1.00 22.52 181 ASN B N 1
ATOM 3029 C CA . ASN B 1 142 ? 15.846 -16.544 11.441 1.00 22.33 181 ASN B CA 1
ATOM 3030 C C . ASN B 1 142 ? 17.290 -17.048 11.337 1.00 23.25 181 ASN B C 1
ATOM 3031 O O . ASN B 1 142 ? 17.626 -17.800 10.418 1.00 22.15 181 ASN B O 1
ATOM 3044 N N . ASN B 1 144 ? 19.347 -17.253 14.933 1.00 24.66 183 ASN B N 1
ATOM 3045 C CA . ASN B 1 144 ? 19.272 -17.860 16.268 1.00 22.52 183 ASN B CA 1
ATOM 3046 C C . ASN B 1 144 ? 18.073 -17.354 17.067 1.00 22.20 183 ASN B C 1
ATOM 3047 O O . ASN B 1 144 ? 18.119 -17.305 18.287 1.00 23.61 183 ASN B O 1
ATOM 3052 N N . GLU B 1 145 ? 17.007 -16.982 16.370 1.00 24.90 184 GLU B N 1
ATOM 3053 C CA . GLU B 1 145 ? 15.846 -16.357 16.989 1.00 25.16 184 GLU B CA 1
ATOM 3054 C C . GLU B 1 145 ? 14.671 -16.424 16.001 1.00 26.85 184 GLU B C 1
ATOM 3055 O O . GLU B 1 145 ? 14.864 -16.284 14.789 1.00 26.51 184 GLU B O 1
ATOM 3061 N N . ASN B 1 146 ? 13.461 -16.659 16.510 1.00 28.82 185 ASN B N 1
ATOM 3062 C CA . ASN B 1 146 ? 12.255 -16.687 15.667 1.00 27.25 185 ASN B CA 1
ATOM 3063 C C . ASN B 1 146 ? 11.377 -15.460 15.888 1.00 27.48 185 ASN B C 1
ATOM 3064 O O . ASN B 1 146 ? 11.242 -14.986 17.015 1.00 26.57 185 ASN B O 1
ATOM 3069 N N . VAL B 1 147 ? 10.763 -14.964 14.817 1.00 31.49 186 VAL B N 1
ATOM 3070 C CA . VAL B 1 147 ? 9.750 -13.900 14.919 1.00 29.49 186 VAL B CA 1
ATOM 3071 C C . VAL B 1 147 ? 8.878 -14.022 16.182 1.00 28.39 186 VAL B C 1
ATOM 3072 O O . VAL B 1 147 ? 8.339 -15.082 16.484 1.00 29.09 186 VAL B O 1
ATOM 3076 N N . ASN B 1 148 ? 8.778 -12.929 16.932 1.00 27.80 187 ASN B N 1
ATOM 3077 C CA . ASN B 1 148 ? 7.980 -12.870 18.163 1.00 29.10 187 ASN B CA 1
ATOM 3078 C C . ASN B 1 148 ? 8.238 -13.964 19.223 1.00 26.90 187 ASN B C 1
ATOM 3079 O O . ASN B 1 148 ? 7.424 -14.164 20.124 1.00 27.79 187 ASN B O 1
ATOM 3084 N N . GLU B 1 149 ? 9.377 -14.647 19.130 1.00 28.77 188 GLU B N 1
ATOM 3085 C CA . GLU B 1 149 ? 9.698 -15.735 20.052 1.00 28.21 188 GLU B CA 1
ATOM 3086 C C . GLU B 1 149 ? 10.081 -15.230 21.447 1.00 29.15 188 GLU B C 1
ATOM 3087 O O . GLU B 1 149 ? 9.391 -15.504 22.451 1.00 29.12 188 GLU B O 1
ATOM 3093 N N . ILE B 1 150 ? 11.200 -14.508 21.497 1.00 29.79 189 ILE B N 1
ATOM 3094 C CA . ILE B 1 150 ? 11.766 -13.983 22.737 1.00 27.10 189 ILE B CA 1
ATOM 3095 C C . ILE B 1 150 ? 11.060 -12.712 23.210 1.00 25.28 189 ILE B C 1
ATOM 3096 O O . ILE B 1 150 ? 10.864 -11.764 22.444 1.00 29.60 189 ILE B O 1
ATOM 3101 N N . ILE B 1 151 ? 10.691 -12.693 24.484 1.00 26.88 190 ILE B N 1
ATOM 3102 C CA . ILE B 1 151 ? 10.091 -11.507 25.085 1.00 30.33 190 ILE B CA 1
ATOM 3103 C C . ILE B 1 151 ? 11.003 -10.956 26.187 1.00 27.80 190 ILE B C 1
ATOM 3104 O O . ILE B 1 151 ? 11.466 -11.713 27.036 1.00 29.98 190 ILE B O 1
ATOM 3109 N N . VAL B 1 152 ? 11.247 -9.641 26.187 1.00 31.65 191 VAL B N 1
ATOM 3110 C CA . VAL B 1 152 ? 12.153 -9.026 27.172 1.00 29.24 191 VAL B CA 1
ATOM 3111 C C . VAL B 1 152 ? 11.409 -8.371 28.341 1.00 31.41 191 VAL B C 1
ATOM 3112 O O . VAL B 1 152 ? 10.181 -8.275 28.327 1.00 30.74 191 VAL B O 1
ATOM 3116 N N . ASP B 1 153 ? 12.169 -7.900 29.330 1.00 32.71 192 ASP B N 1
ATOM 3117 C CA . ASP B 1 153 ? 11.624 -7.244 30.525 1.00 34.23 192 ASP B CA 1
ATOM 3118 C C . ASP B 1 153 ? 11.152 -5.822 30.282 1.00 34.30 192 ASP B C 1
ATOM 3119 O O . ASP B 1 153 ? 11.062 -5.362 29.144 1.00 33.42 192 ASP B O 1
ATOM 3124 N N . LYS B 1 154 ? 10.846 -5.150 31.393 1.00 34.32 193 LYS B N 1
ATOM 3125 C CA . LYS B 1 154 ? 10.792 -3.703 31.454 1.00 37.26 193 LYS B CA 1
ATOM 3126 C C . LYS B 1 154 ? 12.223 -3.265 31.720 1.00 36.07 193 LYS B C 1
ATOM 3127 O O . LYS B 1 154 ? 12.649 -2.166 31.347 1.00 32.63 193 LYS B O 1
ATOM 3133 N N . GLN B 1 155 ? 12.965 -4.165 32.358 1.00 32.15 194 GLN B N 1
ATOM 3134 C CA . GLN B 1 155 ? 14.381 -3.980 32.623 1.00 31.86 194 GLN B CA 1
ATOM 3135 C C . GLN B 1 155 ? 15.269 -4.510 31.490 1.00 27.31 194 GLN B C 1
ATOM 3136 O O . GLN B 1 155 ? 16.491 -4.447 31.591 1.00 26.79 194 GLN B O 1
ATOM 3142 N N . GLY B 1 156 ? 14.661 -5.019 30.418 1.00 25.23 195 GLY B N 1
ATOM 3143 C CA . GLY B 1 156 ? 15.408 -5.480 29.254 1.00 23.50 195 GLY B CA 1
ATOM 3144 C C . GLY B 1 156 ? 15.846 -6.950 29.195 1.00 25.20 195 GLY B C 1
ATOM 3145 O O . GLY B 1 156 ? 16.392 -7.387 28.188 1.00 23.23 195 GLY B O 1
ATOM 3146 N N . LYS B 1 157 ? 15.605 -7.720 30.254 1.00 27.49 196 LYS B N 1
ATOM 3147 C CA . LYS B 1 157 ? 16.008 -9.131 30.293 1.00 26.89 196 LYS B CA 1
ATOM 3148 C C . LYS B 1 157 ? 15.248 -10.000 29.283 1.00 27.27 196 LYS B C 1
ATOM 3149 O O . LYS B 1 157 ? 14.016 -10.007 29.245 1.00 27.53 196 LYS B O 1
ATOM 3155 N N . PRO B 1 158 ? 15.989 -10.744 28.455 1.00 29.32 197 PRO B N 1
ATOM 3156 C CA . PRO B 1 158 ? 15.342 -11.610 27.464 1.00 25.90 197 PRO B CA 1
ATOM 3157 C C . PRO B 1 158 ? 14.887 -12.927 28.096 1.00 30.74 197 PRO B C 1
ATOM 3158 O O . PRO B 1 158 ? 15.599 -13.473 28.955 1.00 28.20 197 PRO B O 1
ATOM 3162 N N . SER B 1 159 ? 13.725 -13.427 27.674 1.00 28.87 198 SER B N 1
ATOM 3163 C CA . SER B 1 159 ? 13.205 -14.701 28.171 1.00 30.18 198 SER B CA 1
ATOM 3164 C C . SER B 1 159 ? 14.115 -15.878 27.784 1.00 30.67 198 SER B C 1
ATOM 3165 O O . SER B 1 159 ? 14.126 -16.917 28.459 1.00 27.20 198 SER B O 1
ATOM 3168 N N . ARG B 1 160 ? 14.882 -15.706 26.709 1.00 27.27 199 ARG B N 1
ATOM 3169 C CA . ARG B 1 160 ? 15.939 -16.659 26.349 1.00 24.61 199 ARG B CA 1
ATOM 3170 C C . ARG B 1 160 ? 17.165 -15.878 25.948 1.00 24.21 199 ARG B C 1
ATOM 3171 O O . ARG B 1 160 ? 17.050 -14.908 25.201 1.00 25.09 199 ARG B O 1
ATOM 3187 N N . ASN B 1 162 ? 20.858 -15.742 24.049 1.00 21.27 201 ASN B N 1
ATOM 3188 C CA . ASN B 1 162 ? 21.755 -16.368 23.088 1.00 22.76 201 ASN B CA 1
ATOM 3189 C C . ASN B 1 162 ? 23.211 -16.413 23.560 1.00 21.13 201 ASN B C 1
ATOM 3190 O O . ASN B 1 162 ? 23.558 -15.863 24.600 1.00 21.53 201 ASN B O 1
ATOM 3195 N N . ALA B 1 163 ? 24.051 -17.102 22.805 1.00 19.66 202 ALA B N 1
ATOM 3196 C CA . ALA B 1 163 ? 25.416 -17.369 23.249 1.00 21.48 202 ALA B CA 1
ATOM 3197 C C . ALA B 1 163 ? 26.255 -16.104 23.408 1.00 22.43 202 ALA B C 1
ATOM 3198 O O . ALA B 1 163 ? 26.976 -15.962 24.386 1.00 22.22 202 ALA B O 1
ATOM 3200 N N . ALA B 1 164 ? 26.150 -15.190 22.443 1.00 22.72 203 ALA B N 1
ATOM 3201 C CA . ALA B 1 164 ? 26.863 -13.912 22.476 1.00 23.10 203 ALA B CA 1
ATOM 3202 C C . ALA B 1 164 ? 26.405 -13.047 23.640 1.00 22.17 203 ALA B C 1
ATOM 3203 O O . ALA B 1 164 ? 27.217 -12.446 24.337 1.00 19.92 203 ALA B O 1
ATOM 3205 N N . TYR B 1 165 ? 25.093 -12.976 23.834 1.00 19.91 204 TYR B N 1
ATOM 3206 C CA . TYR B 1 165 ? 24.523 -12.211 24.931 1.00 21.05 204 TYR B CA 1
ATOM 3207 C C . TYR B 1 165 ? 25.072 -12.644 26.285 1.00 23.50 204 TYR B C 1
ATOM 3208 O O . TYR B 1 165 ? 25.449 -11.814 27.109 1.00 25.18 204 TYR B O 1
ATOM 3217 N N . ARG B 1 166 ? 25.099 -13.951 26.515 1.00 21.04 205 ARG B N 1
ATOM 3218 C CA . ARG B 1 166 ? 25.595 -14.495 27.766 1.00 23.40 205 ARG B CA 1
ATOM 3219 C C . ARG B 1 166 ? 27.053 -14.122 28.003 1.00 21.42 205 ARG B C 1
ATOM 3220 O O . ARG B 1 166 ? 27.501 -14.087 29.140 1.00 25.03 205 ARG B O 1
ATOM 3228 N N . GLN B 1 167 ? 27.789 -13.827 26.941 1.00 20.24 206 GLN B N 1
ATOM 3229 C CA . GLN B 1 167 ? 29.188 -13.417 27.091 1.00 23.06 206 GLN B CA 1
ATOM 3230 C C . GLN B 1 167 ? 29.339 -11.961 27.488 1.00 23.11 206 GLN B C 1
ATOM 3231 O O . GLN B 1 167 ? 30.446 -11.499 27.740 1.00 24.41 206 GLN B O 1
ATOM 3237 N N . LEU B 1 168 ? 28.217 -11.237 27.504 1.00 24.75 207 LEU B N 1
ATOM 3238 C CA . LEU B 1 168 ? 28.214 -9.808 27.789 1.00 23.06 207 LEU B CA 1
ATOM 3239 C C . LEU B 1 168 ? 27.496 -9.510 29.095 1.00 23.35 207 LEU B C 1
ATOM 3240 O O . LEU B 1 168 ? 27.170 -8.363 29.378 1.00 21.94 207 LEU B O 1
ATOM 3245 N N . LEU B 1 169 ? 27.233 -10.533 29.895 1.00 23.37 208 LEU B N 1
ATOM 3246 C CA . LEU B 1 169 ? 26.473 -10.305 31.111 1.00 25.02 208 LEU B CA 1
ATOM 3247 C C . LEU B 1 169 ? 27.237 -9.421 32.093 1.00 22.86 208 LEU B C 1
ATOM 3248 O O . LEU B 1 169 ? 26.642 -8.643 32.828 1.00 28.34 208 LEU B O 1
ATOM 3253 N N . SER B 1 170 ? 28.561 -9.500 32.060 1.00 25.11 209 SER B N 1
ATOM 3254 C CA . SER B 1 170 ? 29.409 -8.671 32.924 1.00 27.53 209 SER B CA 1
ATOM 3255 C C . SER B 1 170 ? 29.597 -7.229 32.442 1.00 27.65 209 SER B C 1
ATOM 3256 O O . SER B 1 170 ? 30.120 -6.385 33.176 1.00 28.09 209 SER B O 1
ATOM 3259 N N . LEU B 1 171 ? 29.168 -6.955 31.214 1.00 30.15 210 LEU B N 1
ATOM 3260 C CA . LEU B 1 171 ? 29.436 -5.675 30.574 1.00 26.67 210 LEU B CA 1
ATOM 3261 C C . LEU B 1 171 ? 29.164 -4.491 31.507 1.00 29.83 210 LEU B C 1
ATOM 3262 O O . LEU B 1 171 ? 29.976 -3.575 31.601 1.00 27.79 210 LEU B O 1
ATOM 3267 N N . TYR B 1 172 ? 28.034 -4.510 32.206 1.00 31.42 211 TYR B N 1
ATOM 3268 C CA . TYR B 1 172 ? 27.697 -3.420 33.130 1.00 30.09 211 TYR B CA 1
ATOM 3269 C C . TYR B 1 172 ? 28.881 -2.973 34.017 1.00 29.33 211 TYR B C 1
ATOM 3270 O O . TYR B 1 172 ? 29.049 -1.773 34.280 1.00 29.17 211 TYR B O 1
ATOM 3279 N N . LYS B 1 173 ? 29.680 -3.946 34.464 1.00 28.96 212 LYS B N 1
ATOM 3280 C CA . LYS B 1 173 ? 30.853 -3.728 35.323 1.00 31.57 212 LYS B CA 1
ATOM 3281 C C . LYS B 1 173 ? 31.913 -2.800 34.714 1.00 32.21 212 LYS B C 1
ATOM 3282 O O . LYS B 1 173 ? 32.843 -2.346 35.407 1.00 32.64 212 LYS B O 1
ATOM 3288 N N . ILE B 1 174 ? 31.770 -2.553 33.413 1.00 28.60 213 ILE B N 1
ATOM 3289 C CA . ILE B 1 174 ? 32.672 -1.709 32.639 1.00 27.27 213 ILE B CA 1
ATOM 3290 C C . ILE B 1 174 ? 32.155 -0.281 32.613 1.00 29.02 213 ILE B C 1
ATOM 3291 O O . ILE B 1 174 ? 32.931 0.672 32.667 1.00 28.11 213 ILE B O 1
ATOM 3296 N N . TYR B 1 175 ? 30.830 -0.146 32.553 1.00 28.29 214 TYR B N 1
ATOM 3297 C CA . TYR B 1 175 ? 30.193 1.143 32.361 1.00 22.62 214 TYR B CA 1
ATOM 3298 C C . TYR B 1 175 ? 30.076 1.867 33.693 1.00 26.22 214 TYR B C 1
ATOM 3299 O O . TYR B 1 175 ? 29.536 2.971 33.768 1.00 24.38 214 TYR B O 1
ATOM 3308 N N . CYS B 1 176 ? 30.600 1.236 34.740 1.00 27.13 215 CYS B N 1
ATOM 3309 C CA . CYS B 1 176 ? 30.408 1.702 36.114 1.00 28.72 215 CYS B CA 1
ATOM 3310 C C . CYS B 1 176 ? 31.077 3.024 36.444 1.00 31.68 215 CYS B C 1
ATOM 3311 O O . CYS B 1 176 ? 32.309 3.158 36.322 1.00 34.31 215 CYS B O 1
ATOM 3314 N N . GLY B 1 177 ? 30.267 3.988 36.894 1.00 26.50 216 GLY B N 1
ATOM 3315 C CA . GLY B 1 177 ? 30.779 5.279 37.316 1.00 28.33 216 GLY B CA 1
ATOM 3316 C C . GLY B 1 177 ? 31.634 5.967 36.273 1.00 27.53 216 GLY B C 1
ATOM 3317 O O . GLY B 1 177 ? 32.514 6.773 36.608 1.00 29.54 216 GLY B O 1
ATOM 3318 N N . LYS B 1 178 ? 31.373 5.640 35.006 1.00 27.16 217 LYS B N 1
ATOM 3319 C CA . LYS B 1 178 ? 32.061 6.250 33.878 1.00 24.52 217 LYS B CA 1
ATOM 3320 C C . LYS B 1 178 ? 31.248 7.390 33.271 1.00 25.03 217 LYS B C 1
ATOM 3321 O O . LYS B 1 178 ? 31.727 8.081 32.382 1.00 26.77 217 LYS B O 1
ATOM 3327 N N . GLU B 1 179 ? 30.023 7.579 33.763 1.00 25.53 218 GLU B N 1
ATOM 3328 C CA . GLU B 1 179 ? 29.135 8.663 33.334 1.00 25.78 218 GLU B CA 1
ATOM 3329 C C . GLU B 1 179 ? 28.740 8.637 31.856 1.00 22.52 218 GLU B C 1
ATOM 3330 O O . GLU B 1 179 ? 28.670 9.678 31.198 1.00 21.40 218 GLU B O 1
ATOM 3336 N N . ILE B 1 180 ? 28.442 7.446 31.348 1.00 21.03 219 ILE B N 1
ATOM 3337 C CA . ILE B 1 180 ? 28.002 7.294 29.963 1.00 18.73 219 ILE B CA 1
ATOM 3338 C C . ILE B 1 180 ? 26.479 7.537 29.790 1.00 16.81 219 ILE B C 1
ATOM 3339 O O . ILE B 1 180 ? 25.671 7.201 30.649 1.00 19.25 219 ILE B O 1
ATOM 3344 N N . GLU B 1 181 ? 26.109 8.147 28.676 1.00 17.35 220 GLU B N 1
ATOM 3345 C CA . GLU B 1 181 ? 24.716 8.235 28.262 1.00 18.83 220 GLU B CA 1
ATOM 3346 C C . GLU B 1 181 ? 24.540 7.312 27.050 1.00 18.15 220 GLU B C 1
ATOM 3347 O O . GLU B 1 181 ? 25.421 7.244 26.188 1.00 14.40 220 GLU B O 1
ATOM 3353 N N . VAL B 1 182 ? 23.420 6.588 27.007 1.00 16.95 221 VAL B N 1
ATOM 3354 C CA . VAL B 1 182 ? 23.170 5.652 25.930 1.00 15.26 221 VAL B CA 1
ATOM 3355 C C . VAL B 1 182 ? 21.841 5.992 25.295 1.00 18.04 221 VAL B C 1
ATOM 3356 O O . VAL B 1 182 ? 20.865 6.291 26.000 1.00 15.43 221 VAL B O 1
ATOM 3360 N N . LEU B 1 183 ? 21.827 5.974 23.960 1.00 17.79 222 LEU B N 1
ATOM 3361 C CA . LEU B 1 183 ? 20.609 6.117 23.188 1.00 19.53 222 LEU B CA 1
ATOM 3362 C C . LEU B 1 183 ? 20.607 4.866 22.336 1.00 18.14 222 LEU B C 1
ATOM 3363 O O . LEU B 1 183 ? 21.603 4.570 21.674 1.00 16.14 222 LEU B O 1
ATOM 3368 N N . ASN B 1 184 ? 19.489 4.141 22.393 1.00 15.83 223 ASN B N 1
ATOM 3369 C CA . ASN B 1 184 ? 19.316 2.854 21.753 1.00 14.29 223 ASN B CA 1
ATOM 3370 C C . ASN B 1 184 ? 18.119 3.000 20.827 1.00 17.41 223 ASN B C 1
ATOM 3371 O O . ASN B 1 184 ? 16.979 3.048 21.293 1.00 18.30 223 ASN B O 1
ATOM 3376 N N . ILE B 1 185 ? 18.375 3.122 19.525 1.00 15.85 224 ILE B N 1
ATOM 3377 C CA . ILE B 1 185 ? 17.316 3.326 18.529 1.00 16.98 224 ILE B CA 1
ATOM 3378 C C . ILE B 1 185 ? 16.997 2.011 17.767 1.00 17.27 224 ILE B C 1
ATOM 3379 O O . ILE B 1 185 ? 17.891 1.287 17.366 1.00 16.33 224 ILE B O 1
ATOM 3384 N N . TYR B 1 186 ? 15.713 1.686 17.637 1.00 16.53 225 TYR B N 1
ATOM 3385 C CA . TYR B 1 186 ? 15.261 0.556 16.826 1.00 18.13 225 TYR B CA 1
ATOM 3386 C C . TYR B 1 186 ? 13.974 0.920 16.073 1.00 20.72 225 TYR B C 1
ATOM 3387 O O . TYR B 1 186 ? 13.307 1.885 16.409 1.00 20.35 225 TYR B O 1
ATOM 3396 N N . GLY B 1 187 ? 13.644 0.148 15.047 1.00 19.34 226 GLY B N 1
ATOM 3397 C CA . GLY B 1 187 ? 12.411 0.343 14.327 1.00 21.55 226 GLY B CA 1
ATOM 3398 C C . GLY B 1 187 ? 11.474 -0.845 14.413 1.00 17.02 226 GLY B C 1
ATOM 3399 O O . GLY B 1 187 ? 11.887 -1.975 14.611 1.00 16.24 226 GLY B O 1
ATOM 3400 N N . ASP B 1 188 ? 10.188 -0.550 14.284 1.00 19.89 227 ASP B N 1
ATOM 3401 C CA . ASP B 1 188 ? 9.139 -1.556 14.218 1.00 18.24 227 ASP B CA 1
ATOM 3402 C C . ASP B 1 188 ? 8.432 -1.287 12.896 1.00 20.57 227 ASP B C 1
ATOM 3403 O O . ASP B 1 188 ? 7.822 -0.217 12.721 1.00 21.07 227 ASP B O 1
ATOM 3408 N N . LEU B 1 189 ? 8.569 -2.217 11.950 1.00 20.44 228 LEU B N 1
ATOM 3409 C CA . LEU B 1 189 ? 7.863 -2.135 10.679 1.00 21.15 228 LEU B CA 1
ATOM 3410 C C . LEU B 1 189 ? 6.345 -2.076 10.900 1.00 24.14 228 LEU B C 1
ATOM 3411 O O . LEU B 1 189 ? 5.595 -1.677 10.000 1.00 28.34 228 LEU B O 1
ATOM 3416 N N . GLU B 1 190 ? 5.902 -2.469 12.095 1.00 21.39 229 GLU B N 1
ATOM 3417 C CA . GLU B 1 190 ? 4.472 -2.523 12.432 1.00 25.19 229 GLU B CA 1
ATOM 3418 C C . GLU B 1 190 ? 3.680 -3.490 11.547 1.00 25.96 229 GLU B C 1
ATOM 3419 O O . GLU B 1 190 ? 2.504 -3.265 11.276 1.00 28.49 229 GLU B O 1
ATOM 3425 N N . ASP B 1 191 ? 4.328 -4.585 11.152 1.00 23.29 230 ASP B N 1
ATOM 3426 C CA . ASP B 1 191 ? 3.750 -5.567 10.242 1.00 25.28 230 ASP B CA 1
ATOM 3427 C C . ASP B 1 191 ? 3.477 -6.916 10.922 1.00 22.40 230 ASP B C 1
ATOM 3428 O O . ASP B 1 191 ? 3.302 -7.937 10.240 1.00 25.03 230 ASP B O 1
ATOM 3433 N N . GLY B 1 192 ? 3.422 -6.923 12.251 1.00 18.28 231 GLY B N 1
ATOM 3434 C CA . GLY B 1 192 ? 3.240 -8.160 12.982 1.00 18.63 231 GLY B CA 1
ATOM 3435 C C . GLY B 1 192 ? 4.511 -8.788 13.526 1.00 20.29 231 GLY B C 1
ATOM 3436 O O . GLY B 1 192 ? 4.414 -9.673 14.368 1.00 21.66 231 GLY B O 1
ATOM 3437 N N . SER B 1 193 ? 5.686 -8.326 13.062 1.00 22.48 232 SER B N 1
ATOM 3438 C CA . SER B 1 193 ? 7.000 -8.931 13.383 1.00 20.39 232 SER B CA 1
ATOM 3439 C C . SER B 1 193 ? 7.760 -8.361 14.581 1.00 23.47 232 SER B C 1
ATOM 3440 O O . SER B 1 193 ? 8.754 -8.975 15.012 1.00 23.12 232 SER B O 1
ATOM 3443 N N . HIS B 1 194 ? 7.334 -7.193 15.086 1.00 21.54 233 HIS B N 1
ATOM 3444 C CA . HIS B 1 194 ? 8.060 -6.450 16.133 1.00 17.97 233 HIS B CA 1
ATOM 3445 C C . HIS B 1 194 ? 9.568 -6.435 15.888 1.00 18.62 233 HIS B C 1
ATOM 3446 O O . HIS B 1 194 ? 10.371 -6.811 16.751 1.00 19.62 233 HIS B O 1
ATOM 3453 N N . SER B 1 195 ? 9.924 -6.001 14.687 1.00 19.13 234 SER B N 1
ATOM 3454 C CA . SER B 1 195 ? 11.297 -5.963 14.196 1.00 19.16 234 SER B CA 1
ATOM 3455 C C . SER B 1 195 ? 11.330 -4.886 13.128 1.00 22.12 234 SER B C 1
ATOM 3456 O O . SER B 1 195 ? 10.266 -4.321 12.766 1.00 18.28 234 SER B O 1
ATOM 3459 N N . ASP B 1 196 ? 12.532 -4.587 12.633 1.00 15.67 235 ASP B N 1
ATOM 3460 C CA . ASP B 1 196 ? 12.667 -3.609 11.572 1.00 14.82 235 ASP B CA 1
ATOM 3461 C C . ASP B 1 196 ? 12.782 -4.361 10.262 1.00 18.54 235 ASP B C 1
ATOM 3462 O O . ASP B 1 196 ? 13.160 -3.790 9.227 1.00 19.96 235 ASP B O 1
ATOM 3467 N N . GLY B 1 197 ? 12.457 -5.655 10.322 1.00 18.93 236 GLY B N 1
ATOM 3468 C CA . GLY B 1 197 ? 12.493 -6.5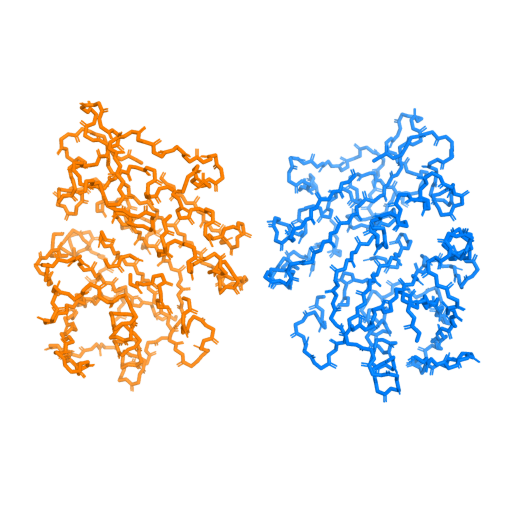34 9.172 1.00 20.15 236 GLY B CA 1
ATOM 3469 C C . GLY B 1 197 ? 13.697 -7.457 9.181 1.00 19.18 236 GLY B C 1
ATOM 3470 O O . GLY B 1 197 ? 13.775 -8.371 8.381 1.00 22.43 236 GLY B O 1
ATOM 3471 N N . ARG B 1 198 ? 14.638 -7.199 10.080 1.00 19.86 237 ARG B N 1
ATOM 3472 C CA . ARG B 1 198 ? 15.852 -8.014 10.222 1.00 22.26 237 ARG B CA 1
ATOM 3473 C C . ARG B 1 198 ? 16.237 -8.254 11.690 1.00 19.27 237 ARG B C 1
ATOM 3474 O O . ARG B 1 198 ? 16.673 -9.342 12.061 1.00 22.84 237 ARG B O 1
ATOM 3482 N N . VAL B 1 199 ? 16.114 -7.220 12.514 1.00 21.05 238 VAL B N 1
ATOM 3483 C CA . VAL B 1 199 ? 16.462 -7.337 13.928 1.00 23.53 238 VAL B CA 1
ATOM 3484 C C . VAL B 1 199 ? 15.219 -7.120 14.777 1.00 19.71 238 VAL B C 1
ATOM 3485 O O . VAL B 1 199 ? 14.561 -6.100 14.662 1.00 17.51 238 VAL B O 1
ATOM 3489 N N . SER B 1 200 ? 14.905 -8.088 15.636 1.00 22.25 239 SER B N 1
ATOM 3490 C CA . SER B 1 200 ? 13.730 -7.975 16.505 1.00 20.99 239 SER B CA 1
ATOM 3491 C C . SER B 1 200 ? 13.963 -6.871 17.543 1.00 20.61 239 SER B C 1
ATOM 3492 O O . SER B 1 200 ? 15.101 -6.659 17.993 1.00 19.86 239 SER B O 1
ATOM 3495 N N . ASN B 1 201 ? 12.896 -6.156 17.891 1.00 16.38 240 ASN B N 1
ATOM 3496 C CA . ASN B 1 201 ? 12.959 -5.099 18.895 1.00 17.74 240 ASN B CA 1
ATOM 3497 C C . ASN B 1 201 ? 13.445 -5.651 20.227 1.00 18.40 240 ASN B C 1
ATOM 3498 O O . ASN B 1 201 ? 14.145 -4.966 20.961 1.00 25.55 240 ASN B O 1
ATOM 3503 N N . SER B 1 202 ? 13.093 -6.896 20.526 1.00 17.93 241 SER B N 1
ATOM 3504 C CA . SER B 1 202 ? 13.559 -7.587 21.727 1.00 20.99 241 SER B CA 1
ATOM 3505 C C . SER B 1 202 ? 15.078 -7.663 21.827 1.00 17.80 241 SER B C 1
ATOM 3506 O O . SER B 1 202 ? 15.645 -7.374 22.869 1.00 19.00 241 SER B O 1
ATOM 3509 N N . SER B 1 203 ? 15.731 -8.083 20.750 1.00 20.58 242 SER B N 1
ATOM 3510 C CA . SER B 1 203 ? 17.193 -8.158 20.701 1.00 20.40 242 SER B CA 1
ATOM 3511 C C . SER B 1 203 ? 17.793 -6.782 20.946 1.00 20.25 242 SER B C 1
ATOM 3512 O O . SER B 1 203 ? 18.843 -6.661 21.584 1.00 21.93 242 SER B O 1
ATOM 3515 N N . SER B 1 204 ? 17.123 -5.753 20.435 1.00 18.65 243 SER B N 1
ATOM 3516 C CA . SER B 1 204 ? 17.599 -4.381 20.600 1.00 22.81 243 SER B CA 1
ATOM 3517 C C . SER B 1 204 ? 17.426 -3.879 22.033 1.00 18.76 243 SER B C 1
ATOM 3518 O O . SER B 1 204 ? 18.379 -3.390 22.626 1.00 20.18 243 SER B O 1
ATOM 3521 N N . GLN B 1 205 ? 16.225 -4.024 22.587 1.00 16.91 244 GLN B N 1
ATOM 3522 C CA . GLN B 1 205 ? 15.923 -3.561 23.944 1.00 16.62 244 GLN B CA 1
ATOM 3523 C C . GLN B 1 205 ? 16.652 -4.323 25.048 1.00 18.98 244 GLN B C 1
ATOM 3524 O O . GLN B 1 205 ? 16.690 -3.872 26.204 1.00 17.48 244 GLN B O 1
ATOM 3530 N N . SER B 1 206 ? 17.190 -5.494 24.694 1.00 19.85 245 SER B N 1
ATOM 3531 C CA . SER B 1 206 ? 17.940 -6.363 25.619 1.00 18.60 245 SER B CA 1
ATOM 3532 C C . SER B 1 206 ? 19.239 -5.730 26.129 1.00 18.33 245 SER B C 1
ATOM 3533 O O . SER B 1 206 ? 19.794 -6.175 27.126 1.00 19.45 245 SER B O 1
ATOM 3536 N N . LEU B 1 207 ? 19.721 -4.700 25.439 1.00 15.54 246 LEU B N 1
ATOM 3537 C CA . LEU B 1 207 ? 20.870 -3.909 25.895 1.00 20.33 246 LEU B CA 1
ATOM 3538 C C . LEU B 1 207 ? 20.719 -3.358 27.304 1.00 18.96 246 LEU B C 1
ATOM 3539 O O . LEU B 1 207 ? 21.699 -3.206 28.019 1.00 16.48 246 LEU B O 1
ATOM 3544 N N . GLN B 1 208 ? 19.494 -3.006 27.683 1.00 19.24 247 GLN B N 1
ATOM 3545 C CA . GLN B 1 208 ? 19.276 -2.385 28.980 1.00 18.77 247 GLN B CA 1
ATOM 3546 C C . GLN B 1 208 ? 19.792 -3.288 30.090 1.00 21.09 247 GLN B C 1
ATOM 3547 O O . GLN B 1 208 ? 20.511 -2.845 30.981 1.00 20.72 247 GLN B O 1
ATOM 3553 N N . TYR B 1 209 ? 19.419 -4.562 30.020 1.00 21.34 248 TYR B N 1
ATOM 3554 C CA . TYR B 1 209 ? 19.847 -5.540 31.010 1.00 26.09 248 TYR B CA 1
ATOM 3555 C C . TYR B 1 209 ? 21.376 -5.735 31.059 1.00 23.05 248 TYR B C 1
ATOM 3556 O O . TYR B 1 209 ? 21.952 -5.844 32.140 1.00 24.34 248 TYR B O 1
ATOM 3565 N N . LEU B 1 210 ? 22.027 -5.777 29.902 1.00 20.50 249 LEU B N 1
ATOM 3566 C CA . LEU B 1 210 ? 23.487 -5.925 29.836 1.00 23.71 249 LEU B CA 1
ATOM 3567 C C . LEU B 1 210 ? 24.186 -4.791 30.561 1.00 21.98 249 LEU B C 1
ATOM 3568 O O . LEU B 1 210 ? 25.298 -4.945 31.062 1.00 22.86 249 LEU B O 1
ATOM 3573 N N . LEU B 1 211 ? 23.517 -3.648 30.611 1.00 24.33 250 LEU B N 1
ATOM 3574 C CA . LEU B 1 211 ? 24.083 -2.458 31.233 1.00 23.33 250 LEU B CA 1
ATOM 3575 C C . LEU B 1 211 ? 23.688 -2.346 32.706 1.00 27.35 250 LEU B C 1
ATOM 3576 O O . LEU B 1 211 ? 24.418 -1.761 33.492 1.00 29.51 250 LEU B O 1
ATOM 3581 N N . ARG B 1 212 ? 22.531 -2.912 33.056 1.00 28.51 251 ARG B N 1
ATOM 3582 C CA . ARG B 1 212 ? 22.109 -3.115 34.440 1.00 29.77 251 ARG B CA 1
ATOM 3583 C C . ARG B 1 212 ? 22.397 -1.915 35.359 1.00 33.83 251 ARG B C 1
ATOM 3584 O O . ARG B 1 212 ? 23.442 -1.865 36.018 1.00 32.08 251 ARG B O 1
ATOM 3592 N N . GLY B 1 213 ? 21.462 -0.966 35.408 1.00 35.16 252 GLY B N 1
ATOM 3593 C CA . GLY B 1 213 ? 21.626 0.243 36.201 1.00 34.60 252 GLY B CA 1
ATOM 3594 C C . GLY B 1 213 ? 23.082 0.584 36.459 1.00 32.65 252 GLY B C 1
ATOM 3595 O O . GLY B 1 213 ? 23.574 0.406 37.574 1.00 32.91 252 GLY B O 1
ATOM 3596 N N . SER B 1 214 ? 23.764 1.070 35.421 1.00 30.90 253 SER B N 1
ATOM 3597 C CA . SER B 1 214 ? 25.184 1.417 35.495 1.00 27.53 253 SER B CA 1
ATOM 3598 C C . SER B 1 214 ? 25.483 2.612 34.614 1.00 22.85 253 SER B C 1
ATOM 3599 O O . SER B 1 214 ? 26.604 3.103 34.585 1.00 27.69 253 SER B O 1
ATOM 3602 N N . THR B 1 215 ? 24.492 3.069 33.862 1.00 25.45 254 THR B N 1
ATOM 3603 C CA . THR B 1 215 ? 24.696 4.245 33.019 1.00 22.76 254 THR B CA 1
ATOM 3604 C C . THR B 1 215 ? 24.290 5.512 33.747 1.00 21.52 254 THR B C 1
ATOM 3605 O O . THR B 1 215 ? 23.787 5.470 34.868 1.00 21.52 254 THR B O 1
ATOM 3609 N N . LYS B 1 216 ? 24.531 6.634 33.085 1.00 23.61 255 LYS B N 1
ATOM 3610 C CA . LYS B 1 216 ? 24.051 7.924 33.529 1.00 24.14 255 LYS B CA 1
ATOM 3611 C C . LYS B 1 216 ? 22.647 8.122 32.955 1.00 23.00 255 LYS B C 1
ATOM 3612 O O . LYS B 1 216 ? 21.694 8.410 33.672 1.00 24.52 255 LYS B O 1
ATOM 3618 N N . SER B 1 217 ? 22.548 7.942 31.642 1.00 25.92 256 SER B N 1
ATOM 3619 C CA . SER B 1 217 ? 21.301 8.029 30.908 1.00 23.06 256 SER B CA 1
ATOM 3620 C C . SER B 1 217 ? 21.090 6.723 30.122 1.00 18.60 256 SER B C 1
ATOM 3621 O O . SER B 1 217 ? 22.035 6.162 29.588 1.00 20.25 256 SER B O 1
ATOM 3624 N N . TYR B 1 218 ? 19.861 6.216 30.099 1.00 20.27 257 TYR B N 1
ATOM 3625 C CA . TYR B 1 218 ? 19.493 5.176 29.144 1.00 19.27 257 TYR B CA 1
ATOM 3626 C C . TYR B 1 218 ? 18.126 5.459 28.519 1.00 19.92 257 TYR B C 1
ATOM 3627 O O . TYR B 1 218 ? 17.094 5.421 29.197 1.00 22.86 257 TYR B O 1
ATOM 3636 N N . GLN B 1 219 ? 18.131 5.730 27.220 1.00 19.82 258 GLN B N 1
ATOM 3637 C CA . GLN B 1 219 ? 16.930 6.105 26.516 1.00 22.33 258 GLN B CA 1
ATOM 3638 C C . GLN B 1 219 ? 16.718 5.236 25.279 1.00 20.70 258 GLN B C 1
ATOM 3639 O O . GLN B 1 219 ? 17.653 4.954 24.548 1.00 18.63 258 GLN B O 1
ATOM 3645 N N . GLU B 1 220 ? 15.470 4.820 25.060 1.00 22.30 259 GLU B N 1
ATOM 3646 C CA . GLU B 1 220 ? 15.079 4.060 23.871 1.00 21.75 259 GLU B CA 1
ATOM 3647 C C . GLU B 1 220 ? 14.126 4.866 23.000 1.00 24.54 259 GLU B C 1
ATOM 3648 O O . GLU B 1 220 ? 13.176 5.483 23.507 1.00 23.41 259 GLU B O 1
ATOM 3662 N N . LYS B 1 222 ? 11.684 3.920 19.709 1.00 19.01 261 LYS B N 1
ATOM 3663 C CA . LYS B 1 222 ? 11.190 3.006 18.702 1.00 20.56 261 LYS B CA 1
ATOM 3664 C C . LYS B 1 222 ? 10.579 3.835 17.587 1.00 25.62 261 LYS B C 1
ATOM 3665 O O . LYS B 1 222 ? 9.569 4.524 17.802 1.00 26.25 261 LYS B O 1
ATOM 3671 N N . PHE B 1 223 ? 11.191 3.797 16.403 1.00 24.03 262 PHE B N 1
ATOM 3672 C CA . PHE B 1 223 ? 10.586 4.469 15.268 1.00 24.95 262 PHE B CA 1
ATOM 3673 C C . PHE B 1 223 ? 9.640 3.478 14.627 1.00 22.57 262 PHE B C 1
ATOM 3674 O O . PHE B 1 223 ? 9.809 2.273 14.774 1.00 21.97 262 PHE B O 1
ATOM 3682 N N . LYS B 1 224 ? 8.620 3.981 13.947 1.00 25.48 263 LYS B N 1
ATOM 3683 C CA . LYS B 1 224 ? 7.511 3.118 13.545 1.00 24.46 263 LYS B CA 1
ATOM 3684 C C . LYS B 1 224 ? 7.126 3.240 12.070 1.00 25.99 263 LYS B C 1
ATOM 3685 O O . LYS B 1 224 ? 7.055 4.346 11.524 1.00 29.13 263 LYS B O 1
ATOM 3691 N N . GLY B 1 225 ? 6.875 2.101 11.427 1.00 23.33 264 GLY B N 1
ATOM 3692 C CA . GLY B 1 225 ? 6.420 2.138 10.056 1.00 25.72 264 GLY B CA 1
ATOM 3693 C C . GLY B 1 225 ? 7.531 1.867 9.077 1.00 28.52 264 GLY B C 1
ATOM 3694 O O . GLY B 1 225 ? 8.560 1.325 9.470 1.00 26.41 264 GLY B O 1
ATOM 3695 N N . ALA B 1 226 ? 7.315 2.258 7.816 1.00 28.17 265 ALA B N 1
ATOM 3696 C CA . ALA B 1 226 ? 8.179 1.887 6.698 1.00 25.98 265 ALA B CA 1
ATOM 3697 C C . ALA B 1 226 ? 9.547 2.576 6.747 1.00 28.00 265 ALA B C 1
ATOM 3698 O O . ALA B 1 226 ? 10.522 2.105 6.159 1.00 24.58 265 ALA B O 1
ATOM 3700 N N . LYS B 1 227 ? 9.611 3.696 7.457 1.00 30.33 266 LYS B N 1
ATOM 3701 C CA . LYS B 1 227 ? 10.848 4.455 7.584 1.00 27.09 266 LYS B CA 1
ATOM 3702 C C . LYS B 1 227 ? 11.662 3.971 8.778 1.00 25.51 266 LYS B C 1
ATOM 3703 O O . LYS B 1 227 ? 12.745 4.479 9.051 1.00 27.14 266 LYS B O 1
ATOM 3709 N N . ALA B 1 228 ? 11.118 3.000 9.505 1.00 27.42 267 ALA B N 1
ATOM 3710 C CA . ALA B 1 228 ? 11.843 2.340 10.583 1.00 24.07 267 ALA B CA 1
ATOM 3711 C C . ALA B 1 228 ? 12.429 1.042 10.071 1.00 18.54 267 ALA B C 1
ATOM 3712 O O . ALA B 1 228 ? 12.878 0.210 10.857 1.00 19.42 267 ALA B O 1
ATOM 3714 N N . GLN B 1 229 ? 12.417 0.858 8.756 1.00 20.42 268 GLN B N 1
ATOM 3715 C CA . GLN B 1 229 ? 12.964 -0.356 8.185 1.00 19.57 268 GLN B CA 1
ATOM 3716 C C . GLN B 1 229 ? 14.448 -0.374 8.505 1.00 18.18 268 GLN B C 1
ATOM 3717 O O . GLN B 1 229 ? 15.084 0.662 8.516 1.00 21.98 268 GLN B O 1
ATOM 3723 N N . HIS B 1 230 ? 14.967 -1.556 8.813 1.00 19.95 269 HIS B N 1
ATOM 3724 C CA . HIS B 1 230 ? 16.374 -1.770 9.189 1.00 19.16 269 HIS B CA 1
ATOM 3725 C C . HIS B 1 230 ? 17.385 -0.753 8.591 1.00 18.32 269 HIS B C 1
ATOM 3726 O O . HIS B 1 230 ? 18.130 -0.077 9.310 1.00 16.93 269 HIS B O 1
ATOM 3733 N N . SER B 1 231 ? 17.375 -0.643 7.273 1.00 21.60 270 SER B N 1
ATOM 3734 C CA . SER B 1 231 ? 18.369 0.135 6.552 1.00 21.61 270 SER B CA 1
ATOM 3735 C C . SER B 1 231 ? 18.012 1.600 6.506 1.00 21.07 270 SER B C 1
ATOM 3736 O O . SER B 1 231 ? 18.890 2.467 6.557 1.00 19.62 270 SER B O 1
ATOM 3739 N N . GLN B 1 232 ? 16.711 1.872 6.423 1.00 21.51 271 GLN B N 1
ATOM 3740 C CA . GLN B 1 232 ? 16.217 3.238 6.348 1.00 22.64 271 GLN B CA 1
ATOM 3741 C C . GLN B 1 232 ? 16.406 3.966 7.663 1.00 21.68 271 GLN B C 1
ATOM 3742 O O . GLN B 1 232 ? 16.462 5.176 7.676 1.00 23.15 271 GLN B O 1
ATOM 3748 N N . LEU B 1 233 ? 16.492 3.226 8.770 1.00 21.81 272 LEU B N 1
ATOM 3749 C CA . LEU B 1 233 ? 16.770 3.831 10.075 1.00 19.28 272 LEU B CA 1
ATOM 3750 C C . LEU B 1 233 ? 18.053 4.686 10.094 1.00 18.87 272 LEU B C 1
ATOM 3751 O O . LEU B 1 233 ? 18.203 5.562 10.940 1.00 19.08 272 LEU B O 1
ATOM 3756 N N . HIS B 1 234 ? 18.989 4.421 9.186 1.00 18.81 273 HIS B N 1
ATOM 3757 C CA . HIS B 1 234 ? 20.153 5.312 9.038 1.00 20.43 273 HIS B CA 1
ATOM 3758 C C . HIS B 1 234 ? 20.103 6.158 7.744 1.00 21.06 273 HIS B C 1
ATOM 3759 O O . HIS B 1 234 ? 21.093 6.770 7.344 1.00 21.83 273 HIS B O 1
ATOM 3766 N N . GLU B 1 235 ? 18.926 6.191 7.119 1.00 22.86 274 GLU B N 1
ATOM 3767 C CA . GLU B 1 235 ? 18.644 7.062 5.968 1.00 22.34 274 GLU B CA 1
ATOM 3768 C C . GLU B 1 235 ? 17.334 7.799 6.213 1.00 21.35 274 GLU B C 1
ATOM 3769 O O . GLU B 1 235 ? 16.570 8.069 5.275 1.00 21.46 274 GLU B O 1
ATOM 3775 N N . ASN B 1 236 ? 17.117 8.135 7.486 1.00 22.98 275 ASN B N 1
ATOM 3776 C CA . ASN B 1 236 ? 15.859 8.661 8.017 1.00 22.29 275 ASN B CA 1
ATOM 3777 C C . ASN B 1 236 ? 16.154 9.997 8.715 1.00 22.58 275 ASN B C 1
ATOM 3778 O O . ASN B 1 236 ? 16.925 10.022 9.665 1.00 21.69 275 ASN B O 1
ATOM 3783 N N . LYS B 1 237 ? 15.575 11.105 8.244 1.00 21.33 276 LYS B N 1
ATOM 3784 C CA . LYS B 1 237 ? 15.939 12.418 8.777 1.00 20.06 276 LYS B CA 1
ATOM 3785 C C . LYS B 1 237 ? 15.606 12.585 10.244 1.00 21.63 276 LYS B C 1
ATOM 3786 O O . LYS B 1 237 ? 16.330 13.241 10.980 1.00 23.66 276 LYS B O 1
ATOM 3792 N N . ASP B 1 238 ? 14.489 12.011 10.661 1.00 24.90 277 ASP B N 1
ATOM 3793 C CA . ASP B 1 238 ? 14.044 12.098 12.049 1.00 27.15 277 ASP B CA 1
ATOM 3794 C C . ASP B 1 238 ? 14.974 11.392 13.032 1.00 23.40 277 ASP B C 1
ATOM 3795 O O . ASP B 1 238 ? 15.153 11.850 14.163 1.00 21.74 277 ASP B O 1
ATOM 3800 N N . VAL B 1 239 ? 15.534 10.266 12.596 1.00 21.79 278 VAL B N 1
ATOM 3801 C CA . VAL B 1 239 ? 16.497 9.497 13.382 1.00 22.61 278 VAL B CA 1
ATOM 3802 C C . VAL B 1 239 ? 17.784 10.287 13.497 1.00 19.86 278 VAL B C 1
ATOM 3803 O O . VAL B 1 239 ? 18.336 10.411 14.572 1.00 21.25 278 VAL B O 1
ATOM 3807 N N . ALA B 1 240 ? 18.253 10.826 12.382 1.00 19.03 279 ALA B N 1
ATOM 3808 C CA . ALA B 1 240 ? 19.496 11.578 12.381 1.00 21.80 279 ALA B CA 1
ATOM 3809 C C . ALA B 1 240 ? 19.374 12.865 13.186 1.00 19.52 279 ALA B C 1
ATOM 3810 O O . ALA B 1 240 ? 20.348 13.318 13.787 1.00 18.40 279 ALA B O 1
ATOM 3812 N N . ASN B 1 241 ? 18.176 13.452 13.215 1.00 21.63 280 ASN B N 1
ATOM 3813 C CA . ASN B 1 241 ? 17.952 14.690 13.970 1.00 21.64 280 ASN B CA 1
ATOM 3814 C C . ASN B 1 241 ? 17.900 14.431 15.480 1.00 22.11 280 ASN B C 1
ATOM 3815 O O . ASN B 1 241 ? 18.309 15.260 16.275 1.00 25.66 280 ASN B O 1
ATOM 3820 N N . GLU B 1 242 ? 17.381 13.284 15.881 1.00 22.98 281 GLU B N 1
ATOM 3821 C CA . GLU B 1 242 ? 17.317 12.972 17.298 1.00 23.91 281 GLU B CA 1
ATOM 3822 C C . GLU B 1 242 ? 18.700 12.578 17.830 1.00 20.84 281 GLU B C 1
ATOM 3823 O O . GLU B 1 242 ? 18.995 12.769 19.004 1.00 23.50 281 GLU B O 1
ATOM 3829 N N . ILE B 1 243 ? 19.524 12.009 16.959 1.00 19.18 282 ILE B N 1
ATOM 3830 C CA . ILE B 1 243 ? 20.910 11.665 17.266 1.00 18.19 282 ILE B CA 1
ATOM 3831 C C . ILE B 1 243 ? 21.778 12.925 17.433 1.00 19.79 282 ILE B C 1
ATOM 3832 O O . ILE B 1 243 ? 22.578 13.028 18.379 1.00 19.61 282 ILE B O 1
ATOM 3837 N N . ILE B 1 244 ? 21.612 13.883 16.510 1.00 20.54 283 ILE B N 1
ATOM 3838 C CA . ILE B 1 244 ? 22.293 15.173 16.564 1.00 17.67 283 ILE B CA 1
ATOM 3839 C C . ILE B 1 244 ? 21.946 15.916 17.860 1.00 19.50 283 ILE B C 1
ATOM 3840 O O . ILE B 1 244 ? 22.798 16.517 18.499 1.00 20.86 283 ILE B O 1
ATOM 3845 N N . GLN B 1 245 ? 20.687 15.852 18.257 1.00 18.70 284 GLN B N 1
ATOM 3846 C CA . GLN B 1 245 ? 20.239 16.507 19.472 1.00 19.20 284 GLN B CA 1
ATOM 3847 C C . GLN B 1 245 ? 20.814 15.873 20.726 1.00 18.66 284 GLN B C 1
ATOM 3848 O O . GLN B 1 245 ? 21.197 16.573 21.656 1.00 20.54 284 GLN B O 1
ATOM 3854 N N . PHE B 1 246 ? 20.849 14.543 20.760 1.00 18.08 285 PHE B N 1
ATOM 3855 C CA . PHE B 1 246 ? 21.407 13.801 21.884 1.00 20.02 285 PHE B CA 1
ATOM 3856 C C . PHE B 1 246 ? 22.924 14.039 21.954 1.00 19.36 285 PHE B C 1
ATOM 3857 O O . PHE B 1 246 ? 23.502 14.243 23.031 1.00 20.23 285 PHE B O 1
ATOM 3865 N N . LEU B 1 247 ? 23.550 14.009 20.787 1.00 17.40 286 LEU B N 1
ATOM 3866 C CA . LEU B 1 247 ? 24.992 14.075 20.663 1.00 18.98 286 LEU B CA 1
ATOM 3867 C C . LEU B 1 247 ? 25.598 15.487 20.798 1.00 23.59 286 LEU B C 1
ATOM 3868 O O . LEU B 1 247 ? 26.651 15.664 21.433 1.00 23.18 286 LEU B O 1
ATOM 3873 N N . TRP B 1 248 ? 24.962 16.498 20.210 1.00 19.95 287 TRP B N 1
ATOM 3874 C CA . TRP B 1 248 ? 25.675 17.763 20.074 1.00 25.98 287 TRP B CA 1
ATOM 3875 C C . TRP B 1 248 ? 24.956 19.048 20.492 1.00 26.07 287 TRP B C 1
ATOM 3876 O O . TRP B 1 248 ? 25.568 20.122 20.468 1.00 25.87 287 TRP B O 1
ATOM 3887 N N . GLU B 1 249 ? 23.679 18.953 20.856 1.00 24.69 288 GLU B N 1
ATOM 3888 C CA . GLU B 1 249 ? 22.927 20.136 21.293 1.00 23.77 288 GLU B CA 1
ATOM 3889 C C . GLU B 1 249 ? 22.727 20.212 22.813 1.00 25.05 288 GLU B C 1
ATOM 3890 O O . GLU B 1 249 ? 22.209 21.199 23.330 1.00 27.60 288 GLU B O 1
#

Sequence (472 aa):
KTTATLFLHGYGGSERSETFVKQALNKNVTNEVITARVSSEGKVYFDKKLSAANPIVKVEFKDNKNGNFKENAYWIKEVLSQLKSQFGIQQFNFVGHSGNSFAFYKNYGDDRHLPQLKKEVNIAGVYNGILNNENVNEIIVDKQGKPSRNAAYRQLLSLYKIYCGKEIEVLNIYGDLEDGSHSDGRVSNSSSQSLQYLLRGSTKSYQEKFKGAKAQHSQLHENKDVANEIIQFLWEKTTATLFLHGYGGSERSETFVKQALNKNVTNEVITARVSSEGKVYFDKKLSAANPIVKVEFKDNKNGNFKENAYWIKEVLSQLKSQFGIQQFNFVGHSGNSFAFYKNYGDDRHLPQLKKEVNIAGVYNGILNNENVNEIIVDKQGKPSRNAAYRQLLSLYKIYCGKEIEVLNIYGDLEDGSHSDGRVSNSSSQSLQYLLRGSTKSYQEKFKGAKAQHSQLHENKDVANEIIQFLWE

Solvent-accessible surface area: 20836 Å² total

CATH classification: 3.40.50.1820

Nearest PDB structures (foldseek):
  3fle-assembly2_B  TM=9.985E-01  e=5.687E-43  Staphylococcus epidermidis ATCC 12228
  3ds8-assembly1_A  TM=8.879E-01  e=1.115E-18  Listeria innocua
  3lp5-assembly1_A  TM=7.510E-01  e=3.794E-10  Lactiplantibacillus plantarum
  1t2n-assembly1_A  TM=6.922E-01  e=2.871E-05  Bacillus subtilis
  3d2a-assembly1_A  TM=6.644E-01  e=1.405E-04  Bacillus subtilis

Radius of gyration: 26.52 Å; Cα contacts (8 Å, |Δi|>4): 1054; chains: 2; bounding box: 46×44×72 Å

Foldseek 3Di:
DAAEAEEAEAAPDFLVLQPLVVLLVVVVQWPAEWEWEAEPVQDTDIPDDDDIHHHYYYYGYNPRHDPDLQVLLVSVQSVQLVCCVGVNAQAYEYEYALSVSVLNVLVVLQPRSGRHYAEYEYHLNQQAHKDVCDHFPGWDQDPQLAIPHDDRNVSLQCSLVRQAPSQYAYEQEAEQQVPPRCHLQMGHPSRSSSVSNSNPPRHNYYYYYHYHPCRHRSSQSVDSVNVVVVSVVSGD/DAAEEEEEEAAPDFLVLQVLVVLCVVVVQWDAEWEWEQEPVLDTDTPDDQDIHHHYYYYGYPPRHDPPLLVLLSSVQSVQLCCCVPPNAQAYEYEYACSLSVLSVCPCLPVNSTRHYAEYEYELHQLAHKDVVDDFVPWDADVQLHIPHDDNNVSLQCSLVSLAPSAYAYEQEAEQQVPRRCHLQMHHVSSRSNVSNSNPPHYNHYYYYHYHPCRRRSNCSVDSVNVVVVCVVPGD